Protein AF-A0A970ER37-F1 (afdb_monomer_lite)

Sequence (397 aa):
MRKGLQVGMTLYHLNRRRGTVTQAVVQRLENGSVVVEFEQAVAGFKQVTLPITSIGEWLFFTREDAAASEDSLALRDEYRAFGNARLVRLYNSRYSPAARRRSSRGPLLETLQRHGFRGFLHYTDFANFVQIMEDGYLYSRSLVQKSLPCDAADPDVLENTSTDTFEYARFFYRPKTPTLYSNAGIKLGNSRPHMPIPVLLVFRDELIYHDSVLFLDGGGGSHKSTRTADAREALQFDWDAVFRMDGYPGEEKNKRNAEFLYPDKVSTAYLKRIVFRAQPDLDRARLILGENPLYTVDRNQFPDPRYQRGDRNYLCSFVVKPTESEGVFAVIGQFYSDPGAYTHELRITRAGKEKSAQIKPKRLPNGSYLIGRVRRPVSRIAYYMEGHQCGLWEDAR

pLDDT: mean 90.9, std 9.24, range [47.88, 98.81]

Structure (mmCIF, N/CA/C/O backbone):
data_AF-A0A970ER37-F1
#
_entry.id   AF-A0A970ER37-F1
#
loop_
_atom_site.group_PDB
_atom_site.id
_atom_site.type_symbol
_atom_site.label_atom_id
_atom_site.label_alt_id
_atom_site.label_comp_id
_atom_site.label_asym_id
_atom_site.label_entity_id
_atom_site.label_seq_id
_atom_site.pdbx_PDB_ins_code
_atom_site.Cartn_x
_atom_site.Cartn_y
_atom_site.Cartn_z
_atom_site.occupancy
_atom_site.B_iso_or_equiv
_atom_site.auth_seq_id
_atom_site.auth_comp_id
_atom_site.auth_asym_id
_atom_site.auth_atom_id
_atom_site.pdbx_PDB_model_num
ATOM 1 N N . MET A 1 1 ? 9.589 3.640 -50.193 1.00 47.88 1 MET A N 1
ATOM 2 C CA . MET A 1 1 ? 11.042 3.352 -50.228 1.00 47.88 1 MET A CA 1
ATOM 3 C C . MET A 1 1 ? 11.577 3.378 -48.805 1.00 47.88 1 MET A C 1
ATOM 5 O O . MET A 1 1 ? 11.379 4.379 -48.128 1.00 47.88 1 MET A O 1
ATOM 9 N N . ARG A 1 2 ? 12.185 2.291 -48.315 1.00 55.88 2 ARG A N 1
ATOM 10 C CA . ARG A 1 2 ? 12.879 2.304 -47.014 1.00 55.88 2 ARG A CA 1
ATOM 11 C C . ARG A 1 2 ? 14.162 3.125 -47.186 1.00 55.88 2 ARG A C 1
ATOM 13 O O . ARG A 1 2 ? 14.929 2.843 -48.103 1.00 55.88 2 ARG A O 1
ATOM 20 N N . LYS A 1 3 ? 14.332 4.188 -46.391 1.00 60.62 3 LYS A N 1
ATOM 21 C CA . LYS A 1 3 ? 15.459 5.131 -46.504 1.00 60.62 3 LYS A CA 1
ATOM 22 C C . LYS A 1 3 ? 16.786 4.358 -46.451 1.00 60.62 3 LYS A C 1
ATOM 24 O O . LYS A 1 3 ? 17.013 3.632 -45.493 1.00 60.62 3 LYS A O 1
ATOM 29 N N . GLY A 1 4 ? 17.631 4.511 -47.471 1.00 78.38 4 GLY A N 1
ATOM 30 C CA . GLY A 1 4 ? 19.033 4.072 -47.442 1.00 78.38 4 GLY A CA 1
ATOM 31 C C . GLY A 1 4 ? 19.454 3.075 -48.523 1.00 78.38 4 GLY A C 1
ATOM 32 O O . GLY A 1 4 ? 20.588 3.153 -48.967 1.00 78.38 4 GLY A O 1
ATOM 33 N N . LEU A 1 5 ? 18.568 2.192 -48.997 1.00 91.44 5 LEU A N 1
ATOM 34 C CA . LEU A 1 5 ? 18.921 1.190 -50.014 1.00 91.44 5 LEU A CA 1
ATOM 35 C C . LEU A 1 5 ? 18.517 1.657 -51.420 1.00 91.44 5 LEU A C 1
ATOM 37 O O . LEU A 1 5 ? 17.360 2.022 -51.633 1.00 91.44 5 LEU A O 1
ATOM 41 N N . GLN A 1 6 ? 19.451 1.632 -52.374 1.00 94.31 6 GLN A N 1
ATOM 42 C CA . GLN A 1 6 ? 19.245 2.112 -53.747 1.00 94.31 6 GLN A CA 1
ATOM 43 C C . GLN A 1 6 ? 19.897 1.178 -54.772 1.00 94.31 6 GLN A C 1
ATOM 45 O O . GLN A 1 6 ? 20.856 0.478 -54.459 1.00 94.31 6 GLN A O 1
ATOM 50 N N . VAL A 1 7 ? 19.378 1.175 -56.002 1.00 95.25 7 VAL A N 1
ATOM 51 C CA . VAL A 1 7 ? 20.023 0.491 -57.135 1.00 95.25 7 VAL A CA 1
ATOM 52 C C . VAL A 1 7 ? 21.379 1.143 -57.415 1.00 95.25 7 VAL A C 1
ATOM 54 O O . VAL A 1 7 ? 21.509 2.360 -57.325 1.00 95.25 7 VAL A O 1
ATOM 57 N N . GLY A 1 8 ? 22.390 0.330 -57.715 1.00 95.50 8 GLY A N 1
ATOM 58 C CA . GLY A 1 8 ? 23.782 0.749 -57.876 1.00 95.50 8 GLY A CA 1
ATOM 59 C C . GLY A 1 8 ? 24.564 0.859 -56.563 1.00 95.50 8 GLY A C 1
ATOM 60 O O . GLY A 1 8 ? 25.773 1.061 -56.596 1.00 95.50 8 GLY A O 1
ATOM 61 N N . MET A 1 9 ? 23.914 0.699 -55.405 1.00 95.94 9 MET A N 1
ATOM 62 C CA . MET A 1 9 ? 24.600 0.719 -54.115 1.00 95.94 9 MET A CA 1
ATOM 63 C C . MET A 1 9 ? 25.466 -0.531 -53.934 1.00 95.94 9 MET A C 1
ATOM 65 O O . MET A 1 9 ? 24.998 -1.650 -54.152 1.00 95.94 9 MET A O 1
ATOM 69 N N . THR A 1 10 ? 26.700 -0.343 -53.470 1.00 97.25 10 THR A N 1
ATOM 70 C CA . THR A 1 10 ? 27.555 -1.445 -53.021 1.00 97.25 10 THR A CA 1
ATOM 71 C C . THR A 1 10 ? 27.181 -1.852 -51.601 1.00 97.25 10 THR A C 1
ATOM 73 O O . THR A 1 10 ? 27.174 -1.036 -50.683 1.00 97.25 10 THR A O 1
ATOM 76 N N . LEU A 1 11 ? 26.903 -3.136 -51.432 1.00 96.81 11 LEU A N 1
ATOM 77 C CA . LEU A 1 11 ? 26.782 -3.840 -50.167 1.00 96.81 11 LEU A CA 1
ATOM 78 C C . LEU A 1 11 ? 27.939 -4.832 -50.027 1.00 96.81 11 LEU A C 1
ATOM 80 O O . LEU A 1 11 ? 28.648 -5.155 -50.980 1.00 96.81 11 LEU A O 1
ATOM 84 N N . TYR A 1 12 ? 28.096 -5.362 -48.825 1.00 97.00 12 TYR A N 1
ATOM 85 C CA . TYR A 1 12 ? 29.110 -6.340 -48.476 1.00 97.00 12 TYR A CA 1
ATOM 86 C C . TYR A 1 12 ? 28.431 -7.599 -47.963 1.00 97.00 12 TYR A C 1
ATOM 88 O O . TYR A 1 12 ? 27.575 -7.534 -47.086 1.00 97.00 12 TYR A O 1
ATOM 96 N N . HIS A 1 13 ? 28.798 -8.747 -48.516 1.00 95.94 13 HIS A N 1
ATOM 97 C CA . HIS A 1 13 ? 28.239 -10.038 -48.149 1.00 95.94 13 HIS A CA 1
ATOM 98 C C . HIS A 1 13 ? 29.212 -10.853 -47.306 1.00 95.94 13 HIS A C 1
ATOM 100 O O . HIS A 1 13 ? 30.331 -11.121 -47.747 1.00 95.94 13 HIS A O 1
ATOM 106 N N . LEU A 1 14 ? 28.770 -11.290 -46.123 1.00 93.75 14 LEU A N 1
ATOM 107 C CA . LEU A 1 14 ? 29.549 -12.151 -45.233 1.00 93.75 14 LEU A CA 1
ATOM 108 C C . LEU A 1 14 ? 29.285 -13.630 -45.524 1.00 93.75 14 LEU A C 1
ATOM 110 O O . LEU A 1 14 ? 28.243 -14.182 -45.164 1.00 93.75 14 LEU A O 1
ATOM 114 N N . ASN A 1 15 ? 30.283 -14.325 -46.062 1.00 89.44 15 ASN A N 1
ATOM 115 C CA . ASN A 1 15 ? 30.264 -15.780 -46.121 1.00 89.44 15 ASN A CA 1
ATOM 116 C C . ASN A 1 15 ? 30.736 -16.365 -44.783 1.00 89.44 15 ASN A C 1
ATOM 118 O O . ASN A 1 15 ? 31.928 -16.602 -44.587 1.00 89.44 15 ASN A O 1
ATOM 122 N N . ARG A 1 16 ? 29.801 -16.661 -43.873 1.00 84.69 16 ARG A N 1
ATOM 123 C CA . ARG A 1 16 ? 30.119 -17.200 -42.535 1.00 84.69 16 ARG A CA 1
ATOM 124 C C . ARG A 1 16 ? 30.906 -18.514 -42.553 1.00 84.69 16 ARG A C 1
ATOM 126 O O . ARG A 1 16 ? 31.663 -18.765 -41.626 1.00 84.69 16 ARG A O 1
ATOM 133 N N . ARG A 1 17 ? 30.754 -19.348 -43.591 1.00 84.94 17 ARG A N 1
ATOM 134 C CA . ARG A 1 17 ? 31.494 -20.621 -43.693 1.00 84.94 17 ARG A CA 1
ATOM 135 C C . ARG A 1 17 ? 32.971 -20.410 -44.008 1.00 84.94 17 ARG A C 1
ATOM 137 O O . ARG A 1 17 ? 33.795 -21.206 -43.581 1.00 84.94 17 ARG A O 1
ATOM 144 N N . ARG A 1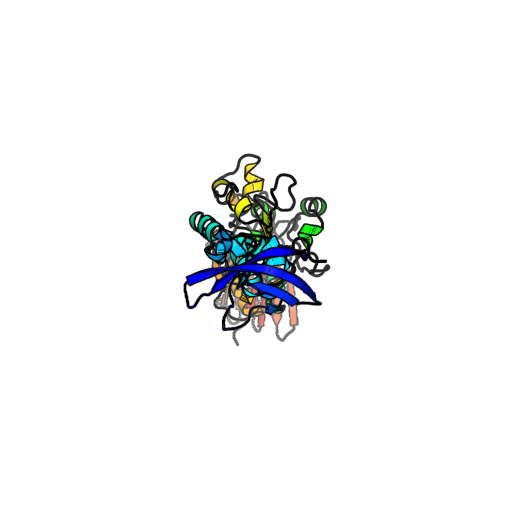 18 ? 33.289 -19.376 -44.790 1.00 85.31 18 ARG A N 1
ATOM 145 C CA . ARG A 1 18 ? 34.660 -19.069 -45.225 1.00 85.31 18 ARG A CA 1
ATOM 146 C C . ARG A 1 18 ? 35.291 -17.898 -44.470 1.00 85.31 18 ARG A C 1
ATOM 148 O O . ARG A 1 18 ? 36.479 -17.662 -44.635 1.00 85.31 18 ARG A O 1
ATOM 155 N N . GLY A 1 19 ? 34.511 -17.153 -43.688 1.00 86.25 19 GLY A N 1
ATOM 156 C CA . GLY A 1 19 ? 34.957 -15.923 -43.028 1.00 86.25 19 GLY A CA 1
ATOM 157 C C . GLY A 1 19 ? 35.306 -14.793 -44.004 1.00 86.25 19 GLY A C 1
ATOM 158 O O . GLY A 1 19 ? 35.996 -13.854 -43.627 1.00 86.25 19 GLY A O 1
ATOM 159 N N . THR A 1 20 ? 34.872 -14.881 -45.264 1.00 91.06 20 THR A N 1
ATOM 160 C CA . THR A 1 20 ? 35.214 -13.912 -46.314 1.00 91.06 20 THR A CA 1
ATOM 161 C C . THR A 1 20 ? 34.095 -12.903 -46.525 1.00 91.06 20 THR A C 1
ATOM 163 O O . THR A 1 20 ? 32.915 -13.256 -46.458 1.00 91.06 20 THR A O 1
ATOM 166 N N . VAL A 1 21 ? 34.470 -11.669 -46.861 1.00 94.94 21 VAL A N 1
ATOM 167 C CA . VAL A 1 21 ? 33.541 -10.592 -47.221 1.00 94.94 21 VAL A CA 1
ATOM 168 C C . VAL A 1 21 ? 33.711 -10.259 -48.700 1.00 94.94 21 VAL A C 1
ATOM 170 O O . VAL A 1 21 ? 34.831 -10.003 -49.139 1.00 94.94 21 VAL A O 1
ATOM 173 N N . THR A 1 22 ? 32.617 -10.262 -49.458 1.00 94.81 22 THR A N 1
ATOM 174 C CA . THR A 1 22 ? 32.610 -10.013 -50.912 1.00 94.81 22 THR A CA 1
ATOM 175 C C . THR A 1 22 ? 31.702 -8.832 -51.235 1.00 94.81 22 THR A C 1
ATOM 177 O O . THR A 1 22 ? 30.657 -8.684 -50.603 1.00 94.81 22 THR A O 1
ATOM 180 N N . GLN A 1 23 ? 32.071 -7.996 -52.207 1.00 96.88 23 GLN A N 1
ATOM 181 C CA . GLN A 1 23 ? 31.209 -6.903 -52.654 1.00 96.88 23 GLN A CA 1
ATOM 182 C C . GLN A 1 23 ? 30.005 -7.426 -53.444 1.00 96.88 23 GLN A C 1
ATOM 184 O O . GLN A 1 23 ? 30.094 -8.409 -54.184 1.00 96.88 23 GLN A O 1
ATOM 189 N N . ALA A 1 24 ? 28.874 -6.752 -53.276 1.00 96.50 24 ALA A N 1
ATOM 190 C CA . ALA A 1 24 ? 27.622 -7.045 -53.947 1.00 96.50 24 ALA A CA 1
ATOM 191 C C . ALA A 1 24 ? 26.961 -5.731 -54.375 1.00 96.50 24 ALA A C 1
ATOM 193 O O . ALA A 1 24 ? 26.738 -4.863 -53.540 1.00 96.50 24 ALA A O 1
ATOM 194 N N . VAL A 1 25 ? 26.630 -5.565 -55.650 1.00 97.56 25 VAL A N 1
ATOM 195 C CA . VAL A 1 25 ? 25.966 -4.359 -56.160 1.00 97.56 25 VAL A CA 1
ATOM 196 C C . VAL A 1 25 ? 24.467 -4.610 -56.250 1.00 97.56 25 VAL A C 1
ATOM 198 O O . VAL A 1 25 ? 24.028 -5.619 -56.802 1.00 97.56 25 VAL A O 1
ATOM 201 N N . VAL A 1 26 ? 23.660 -3.702 -55.705 1.00 97.25 26 VAL A N 1
ATOM 202 C CA . VAL A 1 26 ? 22.197 -3.775 -55.794 1.00 97.25 26 VAL A CA 1
ATOM 203 C C . VAL A 1 26 ? 21.763 -3.532 -57.236 1.00 97.25 26 VAL A C 1
ATOM 205 O O . VAL A 1 26 ? 21.903 -2.427 -57.750 1.00 97.25 26 VAL A O 1
ATOM 208 N N . GLN A 1 27 ? 21.181 -4.543 -57.873 1.00 97.88 27 GLN A N 1
ATOM 209 C CA . GLN A 1 27 ? 20.690 -4.457 -59.251 1.00 97.88 27 GLN A CA 1
ATOM 210 C C . GLN A 1 27 ? 19.216 -4.058 -59.306 1.00 97.88 27 GLN A C 1
ATOM 212 O O . GLN A 1 27 ? 18.799 -3.270 -60.152 1.00 97.88 27 GLN A O 1
ATOM 217 N N . ARG A 1 28 ? 18.404 -4.595 -58.389 1.00 96.50 28 ARG A N 1
ATOM 218 C CA . ARG A 1 28 ? 16.964 -4.332 -58.346 1.00 96.50 28 ARG A CA 1
ATOM 219 C C . ARG A 1 28 ? 16.433 -4.388 -56.923 1.00 96.50 28 ARG A C 1
ATOM 221 O O . ARG A 1 28 ? 16.897 -5.173 -56.100 1.00 96.50 28 ARG A O 1
ATOM 228 N N . LEU A 1 29 ? 15.418 -3.570 -56.664 1.00 93.88 29 LEU A N 1
ATOM 229 C CA . LEU A 1 29 ? 14.607 -3.631 -55.455 1.00 93.88 29 LEU A CA 1
ATOM 230 C C . LEU A 1 29 ? 13.224 -4.165 -55.799 1.00 93.88 29 LEU A C 1
ATOM 232 O O . LEU A 1 29 ? 12.571 -3.680 -56.719 1.00 93.88 29 LEU A O 1
ATOM 236 N N . GLU A 1 30 ? 12.787 -5.154 -55.035 1.00 93.31 30 GLU A N 1
ATOM 237 C CA . GLU A 1 30 ? 11.476 -5.775 -55.155 1.00 93.31 30 GLU A CA 1
ATOM 238 C C . GLU A 1 30 ? 10.690 -5.583 -53.863 1.00 93.31 30 GLU A C 1
ATOM 240 O O . GLU A 1 30 ? 11.230 -5.170 -52.832 1.00 93.31 30 GLU A O 1
ATOM 245 N N . ASN A 1 31 ? 9.393 -5.885 -53.900 1.00 89.94 31 ASN A N 1
ATOM 246 C CA . ASN A 1 31 ? 8.564 -5.794 -52.709 1.00 89.94 31 ASN A CA 1
ATOM 247 C C . ASN A 1 31 ? 9.014 -6.826 -51.660 1.00 89.94 31 ASN A C 1
ATOM 249 O O . ASN A 1 31 ? 8.658 -7.997 -51.734 1.00 89.94 31 ASN A O 1
ATOM 253 N N . GLY A 1 32 ? 9.815 -6.377 -50.691 1.00 90.50 32 GLY A N 1
ATOM 254 C CA . GLY A 1 32 ? 10.342 -7.212 -49.610 1.00 90.50 32 GLY A CA 1
ATOM 255 C C . GLY A 1 32 ? 11.663 -7.926 -49.910 1.00 90.50 32 GLY A C 1
ATOM 256 O O . GLY A 1 32 ? 12.168 -8.604 -49.017 1.00 90.50 32 GLY A O 1
ATOM 257 N N . SER A 1 33 ? 12.261 -7.728 -51.090 1.00 95.00 33 SER A N 1
ATOM 258 C CA . SER A 1 33 ? 13.496 -8.407 -51.514 1.00 95.00 33 SER A CA 1
ATOM 259 C C . SER A 1 33 ? 14.469 -7.463 -52.225 1.00 95.00 33 SER A C 1
ATOM 261 O O . SER A 1 33 ? 14.093 -6.403 -52.727 1.00 95.00 33 SER A O 1
ATOM 263 N N . VAL A 1 34 ? 15.739 -7.857 -52.271 1.00 95.69 34 VAL A N 1
ATOM 264 C CA . VAL A 1 34 ? 16.827 -7.173 -52.970 1.00 95.69 34 VAL A CA 1
ATOM 265 C C . VAL A 1 34 ? 17.534 -8.161 -53.893 1.00 95.69 34 VAL A C 1
ATOM 267 O O . VAL A 1 34 ? 17.909 -9.256 -53.475 1.00 95.69 34 VAL A O 1
ATOM 270 N N . VAL A 1 35 ? 17.714 -7.773 -55.153 1.00 96.81 35 VAL A N 1
ATOM 271 C CA . VAL A 1 35 ? 18.524 -8.518 -56.118 1.00 96.81 35 VAL A CA 1
ATOM 272 C C . VAL A 1 35 ? 19.908 -7.894 -56.138 1.00 96.81 35 VAL A C 1
ATOM 274 O O . VAL A 1 35 ? 20.046 -6.710 -56.453 1.00 96.81 35 VAL A O 1
ATOM 277 N N . VAL A 1 36 ? 20.925 -8.683 -55.809 1.00 96.81 36 VAL A N 1
ATOM 278 C CA . VAL A 1 36 ? 22.324 -8.246 -55.790 1.00 96.81 36 VAL A CA 1
ATOM 279 C C . VAL A 1 36 ? 23.156 -9.055 -56.773 1.00 96.81 36 VAL A C 1
ATOM 281 O O . VAL A 1 36 ? 22.921 -10.250 -56.953 1.00 96.81 36 VAL A O 1
ATOM 284 N N . GLU A 1 37 ? 24.136 -8.412 -57.398 1.00 97.19 37 GLU A N 1
ATOM 285 C CA . GLU A 1 37 ? 25.182 -9.070 -58.177 1.00 97.19 37 GLU A CA 1
ATOM 286 C C . GLU A 1 37 ? 26.499 -9.027 -57.405 1.00 97.19 37 GLU A C 1
ATOM 288 O O . GLU A 1 37 ? 26.961 -7.957 -57.019 1.00 97.19 37 GLU A O 1
ATOM 293 N N . PHE A 1 38 ? 27.104 -10.185 -57.172 1.00 95.19 38 PHE A N 1
ATOM 294 C CA . PHE A 1 38 ? 28.379 -10.296 -56.482 1.00 95.19 38 PHE A CA 1
ATOM 295 C C . PHE A 1 38 ? 29.551 -10.071 -57.434 1.00 95.19 38 PHE A C 1
ATOM 297 O O . PHE A 1 38 ? 29.556 -10.565 -58.563 1.00 95.19 38 PHE A O 1
ATOM 304 N N . GLU A 1 39 ? 30.587 -9.400 -56.932 1.00 91.69 39 GLU A N 1
ATOM 305 C CA . GLU A 1 39 ? 31.871 -9.260 -57.629 1.00 91.69 39 GLU A CA 1
ATOM 306 C C . GLU A 1 39 ? 32.495 -10.635 -57.926 1.00 91.69 39 GLU A C 1
ATOM 308 O O . GLU A 1 39 ? 33.024 -10.878 -59.010 1.00 91.69 39 GLU A O 1
ATOM 313 N N . GLN A 1 40 ? 32.370 -11.567 -56.977 1.00 88.50 40 GLN A N 1
ATOM 314 C CA . GLN A 1 40 ? 32.778 -12.963 -57.119 1.00 88.50 40 GLN A CA 1
ATOM 315 C C . GLN A 1 40 ? 31.585 -13.876 -56.854 1.00 88.50 40 GLN A C 1
ATOM 317 O O . GLN A 1 40 ? 30.849 -13.663 -55.892 1.00 88.50 40 GLN A O 1
ATOM 322 N N . ALA A 1 41 ? 31.406 -14.915 -57.675 1.00 85.56 41 ALA A N 1
ATOM 323 C CA . ALA A 1 41 ? 30.274 -15.827 -57.539 1.00 85.56 41 ALA A CA 1
ATOM 324 C C . ALA A 1 41 ? 30.216 -16.452 -56.133 1.00 85.56 41 ALA A C 1
ATOM 326 O O . ALA A 1 41 ? 31.160 -17.101 -55.674 1.00 85.56 41 ALA A O 1
ATOM 327 N N . VAL A 1 42 ? 29.076 -16.297 -55.462 1.00 83.06 42 VAL A N 1
ATOM 328 C CA . VAL A 1 42 ? 28.821 -16.867 -54.138 1.00 83.06 42 VAL A CA 1
ATOM 329 C C . VAL A 1 42 ? 27.996 -18.132 -54.325 1.00 83.06 42 VAL A C 1
ATOM 331 O O . VAL A 1 42 ? 26.911 -18.097 -54.894 1.00 83.06 42 VAL A O 1
ATOM 334 N N . ALA A 1 43 ? 28.525 -19.270 -53.868 1.00 82.81 43 ALA A N 1
ATOM 335 C CA . ALA A 1 43 ? 27.891 -20.583 -54.041 1.00 82.81 43 ALA A CA 1
ATOM 336 C C . ALA A 1 43 ? 27.543 -20.924 -55.510 1.00 82.81 43 ALA A C 1
ATOM 338 O O . ALA A 1 43 ? 26.564 -21.612 -55.771 1.00 82.81 43 ALA A O 1
ATOM 339 N N . GLY A 1 44 ? 28.347 -20.442 -56.466 1.00 87.62 44 GLY A N 1
ATOM 340 C CA . GLY A 1 44 ? 28.128 -20.655 -57.902 1.00 87.62 44 GLY A CA 1
ATOM 341 C C . GLY A 1 44 ? 27.180 -19.648 -58.561 1.00 87.62 44 GLY A C 1
ATOM 342 O O . GLY A 1 44 ? 27.027 -19.678 -59.778 1.00 87.62 44 GLY A O 1
ATOM 343 N N . PHE A 1 45 ? 26.596 -18.720 -57.799 1.00 89.56 45 PHE A N 1
ATOM 344 C CA . PHE A 1 45 ? 25.679 -17.708 -58.315 1.00 89.56 45 PHE A CA 1
ATOM 345 C C . PHE A 1 45 ? 26.345 -16.334 -58.353 1.00 89.56 45 PHE A C 1
ATOM 347 O O . PHE A 1 45 ? 26.882 -15.856 -57.351 1.00 89.56 45 PHE A O 1
ATOM 354 N N . LYS A 1 46 ? 26.294 -15.679 -59.517 1.00 92.19 46 LYS A N 1
ATOM 355 C CA . LYS A 1 46 ? 26.746 -14.288 -59.668 1.00 92.19 46 LYS A CA 1
ATOM 356 C C . LYS A 1 46 ? 25.672 -13.289 -59.235 1.00 92.19 46 LYS A C 1
ATOM 358 O O . LYS A 1 46 ? 26.003 -12.234 -58.718 1.00 92.19 46 LYS A O 1
ATOM 363 N N . GLN A 1 47 ? 24.398 -13.642 -59.383 1.00 95.69 47 GLN A N 1
ATOM 364 C CA . GLN A 1 47 ? 23.263 -12.822 -58.974 1.00 95.69 47 GLN A CA 1
ATOM 365 C C . GLN A 1 47 ? 22.348 -13.626 -58.054 1.00 95.69 47 GLN A C 1
ATOM 367 O O . GLN A 1 47 ? 22.058 -14.789 -58.336 1.00 95.69 47 GLN A O 1
ATOM 372 N N . VAL A 1 48 ? 21.901 -13.018 -56.956 1.00 95.06 48 VAL A N 1
ATOM 373 C CA . VAL A 1 48 ? 21.014 -13.661 -55.979 1.00 95.06 48 VAL A CA 1
ATOM 374 C C . VAL A 1 48 ? 19.928 -12.686 -55.545 1.00 95.06 48 VAL A C 1
ATOM 376 O O . VAL A 1 48 ? 20.175 -11.495 -55.360 1.00 95.06 48 VAL A O 1
ATOM 379 N N . THR A 1 49 ? 18.718 -13.214 -55.365 1.00 95.69 49 THR A N 1
ATOM 380 C CA . THR A 1 49 ? 17.604 -12.495 -54.742 1.00 95.69 49 THR A CA 1
ATOM 381 C C . THR A 1 49 ? 17.536 -12.879 -53.273 1.00 95.69 49 THR A C 1
ATOM 383 O O . THR A 1 49 ? 17.417 -14.060 -52.947 1.00 95.69 49 THR A O 1
ATOM 386 N N . LEU A 1 50 ? 17.622 -11.893 -52.386 1.00 94.50 50 LEU A N 1
ATOM 387 C CA . LEU A 1 50 ? 17.563 -12.088 -50.941 1.00 94.50 50 LEU A CA 1
ATOM 388 C C . LEU A 1 50 ? 16.393 -11.301 -50.347 1.00 94.50 50 LEU A C 1
ATOM 390 O O . LEU A 1 50 ? 16.111 -10.194 -50.808 1.00 94.50 50 LEU A O 1
ATOM 394 N N . PRO A 1 51 ? 15.732 -11.813 -49.296 1.00 95.94 51 PRO A N 1
ATOM 395 C CA . PRO A 1 51 ? 14.806 -11.011 -48.513 1.00 95.94 51 PRO A CA 1
ATOM 396 C C . PRO A 1 51 ? 15.497 -9.753 -47.987 1.00 95.94 51 PRO A C 1
ATOM 398 O O . PRO A 1 51 ? 16.642 -9.792 -47.537 1.00 95.94 51 PRO A O 1
ATOM 401 N N . ILE A 1 52 ? 14.793 -8.625 -47.965 1.00 93.75 52 ILE A N 1
ATOM 402 C CA . ILE A 1 52 ? 15.361 -7.369 -47.463 1.00 93.75 52 ILE A CA 1
ATOM 403 C C . ILE A 1 52 ? 15.729 -7.462 -45.970 1.00 93.75 52 ILE A C 1
ATOM 405 O O . ILE A 1 52 ? 16.615 -6.758 -45.495 1.00 93.75 52 ILE A O 1
ATOM 409 N N . THR A 1 53 ? 15.100 -8.387 -45.237 1.00 94.12 53 THR A N 1
ATOM 410 C CA . THR A 1 53 ? 15.416 -8.713 -43.840 1.00 94.12 53 THR A CA 1
ATOM 411 C C . THR A 1 53 ? 16.803 -9.338 -43.659 1.00 94.12 53 THR A C 1
ATOM 413 O O . THR A 1 53 ? 17.275 -9.405 -42.529 1.00 94.12 53 THR A O 1
ATOM 416 N N . SER A 1 54 ? 17.464 -9.776 -44.740 1.00 93.62 54 SER A N 1
ATOM 417 C CA . SER A 1 54 ? 18.846 -10.276 -44.724 1.00 93.62 54 SER A CA 1
ATOM 418 C C . SER A 1 54 ? 19.892 -9.168 -44.538 1.00 93.62 54 SER A C 1
ATOM 420 O O . SER A 1 54 ? 21.058 -9.467 -44.259 1.00 93.62 54 SER A O 1
ATOM 422 N N . ILE A 1 55 ? 19.501 -7.894 -44.666 1.00 94.88 55 ILE A N 1
ATOM 423 C CA . ILE A 1 55 ? 20.353 -6.749 -44.325 1.00 94.88 55 ILE A CA 1
ATOM 424 C C . ILE A 1 55 ? 20.624 -6.757 -42.811 1.00 94.88 55 ILE A C 1
ATOM 426 O O . ILE A 1 55 ? 19.709 -6.895 -41.997 1.00 94.88 55 ILE A O 1
ATOM 430 N N . GLY A 1 56 ? 21.901 -6.661 -42.438 1.00 92.62 56 GLY A N 1
ATOM 431 C CA . GLY A 1 56 ? 22.394 -6.800 -41.064 1.00 92.62 56 GLY A CA 1
ATOM 432 C C . GLY A 1 56 ? 22.625 -8.244 -40.604 1.00 92.62 56 GLY A C 1
ATOM 433 O O . GLY A 1 56 ? 22.996 -8.458 -39.454 1.00 92.62 56 GLY A O 1
ATOM 434 N N . GLU A 1 57 ? 22.415 -9.239 -41.474 1.00 93.00 57 GLU A N 1
ATOM 435 C CA . GLU A 1 57 ? 22.719 -10.653 -41.191 1.00 93.00 57 GLU A CA 1
ATOM 436 C C . GLU A 1 57 ? 23.699 -11.251 -42.201 1.00 93.00 57 GLU A C 1
ATOM 438 O O . GLU A 1 57 ? 24.677 -11.896 -41.808 1.00 93.00 57 GLU A O 1
ATOM 443 N N . TRP A 1 58 ? 23.417 -11.021 -43.485 1.00 93.75 58 TRP A N 1
ATOM 444 C CA . TRP A 1 58 ? 24.192 -11.511 -44.624 1.00 93.75 58 TRP A CA 1
ATOM 445 C C . TRP A 1 58 ? 24.715 -10.377 -45.496 1.00 93.75 58 TRP A C 1
ATOM 447 O O . TRP A 1 58 ? 25.772 -10.537 -46.096 1.00 93.75 58 TRP A O 1
ATOM 457 N N . LEU A 1 59 ? 23.988 -9.256 -45.557 1.00 95.56 59 LEU A N 1
ATOM 458 C CA . LEU A 1 59 ? 24.340 -8.063 -46.326 1.00 95.56 59 LEU A CA 1
ATOM 459 C C . LEU A 1 59 ? 24.581 -6.867 -45.403 1.00 95.56 59 LEU A C 1
ATOM 461 O O . LEU A 1 59 ? 23.790 -6.619 -44.493 1.00 95.56 59 LEU A O 1
ATOM 465 N N . PHE A 1 60 ? 25.628 -6.098 -45.681 1.00 96.62 60 PHE A N 1
ATOM 466 C CA . PHE A 1 60 ? 26.085 -4.980 -44.861 1.00 96.62 60 PHE A CA 1
ATOM 467 C C . PHE A 1 60 ? 26.389 -3.749 -45.722 1.00 96.62 60 PHE A C 1
ATOM 469 O O . PHE A 1 60 ? 26.792 -3.881 -46.874 1.00 96.62 60 PHE A O 1
ATOM 476 N N . PHE A 1 61 ? 26.179 -2.549 -45.185 1.00 95.75 61 PHE A N 1
ATOM 477 C CA . PHE A 1 61 ? 26.424 -1.283 -45.884 1.00 95.75 61 PHE A CA 1
ATOM 478 C C . PHE A 1 61 ? 27.910 -0.943 -46.003 1.00 95.75 61 PHE A C 1
ATOM 480 O O . PHE A 1 61 ? 28.312 -0.295 -46.965 1.00 95.75 61 PHE A O 1
ATOM 487 N N . THR A 1 62 ? 28.731 -1.398 -45.057 1.00 95.38 62 THR A N 1
ATOM 488 C CA . THR A 1 62 ? 30.190 -1.251 -45.101 1.00 95.38 62 THR A CA 1
ATOM 489 C C . THR A 1 62 ? 30.871 -2.604 -44.930 1.00 95.38 62 THR A C 1
ATOM 491 O O . THR A 1 62 ? 30.250 -3.595 -44.531 1.00 95.38 62 THR A O 1
ATOM 494 N N . ARG A 1 63 ? 32.166 -2.659 -45.249 1.00 95.25 63 ARG A N 1
ATOM 495 C CA . ARG A 1 63 ? 32.957 -3.879 -45.093 1.00 95.25 63 ARG A CA 1
ATOM 496 C C . ARG A 1 63 ? 33.158 -4.217 -43.619 1.00 95.25 63 ARG A C 1
ATOM 498 O O . ARG A 1 63 ? 33.133 -5.385 -43.247 1.00 95.25 63 ARG A O 1
ATOM 505 N N . GLU A 1 64 ? 33.349 -3.195 -42.798 1.00 95.19 64 GLU A N 1
ATOM 506 C CA . GLU A 1 64 ? 33.588 -3.286 -41.360 1.00 95.19 64 GLU A CA 1
ATOM 507 C C . GLU A 1 64 ? 32.359 -3.845 -40.639 1.00 95.19 64 GLU A C 1
ATOM 509 O O . GLU A 1 64 ? 32.485 -4.643 -39.712 1.00 95.19 64 GLU A O 1
ATOM 514 N N . ASP A 1 65 ? 31.165 -3.505 -41.124 1.00 95.38 65 ASP A N 1
ATOM 515 C CA . ASP A 1 65 ? 29.897 -3.963 -40.561 1.00 95.38 65 ASP A CA 1
ATOM 516 C C . ASP A 1 65 ? 29.718 -5.480 -40.668 1.00 95.38 65 ASP A C 1
ATOM 518 O O . ASP A 1 65 ? 29.097 -6.086 -39.797 1.00 95.38 65 ASP A O 1
ATOM 522 N N . ALA A 1 66 ? 30.319 -6.112 -41.680 1.00 92.62 66 ALA A N 1
ATOM 523 C CA . ALA A 1 66 ? 30.332 -7.567 -41.810 1.00 92.62 66 ALA A CA 1
ATOM 524 C C . ALA A 1 66 ? 31.144 -8.262 -40.697 1.00 92.62 66 ALA A C 1
ATOM 526 O O . ALA A 1 66 ? 30.957 -9.453 -40.459 1.00 92.62 66 ALA A O 1
ATOM 527 N N . ALA A 1 67 ? 32.033 -7.532 -40.018 1.00 91.06 67 ALA A N 1
ATOM 528 C CA . ALA A 1 67 ? 32.783 -8.003 -38.854 1.00 91.06 67 ALA A CA 1
ATOM 529 C C . ALA A 1 67 ? 32.219 -7.474 -37.520 1.00 91.06 67 ALA A C 1
ATOM 531 O O . ALA A 1 67 ? 32.703 -7.863 -36.455 1.00 91.06 67 ALA A O 1
ATOM 532 N N . ALA A 1 68 ? 31.215 -6.592 -37.552 1.00 93.38 68 ALA A N 1
ATOM 533 C CA . ALA A 1 68 ? 30.634 -6.011 -36.351 1.00 93.38 68 ALA A CA 1
ATOM 534 C C . ALA A 1 68 ? 29.846 -7.051 -35.539 1.00 93.38 68 ALA A C 1
ATOM 536 O O . ALA A 1 68 ? 29.238 -7.981 -36.076 1.00 93.38 68 ALA A O 1
ATOM 537 N N . SER A 1 69 ? 29.827 -6.874 -34.216 1.00 93.06 69 SER A N 1
ATOM 538 C CA . SER A 1 69 ? 28.990 -7.698 -33.348 1.00 93.06 69 SER A CA 1
ATOM 539 C C . SER A 1 69 ? 27.507 -7.411 -33.581 1.00 93.06 69 SER A C 1
ATOM 541 O O . SER A 1 69 ? 27.106 -6.307 -33.959 1.00 93.06 69 SER A O 1
ATOM 543 N N . GLU A 1 70 ? 26.663 -8.396 -33.283 1.00 91.75 70 GLU A N 1
ATOM 544 C CA . GLU A 1 70 ? 25.212 -8.233 -33.404 1.00 91.75 70 GLU A CA 1
ATOM 545 C C . GLU A 1 70 ? 24.673 -7.132 -32.491 1.00 91.75 70 GLU A C 1
ATOM 547 O O . GLU A 1 70 ? 23.760 -6.417 -32.886 1.00 91.75 70 GLU A O 1
ATOM 552 N N . ASP A 1 71 ? 25.261 -6.954 -31.306 1.00 90.44 71 ASP A N 1
ATOM 553 C CA . ASP A 1 71 ? 24.915 -5.869 -30.385 1.00 90.44 71 ASP A CA 1
ATOM 554 C C . ASP A 1 71 ? 25.224 -4.486 -30.996 1.00 90.44 71 ASP A C 1
ATOM 556 O O . ASP A 1 71 ? 24.415 -3.564 -30.881 1.00 90.44 71 ASP A O 1
ATOM 560 N N . SER A 1 72 ? 26.351 -4.345 -31.706 1.00 93.44 72 SER A N 1
ATOM 561 C CA . SER A 1 72 ? 26.713 -3.104 -32.407 1.00 93.44 72 SER A CA 1
ATOM 562 C C . SER A 1 72 ? 25.748 -2.805 -33.559 1.00 93.44 72 SER A C 1
ATOM 564 O O . SER A 1 72 ? 25.210 -1.700 -33.656 1.00 93.44 72 SER A O 1
ATOM 566 N N . LEU A 1 73 ? 25.448 -3.807 -34.389 1.00 94.88 73 LEU A N 1
ATOM 567 C CA . LEU A 1 73 ? 24.496 -3.672 -35.495 1.00 94.88 73 LEU A CA 1
ATOM 568 C C . LEU A 1 73 ? 23.072 -3.413 -34.997 1.00 94.88 73 LEU A C 1
ATOM 570 O O . LEU A 1 73 ? 22.341 -2.614 -35.582 1.00 94.88 73 LEU A O 1
ATOM 574 N N . ALA A 1 74 ? 22.679 -4.029 -33.881 1.00 93.19 74 ALA A N 1
ATOM 575 C CA . ALA A 1 74 ? 21.375 -3.818 -33.273 1.00 93.19 74 ALA A CA 1
ATOM 576 C C . ALA A 1 74 ? 21.188 -2.393 -32.751 1.00 93.19 74 ALA A C 1
ATOM 578 O O . ALA A 1 74 ? 20.039 -1.998 -32.598 1.00 93.19 74 ALA A O 1
ATOM 579 N N . LEU A 1 75 ? 22.247 -1.607 -32.517 1.00 91.44 75 LEU A N 1
ATOM 580 C CA . LEU A 1 75 ? 22.167 -0.189 -32.140 1.00 91.44 75 LEU A CA 1
ATOM 581 C C . LEU A 1 75 ? 21.971 0.760 -33.329 1.00 91.44 75 LEU A C 1
ATOM 583 O O . LEU A 1 75 ? 21.513 1.884 -33.125 1.00 91.44 75 LEU A O 1
ATOM 587 N N . ARG A 1 76 ? 22.138 0.291 -34.565 1.00 92.38 76 ARG A N 1
ATOM 588 C CA . ARG A 1 76 ? 22.055 1.108 -35.783 1.00 92.38 76 ARG A CA 1
ATOM 589 C C . ARG A 1 76 ? 20.675 1.059 -36.444 1.00 92.38 76 ARG A C 1
ATOM 591 O O . ARG A 1 76 ? 20.184 -0.008 -36.820 1.00 92.38 76 ARG A O 1
ATOM 598 N N . ASP A 1 77 ? 20.031 2.220 -36.559 1.00 89.88 77 ASP A N 1
ATOM 599 C CA . ASP A 1 77 ? 18.675 2.353 -37.113 1.00 89.88 77 ASP A CA 1
ATOM 600 C C . ASP A 1 77 ? 18.593 1.893 -38.568 1.00 89.88 77 ASP A C 1
ATOM 602 O O . ASP A 1 77 ? 17.619 1.246 -38.957 1.00 89.88 77 ASP A O 1
ATOM 606 N N . GLU A 1 78 ? 19.636 2.162 -39.353 1.00 91.75 78 GLU A N 1
ATOM 607 C CA . GLU A 1 78 ? 19.708 1.797 -40.762 1.00 91.75 78 GLU A CA 1
ATOM 608 C C . GLU A 1 78 ? 19.615 0.284 -40.980 1.00 91.75 78 GLU A C 1
ATOM 610 O O . GLU A 1 78 ? 19.053 -0.137 -41.978 1.00 91.75 78 GLU A O 1
ATOM 615 N N . TYR A 1 79 ? 20.059 -0.550 -40.036 1.00 93.06 79 TYR A N 1
ATOM 616 C CA . TYR A 1 79 ? 19.900 -2.003 -40.125 1.00 93.06 79 TYR A CA 1
ATOM 617 C C . TYR A 1 79 ? 18.531 -2.469 -39.619 1.00 93.06 79 TYR A C 1
ATOM 619 O O . TYR A 1 79 ? 17.874 -3.302 -40.251 1.00 93.06 79 TYR A O 1
ATOM 627 N N . ARG A 1 80 ? 18.049 -1.900 -38.504 1.00 92.44 80 ARG A N 1
ATOM 628 C CA . ARG A 1 80 ? 16.729 -2.242 -37.941 1.00 92.44 80 ARG A CA 1
ATOM 629 C C . ARG A 1 80 ? 15.579 -1.891 -38.885 1.00 92.44 80 ARG A C 1
ATOM 631 O O . ARG A 1 80 ? 14.595 -2.629 -38.936 1.00 92.44 80 ARG A O 1
ATOM 638 N N . ALA A 1 81 ? 15.716 -0.820 -39.667 1.00 91.94 81 ALA A N 1
ATOM 639 C CA . ALA A 1 81 ? 14.708 -0.354 -40.620 1.00 91.94 81 ALA A CA 1
ATOM 640 C C . ALA A 1 81 ? 14.326 -1.403 -41.682 1.00 91.94 81 ALA A C 1
ATOM 642 O O . ALA A 1 81 ? 13.237 -1.336 -42.259 1.00 91.94 81 ALA A O 1
ATOM 643 N N . PHE A 1 82 ? 15.185 -2.398 -41.926 1.00 92.56 82 PHE A N 1
ATOM 644 C CA . PHE A 1 82 ? 14.911 -3.473 -42.877 1.00 92.56 82 PHE A CA 1
ATOM 645 C C . PHE A 1 82 ? 14.163 -4.672 -42.280 1.00 92.56 82 PHE A C 1
ATOM 647 O O . PHE A 1 82 ? 13.790 -5.585 -43.016 1.00 92.56 82 PHE A O 1
ATOM 654 N N . GLY A 1 83 ? 13.830 -4.634 -40.987 1.00 89.69 83 GLY A N 1
ATOM 655 C CA . GLY A 1 83 ? 12.978 -5.636 -40.346 1.00 89.69 83 GLY A CA 1
ATOM 656 C C . GLY A 1 83 ? 13.698 -6.942 -40.017 1.00 89.69 83 GLY A C 1
ATOM 657 O O . GLY A 1 83 ? 13.055 -7.983 -39.907 1.00 89.69 83 GLY A O 1
ATOM 658 N N . ASN A 1 84 ? 15.023 -6.908 -39.857 1.00 93.19 84 ASN A N 1
ATOM 659 C CA . ASN A 1 84 ? 15.782 -8.053 -39.373 1.00 93.19 84 ASN A CA 1
ATOM 660 C C . ASN A 1 84 ? 15.307 -8.442 -37.959 1.00 93.19 84 ASN A C 1
ATOM 662 O O . ASN A 1 84 ? 15.603 -7.760 -36.975 1.00 93.19 84 ASN A O 1
ATOM 666 N N . ALA A 1 85 ? 14.565 -9.548 -37.848 1.00 91.69 85 ALA A N 1
ATOM 667 C CA . ALA A 1 85 ? 13.917 -9.955 -36.602 1.00 91.69 85 ALA A CA 1
ATOM 668 C C . ALA A 1 85 ? 14.912 -10.208 -35.458 1.00 91.69 85 ALA A C 1
ATOM 670 O O . ALA A 1 85 ? 14.573 -10.021 -34.288 1.00 91.69 85 ALA A O 1
ATOM 671 N N . ARG A 1 86 ? 16.144 -10.629 -35.767 1.00 91.88 86 ARG A N 1
ATOM 672 C CA . ARG A 1 86 ? 17.182 -10.860 -34.760 1.00 91.88 86 ARG A CA 1
ATOM 673 C C . ARG A 1 86 ? 17.668 -9.541 -34.169 1.00 91.88 86 ARG A C 1
ATOM 675 O O . ARG A 1 86 ? 17.609 -9.384 -32.952 1.00 91.88 86 ARG A O 1
ATOM 682 N N . LEU A 1 87 ? 18.049 -8.584 -35.016 1.00 94.12 87 LEU A N 1
ATOM 683 C CA . LEU A 1 87 ? 18.505 -7.262 -34.573 1.00 94.12 87 LEU A CA 1
ATOM 684 C C . LEU A 1 87 ? 17.391 -6.481 -33.864 1.00 94.12 87 LEU A C 1
ATOM 686 O O . LEU A 1 87 ? 17.635 -5.873 -32.824 1.00 94.12 87 LEU A O 1
ATOM 690 N N . VAL A 1 88 ? 16.153 -6.550 -34.367 1.00 89.94 88 VAL A N 1
ATOM 691 C CA . VAL A 1 88 ? 14.989 -5.902 -33.738 1.00 89.94 88 VAL A CA 1
ATOM 692 C C . VAL A 1 88 ? 14.704 -6.494 -32.357 1.00 89.94 88 VAL A C 1
ATOM 694 O O . VAL A 1 88 ? 14.509 -5.740 -31.405 1.00 89.94 88 VAL A O 1
ATOM 697 N N . ARG A 1 89 ? 14.724 -7.826 -32.199 1.00 89.50 89 ARG A N 1
ATOM 698 C CA . ARG A 1 89 ? 14.555 -8.462 -30.879 1.00 89.50 89 ARG A CA 1
ATOM 699 C C . ARG A 1 89 ? 15.686 -8.095 -29.921 1.00 89.50 89 ARG A C 1
ATOM 701 O O . ARG A 1 89 ? 15.414 -7.776 -28.763 1.00 89.50 89 ARG A O 1
ATOM 708 N N . LEU A 1 90 ? 16.933 -8.114 -30.390 1.00 89.94 90 LEU A N 1
ATOM 709 C CA . LEU A 1 90 ? 18.098 -7.775 -29.572 1.00 89.94 90 LEU A CA 1
ATOM 710 C C . LEU A 1 90 ? 18.026 -6.321 -29.086 1.00 89.94 90 LEU A C 1
ATOM 712 O O . LEU A 1 90 ? 18.126 -6.061 -27.889 1.00 89.94 90 LEU A O 1
ATOM 716 N N . TYR A 1 91 ? 17.724 -5.385 -29.989 1.00 89.19 91 TYR A N 1
ATOM 717 C CA . TYR A 1 91 ? 17.474 -3.992 -29.633 1.00 89.19 91 TYR A CA 1
ATOM 718 C C . TYR A 1 91 ? 16.323 -3.849 -28.639 1.00 89.19 91 TYR A C 1
ATOM 720 O O . TYR A 1 91 ? 16.500 -3.253 -27.580 1.00 89.19 91 TYR A O 1
ATOM 728 N N . ASN A 1 92 ? 15.161 -4.436 -28.926 1.00 82.75 92 ASN A N 1
ATOM 729 C CA . ASN A 1 92 ? 13.984 -4.296 -28.072 1.00 82.75 92 ASN A CA 1
ATOM 730 C C . ASN A 1 92 ? 14.205 -4.832 -26.658 1.00 82.75 92 ASN A C 1
ATOM 732 O O . ASN A 1 92 ? 13.712 -4.224 -25.712 1.00 82.75 92 ASN A O 1
ATOM 736 N N . SER A 1 93 ? 14.963 -5.919 -26.516 1.00 77.44 93 SER A N 1
ATOM 737 C CA . SER A 1 93 ? 15.243 -6.564 -25.229 1.00 77.44 93 SER A CA 1
ATOM 738 C C . SER A 1 93 ? 16.375 -5.926 -24.425 1.00 77.44 93 SER A C 1
ATOM 740 O O . SER A 1 93 ? 16.356 -6.044 -23.203 1.00 77.44 93 SER A O 1
ATOM 742 N N . ARG A 1 94 ? 17.343 -5.253 -25.065 1.00 79.31 94 ARG A N 1
ATOM 743 C CA . ARG A 1 94 ? 18.541 -4.721 -24.379 1.00 79.31 94 ARG A CA 1
ATOM 744 C C . ARG A 1 94 ? 18.722 -3.213 -24.475 1.00 79.31 94 ARG A C 1
ATOM 746 O O . ARG A 1 94 ? 19.203 -2.582 -23.539 1.00 79.31 94 ARG A O 1
ATOM 753 N N . TYR A 1 95 ? 18.374 -2.629 -25.611 1.00 80.12 95 TYR A N 1
ATOM 754 C CA . TYR A 1 95 ? 18.793 -1.274 -25.970 1.00 80.12 95 TYR A CA 1
ATOM 755 C C . TYR A 1 95 ? 17.643 -0.289 -26.108 1.00 80.12 95 TYR A C 1
ATOM 757 O O . TYR A 1 95 ? 17.878 0.917 -26.010 1.00 80.12 95 TYR A O 1
ATOM 765 N N . SER A 1 96 ? 16.417 -0.781 -26.287 1.00 78.50 96 SER A N 1
ATOM 766 C CA . SER A 1 96 ? 15.241 0.074 -26.334 1.00 78.50 96 SER A CA 1
ATOM 767 C C . SER A 1 96 ? 15.130 0.896 -25.046 1.00 78.50 96 SER A C 1
ATOM 769 O O . SER A 1 96 ? 15.509 0.424 -23.966 1.00 78.50 96 SER A O 1
ATOM 771 N N . PRO A 1 97 ? 14.565 2.112 -25.111 1.00 71.69 97 PRO A N 1
ATOM 772 C CA . PRO A 1 97 ? 14.286 2.896 -23.913 1.00 71.69 97 PRO A CA 1
ATOM 773 C C . PRO A 1 97 ? 13.475 2.118 -22.863 1.00 71.69 97 PRO A C 1
ATOM 775 O O . PRO A 1 97 ? 13.676 2.301 -21.668 1.00 71.69 97 PRO A O 1
ATOM 778 N N . ALA A 1 98 ? 12.583 1.211 -23.280 1.00 68.88 98 ALA A N 1
ATOM 779 C CA . ALA A 1 98 ? 11.844 0.333 -22.372 1.00 68.88 98 ALA A CA 1
ATOM 780 C C . ALA A 1 98 ? 12.751 -0.703 -21.681 1.00 68.88 98 ALA A C 1
ATOM 782 O O . ALA A 1 98 ? 12.711 -0.823 -20.459 1.00 68.88 98 ALA A O 1
ATOM 783 N N . ALA A 1 99 ? 13.614 -1.396 -22.429 1.00 70.38 99 ALA A N 1
ATOM 784 C CA . ALA A 1 99 ? 14.568 -2.352 -21.864 1.00 70.38 99 ALA A CA 1
ATOM 785 C C . ALA A 1 99 ? 15.544 -1.691 -20.887 1.00 70.38 99 ALA A C 1
ATOM 787 O O . ALA A 1 99 ? 15.747 -2.197 -19.785 1.00 70.38 99 ALA A O 1
ATOM 788 N N . ARG A 1 100 ? 16.080 -0.520 -21.250 1.00 71.06 100 ARG A N 1
ATOM 789 C CA . ARG A 1 100 ? 16.984 0.248 -20.383 1.00 71.06 100 ARG A CA 1
ATOM 790 C C . ARG A 1 100 ? 16.300 0.703 -19.092 1.00 71.06 100 ARG A C 1
ATOM 792 O O . ARG A 1 100 ? 16.893 0.574 -18.023 1.00 71.06 100 ARG A O 1
ATOM 799 N N . ARG A 1 101 ? 15.044 1.167 -19.179 1.00 69.31 101 ARG A N 1
ATOM 800 C CA . ARG A 1 101 ? 14.215 1.505 -18.006 1.00 69.31 101 ARG A CA 1
ATOM 801 C C . ARG A 1 101 ? 13.961 0.297 -17.109 1.00 69.31 101 ARG A C 1
ATOM 803 O O . ARG A 1 101 ? 13.931 0.448 -15.896 1.00 69.31 101 ARG A O 1
ATOM 810 N N . ARG A 1 102 ? 13.799 -0.903 -17.676 1.00 72.44 102 ARG A N 1
ATOM 811 C CA . ARG A 1 102 ? 13.658 -2.130 -16.879 1.00 72.44 102 ARG A CA 1
ATOM 812 C C . ARG A 1 102 ? 14.968 -2.542 -16.216 1.00 72.44 102 ARG A C 1
ATOM 814 O O . ARG A 1 102 ? 14.953 -2.876 -15.037 1.00 72.44 102 ARG A O 1
ATOM 821 N N . SER A 1 103 ? 16.096 -2.474 -16.927 1.00 76.19 103 SER A N 1
ATOM 822 C CA . SER A 1 103 ? 17.399 -2.870 -16.374 1.00 76.19 103 SER A CA 1
ATOM 823 C C . SER A 1 103 ? 17.866 -1.978 -15.222 1.00 76.19 103 SER A C 1
ATOM 825 O O . SER A 1 103 ? 18.557 -2.458 -14.332 1.00 76.19 103 SER A O 1
ATOM 827 N N . SER A 1 104 ? 17.469 -0.699 -15.192 1.00 82.06 104 SER A N 1
ATOM 828 C CA . SER A 1 104 ? 17.817 0.222 -14.100 1.00 82.06 104 SER A CA 1
ATOM 829 C C . SE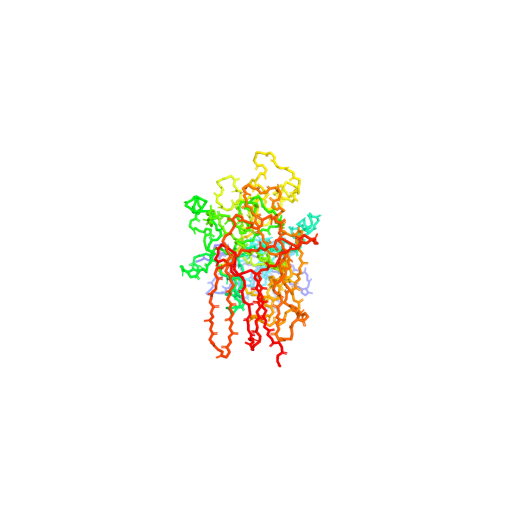R A 1 104 ? 16.977 0.039 -12.829 1.00 82.06 104 SER A C 1
ATOM 831 O O . SER A 1 104 ? 17.342 0.576 -11.784 1.00 82.06 104 SER A O 1
ATOM 833 N N . ARG A 1 105 ? 15.894 -0.750 -12.870 1.00 89.94 105 ARG A N 1
ATOM 834 C CA . ARG A 1 105 ? 15.045 -1.015 -11.694 1.00 89.94 105 ARG A CA 1
ATOM 835 C C . ARG A 1 105 ? 15.703 -1.927 -10.666 1.00 89.94 105 ARG A C 1
ATOM 837 O O . ARG A 1 105 ? 15.473 -1.726 -9.481 1.00 89.94 105 ARG A O 1
ATOM 844 N N . GLY A 1 106 ? 16.540 -2.872 -11.100 1.00 92.69 106 GLY A N 1
ATOM 845 C CA . GLY A 1 106 ? 17.323 -3.721 -10.194 1.00 92.69 106 GLY A CA 1
ATOM 846 C C . GLY A 1 106 ? 18.247 -2.892 -9.289 1.00 92.69 106 GLY A C 1
ATOM 847 O O . GLY A 1 106 ? 18.071 -2.919 -8.074 1.00 92.69 106 GLY A O 1
ATOM 848 N N . PRO A 1 107 ? 19.142 -2.059 -9.857 1.00 94.75 107 PRO A N 1
ATOM 849 C CA . PRO A 1 107 ? 19.990 -1.155 -9.075 1.00 94.75 107 PRO A CA 1
ATOM 850 C C . PRO A 1 107 ? 19.217 -0.179 -8.173 1.00 94.75 107 PRO A C 1
ATOM 852 O O . PRO A 1 107 ? 19.645 0.104 -7.051 1.00 94.75 107 PRO A O 1
ATOM 855 N N . LEU A 1 108 ? 18.069 0.338 -8.632 1.00 96.38 108 LEU A N 1
ATOM 856 C CA . LEU A 1 108 ? 17.197 1.167 -7.794 1.00 96.38 108 LEU A CA 1
ATOM 857 C C . LEU A 1 108 ? 16.660 0.378 -6.600 1.00 96.38 108 LEU A C 1
ATOM 859 O O . LEU A 1 108 ? 16.747 0.848 -5.470 1.00 96.38 108 LEU A O 1
ATOM 863 N N . LEU A 1 109 ? 16.150 -0.831 -6.829 1.00 96.38 109 LEU A N 1
ATOM 864 C CA . LEU A 1 109 ? 15.650 -1.686 -5.762 1.00 96.38 109 LEU A CA 1
ATOM 865 C C . LEU A 1 109 ? 16.743 -2.019 -4.738 1.00 96.38 109 LEU A C 1
ATOM 867 O O . LEU A 1 109 ? 16.498 -1.900 -3.541 1.00 96.38 109 LEU A O 1
ATOM 871 N N . GLU A 1 110 ? 17.956 -2.352 -5.183 1.00 96.44 110 GLU A N 1
ATOM 872 C CA . GLU A 1 110 ? 19.100 -2.554 -4.285 1.00 96.44 110 GLU A CA 1
ATOM 873 C C . GLU A 1 110 ? 19.392 -1.305 -3.446 1.00 96.44 110 GLU A C 1
ATOM 875 O O . GLU A 1 110 ? 19.658 -1.400 -2.247 1.00 96.44 110 GLU A O 1
ATOM 880 N N . THR A 1 111 ? 19.317 -0.121 -4.060 1.00 97.31 111 THR A N 1
ATOM 881 C CA . THR A 1 111 ? 19.510 1.158 -3.366 1.00 97.31 111 THR A CA 1
ATOM 882 C C . THR A 1 111 ? 18.448 1.346 -2.288 1.00 97.31 111 THR A C 1
ATOM 884 O O . THR A 1 111 ? 18.792 1.602 -1.137 1.00 97.31 111 THR A O 1
ATOM 887 N N . LEU A 1 112 ? 17.170 1.137 -2.610 1.00 97.81 112 LEU A N 1
ATOM 888 C CA . LEU A 1 112 ? 16.076 1.198 -1.640 1.00 97.81 112 LEU A CA 1
ATOM 889 C C . LEU A 1 112 ? 16.290 0.201 -0.490 1.00 97.81 112 LEU A C 1
ATOM 891 O O . LEU A 1 112 ? 16.148 0.554 0.682 1.00 97.81 112 LEU A O 1
ATOM 895 N N . GLN A 1 113 ? 16.669 -1.040 -0.802 1.00 96.94 113 GLN A N 1
ATOM 896 C CA . GLN A 1 113 ? 16.897 -2.092 0.192 1.00 96.94 113 GLN A CA 1
ATOM 897 C C . GLN A 1 113 ? 18.029 -1.737 1.166 1.00 96.94 113 GLN A C 1
ATOM 899 O O . GLN A 1 113 ? 17.878 -1.968 2.367 1.00 96.94 113 GLN A O 1
ATOM 904 N N . ARG A 1 114 ? 19.113 -1.096 0.701 1.00 97.38 114 ARG A N 1
ATOM 905 C CA . ARG A 1 114 ? 20.187 -0.589 1.583 1.00 97.38 114 ARG A CA 1
ATOM 906 C C . ARG A 1 114 ? 19.696 0.456 2.588 1.00 97.38 114 ARG A C 1
ATOM 908 O O . ARG A 1 114 ? 20.220 0.509 3.694 1.00 97.38 114 ARG A O 1
ATOM 915 N N . HIS A 1 115 ? 18.661 1.224 2.245 1.00 96.50 115 HIS A N 1
ATOM 916 C CA . HIS A 1 115 ? 18.026 2.197 3.144 1.00 96.50 115 HIS A CA 1
ATOM 917 C C . HIS A 1 115 ? 16.931 1.576 4.034 1.00 96.50 115 HIS A C 1
ATOM 919 O O . HIS A 1 115 ? 16.205 2.282 4.733 1.00 96.50 115 HIS A O 1
ATOM 925 N N . GLY A 1 116 ? 16.789 0.247 4.032 1.00 94.81 116 GLY A N 1
ATOM 926 C CA . GLY A 1 116 ? 15.804 -0.456 4.850 1.00 94.81 116 GLY A CA 1
ATOM 927 C C . GLY A 1 116 ? 14.412 -0.541 4.223 1.00 94.81 116 GLY A C 1
ATOM 928 O O . GLY A 1 116 ? 13.436 -0.759 4.943 1.00 94.81 116 GLY A O 1
ATOM 929 N N . PHE A 1 117 ? 14.290 -0.397 2.899 1.00 97.19 117 PHE A N 1
ATOM 930 C CA . PHE A 1 117 ? 13.056 -0.704 2.175 1.00 97.19 117 PHE A CA 1
ATOM 931 C C . PHE A 1 117 ? 12.650 -2.168 2.380 1.00 97.19 117 PHE A C 1
ATOM 933 O O . PHE A 1 117 ? 13.451 -3.085 2.209 1.00 97.19 117 PHE A O 1
ATOM 940 N N . ARG A 1 118 ? 11.384 -2.404 2.745 1.00 95.12 118 ARG A N 1
ATOM 941 C CA . ARG A 1 118 ? 10.865 -3.757 3.051 1.00 95.12 118 ARG A CA 1
ATOM 942 C C . ARG A 1 118 ? 9.777 -4.236 2.092 1.00 95.12 118 ARG A C 1
ATOM 944 O O . ARG A 1 118 ? 9.262 -5.346 2.273 1.00 95.12 118 ARG A O 1
ATOM 951 N N . GLY A 1 119 ? 9.450 -3.403 1.110 1.00 97.50 119 GLY A N 1
ATOM 952 C CA . GLY A 1 119 ? 8.287 -3.513 0.242 1.00 97.50 119 GLY A CA 1
ATOM 953 C C . GLY A 1 119 ? 7.518 -2.195 0.187 1.00 97.50 119 GLY A C 1
ATOM 954 O O . GLY A 1 119 ? 7.753 -1.290 0.991 1.00 97.50 119 GLY A O 1
ATOM 955 N N . PHE A 1 120 ? 6.589 -2.101 -0.757 1.00 98.38 120 PHE A N 1
ATOM 956 C CA . PHE A 1 120 ? 5.758 -0.917 -0.949 1.00 98.38 120 PHE A CA 1
ATOM 957 C C . PHE A 1 120 ? 4.651 -0.861 0.103 1.00 98.38 120 PHE A C 1
ATOM 959 O O . PHE A 1 120 ? 3.944 -1.845 0.326 1.00 98.38 120 PHE A O 1
ATOM 966 N N . LEU A 1 121 ? 4.517 0.279 0.779 1.00 98.38 121 LEU A N 1
ATOM 967 C CA . LEU A 1 121 ? 3.662 0.418 1.954 1.00 98.38 121 LEU A CA 1
ATOM 968 C C . LEU A 1 121 ? 2.388 1.180 1.612 1.00 98.38 121 LEU A C 1
ATOM 970 O O . LEU A 1 121 ? 2.454 2.312 1.146 1.00 98.38 121 LEU A O 1
ATOM 974 N N . HIS A 1 122 ? 1.233 0.598 1.904 1.00 97.38 122 HIS A N 1
ATOM 975 C CA . HIS A 1 122 ? -0.053 1.269 1.773 1.00 97.38 122 HIS A CA 1
ATOM 976 C C . HIS A 1 122 ? -0.763 1.295 3.126 1.00 97.38 122 HIS A C 1
ATOM 978 O O . HIS A 1 122 ? -1.034 0.250 3.716 1.00 97.38 122 HIS A O 1
ATOM 984 N N . TYR A 1 123 ? -1.046 2.497 3.627 1.00 96.50 123 TYR A N 1
ATOM 985 C CA . TYR A 1 123 ? -1.829 2.695 4.844 1.00 96.50 123 TYR A CA 1
ATOM 986 C C . TYR A 1 123 ? -3.280 2.968 4.472 1.00 96.50 123 TYR A C 1
ATOM 988 O O . TYR A 1 123 ? -3.548 3.853 3.661 1.00 96.50 123 TYR A O 1
ATOM 996 N N . THR A 1 124 ? -4.199 2.240 5.094 1.00 95.62 124 THR A N 1
ATOM 997 C CA . THR A 1 124 ? -5.636 2.378 4.855 1.00 95.62 124 THR A CA 1
ATOM 998 C C . THR A 1 124 ? -6.420 2.200 6.151 1.00 95.62 124 THR A C 1
ATOM 1000 O O . THR A 1 124 ? -5.882 1.687 7.132 1.00 95.62 124 THR A O 1
ATOM 1003 N N . ASP A 1 125 ? -7.677 2.637 6.187 1.00 95.69 125 ASP A N 1
ATOM 1004 C CA . ASP A 1 125 ? -8.558 2.331 7.316 1.00 95.69 125 ASP A CA 1
ATOM 1005 C C . ASP A 1 125 ? -9.020 0.869 7.264 1.00 95.69 125 ASP A C 1
ATOM 1007 O O . ASP A 1 125 ? -9.135 0.274 6.192 1.00 95.69 125 ASP A O 1
ATOM 1011 N N . PHE A 1 126 ? -9.320 0.288 8.422 1.00 97.12 126 PHE A N 1
ATOM 1012 C CA . PHE A 1 126 ? -9.801 -1.080 8.536 1.00 97.12 126 PHE A CA 1
ATOM 1013 C C . PHE A 1 126 ? -11.010 -1.376 7.640 1.00 97.12 126 PHE A C 1
ATOM 1015 O O . PHE A 1 126 ? -11.075 -2.459 7.064 1.00 97.12 126 PHE A O 1
ATOM 1022 N N . ALA A 1 127 ? -11.962 -0.447 7.505 1.00 94.56 127 ALA A N 1
ATOM 1023 C CA . ALA A 1 127 ? -13.136 -0.667 6.662 1.00 94.56 127 ALA A CA 1
ATOM 1024 C C . ALA A 1 127 ? -12.750 -0.819 5.179 1.00 94.56 127 ALA A C 1
ATOM 1026 O O . ALA A 1 127 ? -13.216 -1.734 4.505 1.00 94.56 127 ALA A O 1
ATOM 1027 N N . ASN A 1 128 ? -11.824 0.013 4.694 1.00 94.50 128 ASN A N 1
ATOM 1028 C CA . ASN A 1 128 ? -11.269 -0.129 3.348 1.00 94.50 128 ASN A CA 1
ATOM 1029 C C . ASN A 1 128 ? -10.444 -1.413 3.208 1.00 94.50 128 ASN A C 1
ATOM 1031 O O . ASN A 1 128 ? -10.453 -2.034 2.154 1.00 94.50 128 ASN A O 1
ATOM 1035 N N . PHE A 1 129 ? -9.703 -1.802 4.250 1.00 97.19 129 PHE A N 1
ATOM 1036 C CA . PHE A 1 129 ? -8.939 -3.048 4.257 1.00 97.19 129 PHE A CA 1
ATOM 1037 C C . PHE A 1 129 ? -9.847 -4.263 4.038 1.00 97.19 129 PHE A C 1
ATOM 1039 O O . PHE A 1 129 ? -9.505 -5.106 3.215 1.00 97.19 129 PHE A O 1
ATOM 1046 N N . VAL A 1 130 ? -10.996 -4.335 4.719 1.00 96.62 130 VAL A N 1
ATOM 1047 C CA . VAL A 1 130 ? -11.980 -5.410 4.505 1.00 96.62 130 VAL A CA 1
ATOM 1048 C C . VAL A 1 130 ? -12.408 -5.455 3.037 1.00 96.62 130 VAL A C 1
ATOM 1050 O O . VAL A 1 130 ? -12.239 -6.494 2.407 1.00 96.62 130 VAL A O 1
ATOM 1053 N N . GLN A 1 131 ? -12.808 -4.313 2.469 1.00 94.56 131 GLN A N 1
ATOM 1054 C CA . GLN A 1 131 ? -13.180 -4.202 1.052 1.00 94.56 131 GLN A CA 1
ATOM 1055 C C . GLN A 1 131 ? -12.053 -4.670 0.112 1.00 94.56 131 GLN A C 1
ATOM 1057 O O . GLN A 1 131 ? -12.286 -5.464 -0.790 1.00 94.56 131 GLN A O 1
ATOM 1062 N N . ILE A 1 132 ? -10.808 -4.233 0.341 1.00 95.81 132 ILE A N 1
ATOM 1063 C CA . ILE A 1 132 ? -9.639 -4.627 -0.471 1.00 95.81 132 ILE A CA 1
ATOM 1064 C C . ILE A 1 132 ? -9.433 -6.147 -0.452 1.00 95.81 132 ILE A C 1
ATOM 1066 O O . ILE A 1 132 ? -9.076 -6.740 -1.473 1.00 95.81 132 ILE A O 1
ATOM 1070 N N . MET A 1 133 ? -9.617 -6.781 0.709 1.00 97.38 133 MET A N 1
ATOM 1071 C CA . MET A 1 133 ? -9.450 -8.226 0.849 1.00 97.38 133 MET A CA 1
ATOM 1072 C C . MET A 1 133 ? -10.589 -9.007 0.194 1.00 97.38 133 MET A C 1
ATOM 1074 O O . MET A 1 133 ? -10.313 -10.032 -0.424 1.00 97.38 133 MET A O 1
ATOM 1078 N N . GLU A 1 134 ? -11.827 -8.521 0.298 1.00 95.12 134 GLU A N 1
ATOM 1079 C CA . GLU A 1 134 ? -13.002 -9.109 -0.358 1.00 95.12 134 GLU A CA 1
ATOM 1080 C C . GLU A 1 134 ? -12.915 -8.993 -1.885 1.00 95.12 134 GLU A C 1
ATOM 1082 O O . GLU A 1 134 ? -13.134 -9.973 -2.596 1.00 95.12 134 GLU A O 1
ATOM 1087 N N . ASP A 1 135 ? -12.513 -7.825 -2.392 1.00 94.38 135 ASP A N 1
ATOM 1088 C CA . ASP A 1 135 ? -12.385 -7.572 -3.829 1.00 94.38 135 ASP A CA 1
ATOM 1089 C C . ASP A 1 135 ? -11.157 -8.272 -4.440 1.00 94.38 135 ASP A C 1
ATOM 1091 O O . ASP A 1 135 ? -11.101 -8.507 -5.648 1.00 94.38 135 ASP A O 1
ATOM 1095 N N . GLY A 1 136 ? -10.132 -8.559 -3.631 1.00 95.81 136 GLY A N 1
ATOM 1096 C CA . GLY A 1 136 ? -8.852 -9.116 -4.081 1.00 95.81 136 GLY A CA 1
ATOM 1097 C C . GLY A 1 136 ? -7.918 -8.101 -4.758 1.00 95.81 136 GLY A C 1
ATOM 1098 O O . GLY A 1 136 ? -6.886 -8.486 -5.325 1.00 95.81 136 GLY A O 1
ATOM 1099 N N . TYR A 1 137 ? -8.243 -6.805 -4.696 1.00 95.25 137 TYR A N 1
ATOM 1100 C CA . TYR A 1 137 ? -7.471 -5.727 -5.314 1.00 95.25 137 TYR A CA 1
ATOM 1101 C C . TYR A 1 137 ? -7.468 -4.448 -4.466 1.00 95.25 137 TYR A C 1
ATOM 1103 O O . TYR A 1 137 ? -8.478 -4.045 -3.900 1.00 95.25 137 TYR A O 1
ATOM 1111 N N . LEU A 1 138 ? -6.325 -3.761 -4.446 1.00 95.50 138 LEU A N 1
ATOM 1112 C CA . LEU A 1 138 ? -6.212 -2.353 -4.076 1.00 95.50 138 LEU A CA 1
ATOM 1113 C C . LEU A 1 138 ? -6.359 -1.508 -5.342 1.00 95.50 138 LEU A C 1
ATOM 1115 O O . LEU A 1 138 ? -5.504 -1.576 -6.221 1.00 95.50 138 LEU A O 1
ATOM 1119 N N . TYR A 1 139 ? -7.406 -0.702 -5.427 1.00 92.88 139 TYR A N 1
ATOM 1120 C CA . TYR A 1 139 ? -7.678 0.152 -6.583 1.00 92.88 139 TYR A CA 1
ATOM 1121 C C . TYR A 1 139 ? -7.055 1.550 -6.445 1.00 92.88 139 TYR A C 1
ATOM 1123 O O . TYR A 1 139 ? -6.861 2.068 -5.343 1.00 92.88 139 TYR A O 1
ATOM 1131 N N . SER A 1 140 ? -6.769 2.170 -7.587 1.00 90.94 140 SER A N 1
ATOM 1132 C CA . SER A 1 140 ? -6.484 3.590 -7.729 1.00 90.94 140 SER A CA 1
ATOM 1133 C C . SER A 1 140 ? -7.714 4.406 -7.361 1.00 90.94 140 SER A C 1
ATOM 1135 O O . SER A 1 140 ? -8.851 3.929 -7.365 1.00 90.94 140 SER A O 1
ATOM 1137 N N . ARG A 1 141 ? -7.499 5.679 -7.050 1.00 84.12 141 ARG A N 1
ATOM 1138 C CA . ARG A 1 141 ? -8.578 6.548 -6.592 1.00 84.12 141 ARG A CA 1
ATOM 1139 C C . ARG A 1 141 ? -9.624 6.825 -7.677 1.00 84.12 141 ARG A C 1
ATOM 1141 O O . ARG A 1 141 ? -10.792 6.976 -7.336 1.00 84.12 141 ARG A O 1
ATOM 1148 N N . SER A 1 142 ? -9.229 6.870 -8.949 1.00 85.38 142 SER A N 1
ATOM 1149 C CA . SER A 1 142 ? -10.141 7.039 -10.087 1.00 85.38 142 SER A CA 1
ATOM 1150 C C . SER A 1 142 ? -11.080 5.843 -10.259 1.00 85.38 142 SER A C 1
ATOM 1152 O O . SER A 1 142 ? -12.250 6.020 -10.602 1.00 85.38 142 SER A O 1
ATOM 1154 N N . LEU A 1 143 ? -10.594 4.635 -9.957 1.00 85.12 143 LEU A N 1
ATOM 1155 C CA . LEU A 1 143 ? -11.378 3.407 -10.045 1.00 85.12 143 LEU A CA 1
ATOM 1156 C C . LEU A 1 143 ? -12.268 3.177 -8.822 1.00 85.12 143 LEU A C 1
ATOM 1158 O O . LEU A 1 143 ? -13.326 2.563 -8.960 1.00 85.12 143 LEU A O 1
ATOM 1162 N N . VAL A 1 144 ? -11.911 3.708 -7.646 1.00 77.75 144 VAL A N 1
ATOM 1163 C CA . VAL A 1 144 ? -12.814 3.700 -6.485 1.00 77.75 144 VAL A CA 1
ATOM 1164 C C . VAL A 1 144 ? -13.797 4.871 -6.564 1.00 77.75 144 VAL A C 1
ATOM 1166 O O . VAL A 1 144 ? -13.738 5.836 -5.802 1.00 77.75 144 VAL A O 1
ATOM 1169 N N . GLN A 1 145 ? -14.722 4.814 -7.522 1.00 55.78 145 GLN A N 1
ATOM 1170 C CA . GLN A 1 145 ? -15.789 5.806 -7.655 1.00 55.78 145 GLN A CA 1
ATOM 1171 C C . GLN A 1 145 ? -16.680 5.822 -6.397 1.00 55.78 145 GLN A C 1
ATOM 1173 O O . GLN A 1 145 ? -17.472 4.912 -6.187 1.00 55.78 145 GLN A O 1
ATOM 1178 N N . LYS A 1 146 ? -16.573 6.872 -5.567 1.00 52.81 146 LYS A N 1
ATOM 1179 C CA . LYS A 1 146 ? -17.441 7.204 -4.404 1.00 52.81 146 LYS A CA 1
ATOM 1180 C C . LYS A 1 146 ? -17.670 6.110 -3.335 1.00 52.81 146 LYS A C 1
ATOM 1182 O O . LYS A 1 146 ? -18.391 6.379 -2.379 1.00 52.81 146 LYS A O 1
ATOM 1187 N N . SER A 1 147 ? -17.068 4.929 -3.448 1.00 56.56 147 SER A N 1
ATOM 1188 C CA . SER A 1 147 ? -17.393 3.752 -2.632 1.00 56.56 147 SER A CA 1
ATOM 1189 C C . SER A 1 147 ? -16.351 3.387 -1.574 1.00 56.56 147 SER A C 1
ATOM 1191 O O . SER A 1 147 ? -16.533 2.374 -0.909 1.00 56.56 147 SER A O 1
ATOM 1193 N N . LEU A 1 148 ? -15.290 4.187 -1.367 1.00 68.94 148 LEU A N 1
ATOM 1194 C CA . LEU A 1 148 ? -14.392 3.969 -0.223 1.00 68.94 148 LEU A CA 1
ATOM 1195 C C . LEU A 1 148 ? -15.182 4.151 1.080 1.00 68.94 148 LEU A C 1
ATOM 1197 O O . LEU A 1 148 ? -15.677 5.258 1.318 1.00 68.94 148 LEU A O 1
ATOM 1201 N N . PRO A 1 149 ? -15.242 3.132 1.957 1.00 72.44 149 PRO A N 1
ATOM 1202 C CA . PRO A 1 149 ? -15.858 3.289 3.272 1.00 72.44 149 PRO A CA 1
ATOM 1203 C C . PRO A 1 149 ? -15.264 4.452 4.084 1.00 72.44 149 PRO A C 1
ATOM 1205 O O . PRO A 1 149 ? -15.979 5.125 4.825 1.00 72.44 149 PRO A O 1
ATOM 1208 N N . CYS A 1 150 ? -13.961 4.712 3.935 1.00 74.38 150 CYS A N 1
ATOM 1209 C CA . CYS A 1 150 ? -13.258 5.792 4.617 1.00 74.38 150 CYS A CA 1
ATOM 1210 C C . CYS A 1 150 ? -12.214 6.457 3.706 1.00 74.38 150 CYS A C 1
ATOM 1212 O O . CYS A 1 150 ? -11.206 5.851 3.346 1.00 74.38 150 CYS A O 1
ATOM 1214 N N . ASP A 1 151 ? -12.400 7.731 3.367 1.00 75.88 151 ASP A N 1
ATOM 1215 C CA . ASP A 1 151 ? -11.363 8.510 2.689 1.00 75.88 151 ASP A CA 1
ATOM 1216 C C . ASP A 1 151 ? -10.466 9.222 3.708 1.00 75.88 151 ASP A C 1
ATOM 1218 O O . ASP A 1 151 ? -10.834 10.233 4.309 1.00 75.88 151 ASP A O 1
ATOM 1222 N N . ALA A 1 152 ? -9.279 8.655 3.913 1.00 71.62 152 ALA A N 1
ATOM 1223 C CA . ALA A 1 152 ? -8.306 9.123 4.891 1.00 71.62 152 ALA A CA 1
ATOM 1224 C C . ALA A 1 152 ? -7.438 10.294 4.399 1.00 71.62 152 ALA A C 1
ATOM 1226 O O . ALA A 1 152 ? -6.559 10.741 5.143 1.00 71.62 152 ALA A O 1
ATOM 1227 N N . ALA A 1 153 ? -7.618 10.755 3.159 1.00 71.88 153 ALA A N 1
ATOM 1228 C CA . ALA A 1 153 ? -6.853 11.866 2.608 1.00 71.88 153 ALA A CA 1
ATOM 1229 C C . ALA A 1 153 ? -7.386 13.225 3.089 1.00 71.88 153 ALA A C 1
ATOM 1231 O O . ALA A 1 153 ? -8.553 13.381 3.448 1.00 71.88 153 ALA A O 1
ATOM 1232 N N . ASP A 1 154 ? -6.491 14.209 3.130 1.00 73.50 154 ASP A N 1
ATOM 1233 C CA . ASP A 1 154 ? -6.831 15.588 3.468 1.00 73.50 154 ASP A CA 1
ATOM 1234 C C . ASP A 1 154 ? -7.534 16.244 2.266 1.00 73.50 154 ASP A C 1
ATOM 1236 O O . ASP A 1 154 ? -6.939 16.239 1.184 1.00 73.50 154 ASP A O 1
ATOM 1240 N N . PRO A 1 155 ? -8.772 16.761 2.412 1.00 72.12 155 PRO A N 1
ATOM 1241 C CA . PRO A 1 155 ? -9.493 17.425 1.327 1.00 72.12 155 PRO A CA 1
ATOM 1242 C C . PRO A 1 155 ? -8.667 18.511 0.635 1.00 72.12 155 PRO A C 1
ATOM 1244 O O . PRO A 1 155 ? -8.606 18.526 -0.592 1.00 72.12 155 PRO A O 1
ATOM 1247 N N . ASP A 1 156 ? -7.935 19.322 1.399 1.00 68.81 156 ASP A N 1
ATOM 1248 C CA . ASP A 1 156 ? -7.132 20.415 0.845 1.00 68.81 156 ASP A CA 1
ATOM 1249 C C . ASP A 1 156 ? -5.972 19.863 0.003 1.00 68.81 156 ASP A C 1
ATOM 1251 O O . ASP A 1 156 ? -5.603 20.410 -1.036 1.00 68.81 156 ASP A O 1
ATOM 1255 N N . VAL A 1 157 ? -5.387 18.734 0.416 1.00 70.00 157 VAL A N 1
ATOM 1256 C CA . VAL A 1 157 ? -4.340 18.061 -0.367 1.00 70.00 157 VAL A CA 1
ATOM 1257 C C . VAL A 1 157 ? -4.926 17.456 -1.640 1.00 70.00 157 VAL A C 1
ATOM 1259 O O . VAL A 1 157 ? -4.266 17.472 -2.677 1.00 70.00 157 VAL A O 1
ATOM 1262 N N . LEU A 1 158 ? -6.147 16.921 -1.585 1.00 72.94 158 LEU A N 1
ATOM 1263 C CA . LEU A 1 158 ? -6.820 16.338 -2.745 1.00 72.94 158 LEU A CA 1
ATOM 1264 C C . LEU A 1 158 ? -7.158 17.381 -3.801 1.00 72.94 158 LEU A C 1
ATOM 1266 O O . LEU A 1 158 ? -6.897 17.132 -4.973 1.00 72.94 158 LEU A O 1
ATOM 1270 N N . GLU A 1 159 ? -7.674 18.538 -3.394 1.00 70.69 159 GLU A N 1
ATOM 1271 C CA . GLU A 1 159 ? -7.972 19.649 -4.306 1.00 70.69 159 GLU A CA 1
ATOM 1272 C C . GLU A 1 159 ? -6.722 20.140 -5.046 1.00 70.69 159 GLU A C 1
ATOM 1274 O O . GLU A 1 159 ? -6.797 20.527 -6.209 1.00 70.69 159 GLU A O 1
ATOM 1279 N N . ASN A 1 160 ? -5.557 20.055 -4.399 1.00 67.44 160 ASN A N 1
ATOM 1280 C CA . ASN A 1 160 ? -4.274 20.458 -4.973 1.00 67.44 160 ASN A CA 1
ATOM 1281 C C . ASN A 1 160 ? -3.517 19.322 -5.687 1.00 67.44 160 ASN A C 1
ATOM 1283 O O . ASN A 1 160 ? -2.449 19.554 -6.256 1.00 67.44 160 ASN A O 1
ATOM 1287 N N . THR A 1 161 ? -4.028 18.088 -5.659 1.00 72.69 161 THR A N 1
ATOM 1288 C CA . THR A 1 161 ? -3.396 16.946 -6.330 1.00 72.69 161 THR A CA 1
ATOM 1289 C C . THR A 1 161 ? -3.880 16.874 -7.778 1.00 72.69 161 THR A C 1
ATOM 1291 O O . THR A 1 161 ? -5.081 16.856 -8.030 1.00 72.69 161 THR A O 1
ATOM 1294 N N . SER A 1 162 ? -2.959 16.783 -8.744 1.00 71.12 162 SER A N 1
ATOM 1295 C CA . SER A 1 162 ? -3.324 16.635 -10.160 1.00 71.12 162 SER A CA 1
ATOM 1296 C C . SER A 1 162 ? -4.201 15.402 -10.386 1.00 71.12 162 SER A C 1
ATOM 1298 O O . SER A 1 162 ? -3.889 14.329 -9.862 1.00 71.12 162 SER A O 1
ATOM 1300 N N . THR A 1 163 ? -5.227 15.529 -11.231 1.00 71.50 163 THR A N 1
ATOM 1301 C CA . THR A 1 163 ? -6.180 14.455 -11.563 1.00 71.50 163 THR A CA 1
ATOM 1302 C C . THR A 1 163 ? -5.494 13.171 -12.020 1.00 71.50 163 THR A C 1
ATOM 1304 O O . THR A 1 163 ? -5.899 12.091 -11.608 1.00 71.50 163 THR A O 1
ATOM 1307 N N . ASP A 1 164 ? -4.393 13.279 -12.765 1.00 77.56 164 ASP A N 1
ATOM 1308 C CA . ASP A 1 164 ? -3.626 12.128 -13.257 1.00 77.56 164 ASP A CA 1
ATOM 1309 C C . ASP A 1 164 ? -3.072 11.247 -12.127 1.00 77.56 164 ASP A C 1
ATOM 1311 O O . ASP A 1 164 ? -2.891 10.048 -12.303 1.00 77.56 164 ASP A O 1
ATOM 1315 N N . THR A 1 165 ? -2.807 11.810 -10.944 1.00 78.25 165 THR A N 1
ATOM 1316 C CA . THR A 1 165 ? -2.319 11.045 -9.783 1.00 78.25 165 THR A CA 1
ATOM 1317 C C . THR A 1 165 ? -3.413 10.134 -9.221 1.00 78.25 165 THR A C 1
ATOM 1319 O O . THR A 1 165 ? -3.107 9.138 -8.564 1.00 78.25 165 THR A O 1
ATOM 1322 N N . PHE A 1 166 ? -4.689 10.433 -9.483 1.00 84.12 166 PHE A N 1
ATOM 1323 C CA . PHE A 1 166 ? -5.804 9.589 -9.059 1.00 84.12 166 PHE A CA 1
ATOM 1324 C C . PHE A 1 166 ? -5.905 8.291 -9.858 1.00 84.12 166 PHE A C 1
ATOM 1326 O O . PHE A 1 166 ? -6.463 7.330 -9.334 1.00 84.12 166 PHE A O 1
ATOM 1333 N N . GLU A 1 167 ? -5.278 8.213 -11.034 1.00 89.19 167 GLU A N 1
ATOM 1334 C CA . GLU A 1 167 ? -5.182 6.987 -11.839 1.00 89.19 167 GLU A CA 1
ATOM 1335 C C . GLU A 1 167 ? -4.245 5.929 -11.237 1.00 89.19 167 GLU A C 1
ATOM 1337 O O . GLU A 1 167 ? -4.135 4.815 -11.746 1.00 89.19 167 GLU A O 1
ATOM 1342 N N . TYR A 1 168 ? -3.595 6.239 -10.111 1.00 92.69 168 TYR A N 1
ATOM 1343 C CA . TYR A 1 168 ? -2.631 5.355 -9.474 1.00 92.69 168 TYR A CA 1
ATOM 1344 C C . TYR A 1 168 ? -3.034 4.956 -8.051 1.00 92.69 168 TYR A C 1
ATOM 1346 O O . TYR A 1 168 ? -3.477 5.768 -7.235 1.00 92.69 168 TYR A O 1
ATOM 1354 N N . ALA A 1 169 ? -2.801 3.688 -7.721 1.00 93.94 169 ALA A N 1
ATOM 1355 C CA . ALA A 1 169 ? -2.659 3.235 -6.349 1.00 93.94 169 ALA A CA 1
ATOM 1356 C C . ALA A 1 169 ? -1.340 3.781 -5.775 1.00 93.94 169 ALA A C 1
ATOM 1358 O O . ALA A 1 169 ? -0.271 3.651 -6.380 1.00 93.94 169 ALA A O 1
ATOM 1359 N N . ARG A 1 170 ? -1.427 4.414 -4.602 1.00 94.00 170 ARG A N 1
ATOM 1360 C CA . ARG A 1 170 ? -0.310 5.117 -3.957 1.00 94.00 170 ARG A CA 1
ATOM 1361 C C . ARG A 1 170 ? 0.324 4.259 -2.875 1.00 94.00 170 ARG A C 1
ATOM 1363 O O . ARG A 1 170 ? -0.368 3.730 -2.001 1.00 94.00 170 ARG A O 1
ATOM 1370 N N . PHE A 1 171 ? 1.647 4.203 -2.904 1.00 97.44 171 PHE A N 1
ATOM 1371 C CA . PHE A 1 171 ? 2.471 3.528 -1.917 1.00 97.44 171 PHE A CA 1
ATOM 1372 C C . PHE A 1 171 ? 3.538 4.469 -1.380 1.00 97.44 171 PHE A C 1
ATOM 1374 O O . PHE A 1 171 ? 3.982 5.376 -2.073 1.00 97.44 171 PHE A O 1
ATOM 1381 N N . PHE A 1 172 ? 4.003 4.203 -0.168 1.00 97.62 172 PHE A N 1
ATOM 1382 C CA . PHE A 1 172 ? 5.139 4.872 0.447 1.00 97.62 172 PHE A CA 1
ATOM 1383 C C . PHE A 1 172 ? 6.342 3.931 0.498 1.00 97.62 172 PHE A C 1
ATOM 1385 O O . PHE A 1 172 ? 6.194 2.715 0.658 1.00 97.62 172 PHE A O 1
ATOM 1392 N N . TYR A 1 173 ? 7.544 4.499 0.421 1.00 97.62 173 TYR A N 1
ATOM 1393 C CA . TYR A 1 173 ? 8.788 3.735 0.565 1.00 97.62 173 TYR A CA 1
ATOM 1394 C C . TYR A 1 173 ? 9.122 3.407 2.028 1.00 97.62 173 TYR A C 1
ATOM 1396 O O . TYR A 1 173 ? 9.815 2.428 2.303 1.00 97.62 173 TYR A O 1
ATOM 1404 N N . ARG A 1 174 ? 8.618 4.207 2.979 1.00 94.94 174 ARG A N 1
ATOM 1405 C CA . ARG A 1 174 ? 8.930 4.095 4.413 1.00 94.94 174 ARG A CA 1
ATOM 1406 C C . ARG A 1 174 ? 7.692 4.179 5.306 1.00 94.94 174 ARG A C 1
ATOM 1408 O O . ARG A 1 174 ? 6.702 4.809 4.924 1.00 94.94 174 ARG A O 1
ATOM 1415 N N . PRO A 1 175 ? 7.729 3.572 6.504 1.00 94.06 175 PRO A N 1
ATOM 1416 C CA . PRO A 1 175 ? 6.646 3.712 7.462 1.00 94.06 175 PRO A CA 1
ATOM 1417 C C . PRO A 1 175 ? 6.652 5.104 8.108 1.00 94.06 175 PRO A C 1
ATOM 1419 O O . PRO A 1 175 ? 7.640 5.834 8.039 1.00 94.06 175 PRO A O 1
ATOM 1422 N N . LYS A 1 176 ? 5.564 5.450 8.809 1.00 91.06 176 LYS A N 1
ATOM 1423 C CA . LYS A 1 176 ? 5.440 6.701 9.592 1.00 91.06 176 LYS A CA 1
ATOM 1424 C C . LYS A 1 176 ? 5.762 7.956 8.774 1.00 91.06 176 LYS A C 1
ATOM 1426 O O . LYS A 1 176 ? 6.577 8.801 9.165 1.00 91.06 176 LYS A O 1
ATOM 1431 N N . THR A 1 177 ? 5.127 8.077 7.616 1.00 91.31 177 THR A N 1
ATOM 1432 C CA . THR A 1 177 ? 5.181 9.311 6.831 1.00 91.31 177 THR A CA 1
ATOM 1433 C C . THR A 1 177 ? 4.575 10.470 7.633 1.00 91.31 177 THR A C 1
ATOM 1435 O O . THR A 1 177 ? 3.669 10.240 8.442 1.00 91.31 177 THR A O 1
ATOM 1438 N N . PRO A 1 178 ? 5.059 11.715 7.471 1.00 89.69 178 PRO A N 1
ATOM 1439 C CA . PRO A 1 178 ? 4.516 12.865 8.194 1.00 89.69 178 PRO A CA 1
ATOM 1440 C C . PRO A 1 178 ? 2.990 12.997 8.101 1.00 89.69 178 PRO A C 1
ATOM 1442 O O . PRO A 1 178 ? 2.346 13.323 9.095 1.00 89.69 178 PRO A O 1
ATOM 1445 N N . THR A 1 179 ? 2.393 12.684 6.948 1.00 88.06 179 THR A N 1
ATOM 1446 C CA . THR A 1 179 ? 0.932 12.706 6.760 1.00 88.06 179 THR A CA 1
ATOM 1447 C C . THR A 1 179 ? 0.206 11.742 7.705 1.00 88.06 179 THR A C 1
ATOM 1449 O O . THR A 1 179 ? -0.860 12.059 8.230 1.00 88.06 179 THR A O 1
ATOM 1452 N N . LEU A 1 180 ? 0.805 10.594 8.024 1.00 90.06 180 LEU A N 1
ATOM 1453 C CA . LEU A 1 180 ? 0.192 9.606 8.909 1.00 90.06 180 LEU A CA 1
ATOM 1454 C C . LEU A 1 180 ? 0.036 10.124 10.350 1.00 90.06 180 LEU A C 1
ATOM 1456 O O . LEU A 1 180 ? -0.929 9.763 11.023 1.00 90.06 180 LEU A O 1
ATOM 1460 N N . TYR A 1 181 ? 0.930 11.007 10.817 1.00 88.38 181 TYR A N 1
ATOM 1461 C CA . TYR A 1 181 ? 0.807 11.648 12.136 1.00 88.38 181 TYR A CA 1
ATOM 1462 C C . TYR A 1 181 ? -0.427 12.552 12.235 1.00 88.38 181 TYR A C 1
ATOM 1464 O O . TYR A 1 181 ? -0.991 12.697 13.319 1.00 88.38 181 TYR A O 1
ATOM 1472 N N . SER A 1 182 ? -0.874 13.124 11.116 1.00 85.88 182 SER A N 1
ATOM 1473 C CA . SER A 1 182 ? -2.108 13.907 11.063 1.00 85.88 182 SER A CA 1
ATOM 1474 C C . SER A 1 182 ? -3.345 13.020 10.960 1.00 85.88 182 SER A C 1
ATOM 1476 O O . SER A 1 182 ? -4.354 13.329 11.594 1.00 85.88 182 SER A O 1
ATOM 1478 N N . ASN A 1 183 ? -3.280 11.930 10.190 1.00 89.12 183 ASN A N 1
ATOM 1479 C CA . ASN A 1 183 ? -4.476 11.204 9.753 1.00 89.12 183 ASN A CA 1
ATOM 1480 C C . ASN A 1 183 ? -4.854 10.049 10.694 1.00 89.12 183 ASN A C 1
ATOM 1482 O O . ASN A 1 183 ? -6.040 9.814 10.912 1.00 89.12 183 ASN A O 1
ATOM 1486 N N . ALA A 1 184 ? -3.873 9.327 11.242 1.00 91.44 184 ALA A N 1
ATOM 1487 C CA . ALA A 1 184 ? -4.102 8.050 11.918 1.00 91.44 184 ALA A CA 1
ATOM 1488 C C . ALA A 1 184 ? -4.598 8.174 13.368 1.00 91.44 184 ALA A C 1
ATOM 1490 O O . ALA A 1 184 ? -4.094 8.993 14.139 1.00 91.44 184 ALA A O 1
ATOM 1491 N N . GLY A 1 185 ? -5.486 7.255 13.759 1.00 91.75 185 GLY A N 1
ATOM 1492 C CA . GLY A 1 185 ? -6.037 7.119 15.108 1.00 91.75 185 GLY A CA 1
ATOM 1493 C C . GLY A 1 185 ? -7.418 7.743 15.262 1.00 91.75 185 GLY A C 1
ATOM 1494 O O . GLY A 1 185 ? -7.788 8.620 14.488 1.00 91.75 185 GLY A O 1
ATOM 1495 N N . ILE A 1 186 ? -8.166 7.279 16.268 1.00 93.38 186 ILE A N 1
ATOM 1496 C CA . ILE A 1 186 ? -9.508 7.784 16.561 1.00 93.38 186 ILE A CA 1
ATOM 1497 C C . ILE A 1 186 ? -9.361 9.170 17.176 1.00 93.38 186 ILE A C 1
ATOM 1499 O O . ILE A 1 186 ? -8.667 9.345 18.183 1.00 93.38 186 ILE A O 1
ATOM 1503 N N . LYS A 1 187 ? -9.996 10.149 16.539 1.00 92.06 187 LYS A N 1
ATOM 1504 C CA . LYS A 1 187 ? -9.963 11.556 16.929 1.00 92.06 187 LYS A CA 1
ATOM 1505 C C . LYS A 1 187 ? -11.241 11.928 17.652 1.00 92.06 187 LYS A C 1
ATOM 1507 O O . LYS A 1 187 ? -12.323 11.595 17.176 1.00 92.06 187 LYS A O 1
ATOM 1512 N N . LEU A 1 188 ? -11.111 12.693 18.729 1.00 90.62 188 LEU A N 1
ATOM 1513 C CA . LEU A 1 188 ? -12.267 13.304 19.373 1.00 90.62 188 LEU A CA 1
ATOM 1514 C C . LEU A 1 188 ? -13.049 14.158 18.355 1.00 90.62 188 LEU A C 1
ATOM 1516 O O . LEU A 1 188 ? -12.456 14.985 17.653 1.00 90.62 188 LEU A O 1
ATOM 1520 N N . GLY A 1 189 ? -14.355 13.917 18.225 1.00 89.12 189 GLY A N 1
ATOM 1521 C CA . GLY A 1 189 ? -15.224 14.634 17.291 1.00 89.12 189 GLY A CA 1
ATOM 1522 C C . GLY A 1 189 ? -15.012 14.284 15.814 1.00 89.12 189 GLY A C 1
ATOM 1523 O O . GLY A 1 189 ? -15.539 14.977 14.949 1.00 89.12 189 GLY A O 1
ATOM 1524 N N . ASN A 1 190 ? -14.246 13.231 15.497 1.00 87.75 190 ASN A N 1
ATOM 1525 C CA . ASN A 1 190 ? -14.082 12.708 14.134 1.00 87.75 190 ASN A CA 1
ATOM 1526 C C . ASN A 1 190 ? -13.555 13.717 13.086 1.00 87.75 190 ASN A C 1
ATOM 1528 O O . ASN A 1 190 ? -13.880 13.614 11.901 1.00 87.75 190 ASN A O 1
ATOM 1532 N N . SER A 1 191 ? -12.719 14.679 13.498 1.00 85.62 191 SER A N 1
ATOM 1533 C CA . SER A 1 191 ? -12.137 15.694 12.597 1.00 85.62 191 SER A CA 1
ATOM 1534 C C . SER A 1 191 ? -11.338 15.093 11.426 1.00 85.62 191 SER A C 1
ATOM 1536 O O . SER A 1 191 ? -10.581 14.140 11.593 1.00 85.62 191 SER A O 1
ATOM 1538 N N . ARG A 1 192 ? -11.462 15.664 10.221 1.00 82.25 192 ARG A N 1
ATOM 1539 C CA . ARG A 1 192 ? -10.720 15.220 9.022 1.00 82.25 192 ARG A CA 1
ATOM 1540 C C . ARG A 1 192 ? -9.325 15.866 8.925 1.00 82.25 192 ARG A C 1
ATOM 1542 O O . ARG A 1 192 ? -9.110 16.892 9.569 1.00 82.25 192 ARG A O 1
ATOM 1549 N N . PRO A 1 193 ? -8.380 15.289 8.151 1.00 81.00 193 PRO A N 1
ATOM 1550 C CA . PRO A 1 193 ? -8.376 13.926 7.575 1.00 81.00 193 PRO A CA 1
ATOM 1551 C C . PRO A 1 193 ? -8.399 12.839 8.654 1.00 81.00 193 PRO A C 1
ATOM 1553 O O . PRO A 1 193 ? -7.818 13.047 9.711 1.00 81.00 193 PRO A O 1
ATOM 1556 N N . HIS A 1 194 ? -9.034 11.684 8.435 1.00 86.50 194 HIS A N 1
ATOM 1557 C CA . HIS A 1 194 ? -9.228 10.690 9.503 1.00 86.50 194 HIS A CA 1
ATOM 1558 C C . HIS A 1 194 ? -9.046 9.251 9.008 1.00 86.50 194 HIS A C 1
ATOM 1560 O O . HIS A 1 194 ? -9.708 8.828 8.071 1.00 86.50 194 HIS A O 1
ATOM 1566 N N . MET A 1 195 ? -8.167 8.498 9.672 1.00 92.62 195 MET A N 1
ATOM 1567 C CA . MET A 1 195 ? -7.979 7.051 9.532 1.00 92.62 195 MET A CA 1
ATOM 1568 C C . MET A 1 195 ? -8.056 6.424 10.933 1.00 92.62 195 MET A C 1
ATOM 1570 O O . MET A 1 195 ? -7.017 6.221 11.576 1.00 92.62 195 MET A O 1
ATOM 1574 N N . PRO A 1 196 ? -9.275 6.208 11.454 1.00 93.81 196 PRO A N 1
ATOM 1575 C CA . PRO A 1 196 ? -9.497 5.816 12.843 1.00 93.81 196 PRO A CA 1
ATOM 1576 C C . PRO A 1 196 ? -8.736 4.538 13.230 1.00 93.81 196 PRO A C 1
ATOM 1578 O O . PRO A 1 196 ? -8.071 4.477 14.278 1.00 93.81 196 PRO A O 1
ATOM 1581 N N . ILE A 1 197 ? -8.787 3.526 12.358 1.00 96.25 197 ILE A N 1
ATOM 1582 C CA . ILE A 1 197 ? -8.236 2.195 12.616 1.00 96.25 197 ILE A CA 1
ATOM 1583 C C . ILE A 1 197 ? -7.282 1.837 11.475 1.00 96.25 197 ILE A C 1
ATOM 1585 O O . ILE A 1 197 ? -7.670 1.162 10.525 1.00 96.25 197 ILE A O 1
ATOM 1589 N N . PRO A 1 198 ? -6.030 2.321 11.534 1.00 96.38 198 PRO A N 1
ATOM 1590 C CA . PRO A 1 198 ? -5.083 2.150 10.450 1.00 96.38 198 PRO A CA 1
ATOM 1591 C C . PRO A 1 198 ? -4.625 0.689 10.342 1.00 96.38 198 PRO A C 1
ATOM 1593 O O . PRO A 1 198 ? -4.234 0.065 11.331 1.00 96.38 198 PRO A O 1
ATOM 1596 N N . VAL A 1 199 ? -4.597 0.185 9.114 1.00 98.25 199 VAL A N 1
ATOM 1597 C CA . VAL A 1 199 ? -4.000 -1.090 8.712 1.00 98.25 199 VAL A CA 1
ATOM 1598 C C . VAL A 1 199 ? -2.895 -0.786 7.707 1.00 98.25 199 VAL A C 1
ATOM 1600 O O . VAL A 1 199 ? -3.069 0.030 6.800 1.00 98.25 199 VAL A O 1
ATOM 1603 N N . LEU A 1 200 ? -1.736 -1.420 7.878 1.00 98.56 200 LEU A N 1
ATOM 1604 C CA . LEU A 1 200 ? -0.625 -1.307 6.939 1.00 98.56 200 LEU A CA 1
ATOM 1605 C C . LEU A 1 200 ? -0.556 -2.561 6.069 1.00 98.56 200 LEU A C 1
ATOM 1607 O O . LEU A 1 200 ? -0.325 -3.665 6.560 1.00 98.56 200 LEU A O 1
ATOM 1611 N N . LEU A 1 201 ? -0.677 -2.360 4.765 1.00 98.69 201 LEU A N 1
ATOM 1612 C CA . LEU A 1 201 ? -0.463 -3.369 3.742 1.00 98.69 201 LEU A CA 1
ATOM 1613 C C . LEU A 1 201 ? 0.954 -3.227 3.184 1.00 98.69 201 LEU A C 1
ATOM 1615 O O . LEU A 1 201 ? 1.345 -2.153 2.725 1.00 98.69 201 LEU A O 1
ATOM 1619 N N . VAL A 1 202 ? 1.735 -4.305 3.236 1.00 98.62 202 VAL A N 1
ATOM 1620 C CA . VAL A 1 202 ? 3.096 -4.357 2.688 1.00 98.62 202 VAL A CA 1
ATOM 1621 C C . VAL A 1 202 ? 3.077 -5.222 1.440 1.00 98.62 202 VAL A C 1
ATOM 1623 O O . VAL A 1 202 ? 2.847 -6.428 1.528 1.00 98.62 202 VAL A O 1
ATOM 1626 N N . PHE A 1 203 ? 3.350 -4.618 0.292 1.00 98.56 203 PHE A N 1
ATOM 1627 C CA . PHE A 1 203 ? 3.404 -5.294 -0.997 1.00 98.56 203 PHE A CA 1
ATOM 1628 C C . PHE A 1 203 ? 4.838 -5.662 -1.380 1.00 98.56 203 PHE A C 1
ATOM 1630 O O . PHE A 1 203 ? 5.800 -5.002 -0.977 1.00 98.56 203 PHE A O 1
ATOM 1637 N N . ARG A 1 204 ? 4.974 -6.738 -2.158 1.00 97.12 204 ARG A N 1
ATOM 1638 C CA . ARG A 1 204 ? 6.250 -7.206 -2.707 1.00 97.12 204 ARG A CA 1
ATOM 1639 C C . ARG A 1 204 ? 6.907 -6.128 -3.569 1.00 97.12 204 ARG A C 1
ATOM 1641 O O . ARG A 1 204 ? 6.243 -5.334 -4.226 1.00 97.12 204 ARG A O 1
ATOM 1648 N N . ASP A 1 205 ? 8.230 -6.113 -3.555 1.00 95.56 205 ASP A N 1
ATOM 1649 C CA . ASP A 1 205 ? 9.055 -5.179 -4.320 1.00 95.56 205 ASP A CA 1
ATOM 1650 C C . ASP A 1 205 ? 9.021 -5.436 -5.833 1.00 95.56 205 ASP A C 1
ATOM 1652 O O . ASP A 1 205 ? 9.276 -4.522 -6.612 1.00 95.56 205 ASP A O 1
ATOM 1656 N N . GLU A 1 206 ? 8.590 -6.628 -6.253 1.00 93.44 206 GLU A N 1
ATOM 1657 C CA . GLU A 1 206 ? 8.315 -6.988 -7.650 1.00 93.44 206 GLU A CA 1
ATOM 1658 C C . GLU A 1 206 ? 7.423 -5.976 -8.394 1.00 93.44 206 GLU A C 1
ATOM 1660 O O . GLU A 1 206 ? 7.541 -5.840 -9.613 1.00 93.44 206 GLU A O 1
ATOM 1665 N N . LEU A 1 207 ? 6.570 -5.221 -7.681 1.00 94.88 207 LEU A N 1
ATOM 1666 C CA . LEU A 1 207 ? 5.731 -4.179 -8.284 1.00 94.88 207 LEU A CA 1
ATOM 1667 C C . LEU A 1 207 ? 6.545 -3.124 -9.042 1.00 94.88 207 LEU A C 1
ATOM 1669 O O . LEU A 1 207 ? 6.038 -2.549 -10.005 1.00 94.88 207 LEU A O 1
ATOM 1673 N N . ILE A 1 208 ? 7.811 -2.905 -8.664 1.00 94.81 208 ILE A N 1
ATOM 1674 C CA . ILE A 1 208 ? 8.703 -1.952 -9.330 1.00 94.81 208 ILE A CA 1
ATOM 1675 C C . ILE A 1 208 ? 8.891 -2.271 -10.817 1.00 94.81 208 ILE A C 1
ATOM 1677 O O . ILE A 1 208 ? 9.154 -1.372 -11.612 1.00 94.81 208 ILE A O 1
ATOM 1681 N N . TYR A 1 209 ? 8.739 -3.543 -11.206 1.00 89.62 209 TYR A N 1
ATOM 1682 C CA . TYR A 1 209 ? 8.952 -4.015 -12.571 1.00 89.62 209 TYR A CA 1
ATOM 1683 C C . TYR A 1 209 ? 7.750 -3.819 -13.497 1.00 89.62 209 TYR A C 1
ATOM 1685 O O . TYR A 1 209 ? 7.877 -4.086 -14.692 1.00 89.62 209 TYR A O 1
ATOM 1693 N N . HIS A 1 210 ? 6.626 -3.291 -13.012 1.00 90.62 210 HIS A N 1
ATOM 1694 C CA . HIS A 1 210 ? 5.509 -2.939 -13.882 1.00 90.62 210 HIS A CA 1
ATOM 1695 C C . HIS A 1 210 ? 5.862 -1.740 -14.784 1.00 90.62 210 HIS A C 1
ATOM 1697 O O . HIS A 1 210 ? 6.505 -0.784 -14.358 1.00 90.62 210 HIS A O 1
ATOM 1703 N N . ASP A 1 211 ? 5.511 -1.782 -16.070 1.00 84.81 211 ASP A N 1
ATOM 1704 C CA . ASP A 1 211 ? 6.030 -0.826 -17.065 1.00 84.81 211 ASP A CA 1
ATOM 1705 C C . ASP A 1 211 ? 5.568 0.620 -16.839 1.00 84.81 211 ASP A C 1
ATOM 1707 O O . ASP A 1 211 ? 6.342 1.543 -17.085 1.00 84.81 211 ASP A O 1
ATOM 1711 N N . SER A 1 212 ? 4.363 0.812 -16.305 1.00 90.44 212 SER A N 1
ATOM 1712 C CA . SER A 1 212 ? 3.737 2.136 -16.163 1.00 90.44 212 SER A CA 1
ATOM 1713 C C . SER A 1 212 ? 3.773 2.696 -14.737 1.00 90.44 212 SER A C 1
ATOM 1715 O O . SER A 1 212 ? 2.895 3.465 -14.360 1.00 90.44 212 SER A O 1
ATOM 1717 N N . VAL A 1 213 ? 4.746 2.288 -13.921 1.00 94.19 213 VAL A N 1
ATOM 1718 C CA . VAL A 1 213 ? 4.915 2.826 -12.559 1.00 94.19 213 VAL A CA 1
ATOM 1719 C C . VAL A 1 213 ? 5.617 4.177 -12.580 1.00 94.19 213 VAL A C 1
ATOM 1721 O O . VAL A 1 213 ? 6.413 4.448 -13.482 1.00 94.19 213 VAL A O 1
ATOM 1724 N N . LEU A 1 214 ? 5.358 4.998 -11.563 1.00 95.31 214 LEU A N 1
ATOM 1725 C CA . LEU A 1 214 ? 6.043 6.275 -11.365 1.00 95.31 214 LEU A CA 1
ATOM 1726 C C . LEU A 1 214 ? 6.716 6.328 -9.992 1.00 95.31 214 LEU A C 1
ATOM 1728 O O . LEU A 1 214 ? 6.184 5.840 -8.994 1.00 95.31 214 LEU A O 1
ATOM 1732 N N . PHE A 1 215 ? 7.878 6.970 -9.960 1.00 96.88 215 PHE A N 1
ATOM 1733 C CA . PHE A 1 215 ? 8.669 7.241 -8.768 1.00 96.88 215 PHE A CA 1
ATOM 1734 C C . PHE A 1 215 ? 8.575 8.722 -8.427 1.00 96.88 215 PHE A C 1
ATOM 1736 O O . PHE A 1 215 ? 8.758 9.571 -9.307 1.00 96.88 215 PHE A O 1
ATOM 1743 N N . LEU A 1 216 ? 8.291 9.027 -7.162 1.00 97.06 216 LEU A N 1
ATOM 1744 C CA . LEU A 1 216 ? 8.270 10.384 -6.639 1.00 97.06 216 LEU A CA 1
ATOM 1745 C C . LEU A 1 216 ? 9.226 10.515 -5.456 1.00 97.06 216 LEU A C 1
ATOM 1747 O O . LEU A 1 216 ? 9.228 9.668 -4.563 1.00 97.06 216 LEU A O 1
ATOM 1751 N N . ASP A 1 217 ? 9.993 11.602 -5.422 1.00 95.88 217 ASP A N 1
ATOM 1752 C CA . ASP A 1 217 ? 10.895 11.940 -4.309 1.00 95.88 217 ASP A CA 1
ATOM 1753 C C . ASP A 1 217 ? 10.184 12.653 -3.145 1.00 95.88 217 ASP A C 1
ATOM 1755 O O . ASP A 1 217 ? 10.819 12.999 -2.153 1.00 95.88 217 ASP A O 1
ATOM 1759 N N . GLY A 1 218 ? 8.870 12.858 -3.256 1.00 94.44 218 GLY A N 1
ATOM 1760 C CA . GLY A 1 218 ? 8.010 13.493 -2.265 1.00 94.44 218 GLY A CA 1
ATOM 1761 C C . GLY A 1 218 ? 6.537 13.125 -2.459 1.00 94.44 218 GLY A C 1
ATOM 1762 O O . GLY A 1 218 ? 6.209 12.219 -3.229 1.00 94.44 218 GLY A O 1
ATOM 1763 N N . GLY A 1 219 ? 5.634 13.812 -1.756 1.00 91.19 219 GLY A N 1
ATOM 1764 C CA . GLY A 1 219 ? 4.200 13.521 -1.842 1.00 91.19 219 GLY A CA 1
ATOM 1765 C C . GLY A 1 219 ? 3.604 13.938 -3.189 1.00 91.19 219 GLY A C 1
ATOM 1766 O O . GLY A 1 219 ? 3.911 15.022 -3.689 1.00 91.19 219 GLY A O 1
ATOM 1767 N N . GLY A 1 220 ? 2.704 13.126 -3.755 1.00 86.25 220 GLY A N 1
ATOM 1768 C CA . GLY A 1 220 ? 2.090 13.382 -5.068 1.00 86.25 220 GLY A CA 1
ATOM 1769 C C . GLY A 1 220 ? 1.203 14.630 -5.170 1.00 86.25 220 GLY A C 1
ATOM 1770 O O . GLY A 1 220 ? 0.870 15.040 -6.277 1.00 86.25 220 GLY A O 1
ATOM 1771 N N . GLY A 1 221 ? 0.838 15.245 -4.040 1.00 80.81 221 GLY A N 1
ATOM 1772 C CA . GLY A 1 221 ? 0.098 16.516 -3.987 1.00 80.81 221 GLY A CA 1
ATOM 1773 C C . GLY A 1 221 ? 0.983 17.767 -3.894 1.00 80.81 221 GLY A C 1
ATOM 1774 O O . GLY A 1 221 ? 0.471 18.864 -3.708 1.00 80.81 221 GLY A O 1
ATOM 1775 N N . SER A 1 222 ? 2.311 17.623 -3.953 1.00 85.25 222 SER A N 1
ATOM 1776 C CA . SER A 1 222 ? 3.257 18.738 -3.833 1.00 85.25 222 SER A CA 1
ATOM 1777 C C . SER A 1 222 ? 3.894 19.067 -5.181 1.00 85.25 222 SER A C 1
ATOM 1779 O O . SER A 1 222 ? 4.502 18.207 -5.811 1.00 85.25 222 SER A O 1
ATOM 1781 N N . HIS A 1 223 ? 3.854 20.342 -5.575 1.00 84.06 223 HIS A N 1
ATOM 1782 C CA . HIS A 1 223 ? 4.558 20.857 -6.760 1.00 84.06 223 HIS A CA 1
ATOM 1783 C C . HIS A 1 223 ? 6.090 20.802 -6.629 1.00 84.06 223 HIS A C 1
ATOM 1785 O O . HIS A 1 223 ? 6.798 20.988 -7.613 1.00 84.06 223 HIS A O 1
ATOM 1791 N N . LYS A 1 224 ? 6.609 20.570 -5.415 1.00 87.50 224 LYS A N 1
ATOM 1792 C CA . LYS A 1 224 ? 8.046 20.412 -5.151 1.00 87.50 224 LYS A CA 1
ATOM 1793 C C . LYS A 1 224 ? 8.545 18.984 -5.377 1.00 87.50 224 LYS A C 1
ATOM 1795 O O . LYS A 1 224 ? 9.734 18.744 -5.208 1.00 87.50 224 LYS A O 1
ATOM 1800 N N . SER A 1 225 ? 7.650 18.037 -5.659 1.00 91.69 225 SER A N 1
ATOM 1801 C CA . SER A 1 225 ? 8.017 16.637 -5.860 1.00 91.69 225 SER A CA 1
ATOM 1802 C C . SER A 1 225 ? 8.427 16.397 -7.310 1.00 91.69 225 SER A C 1
ATOM 1804 O O . SER A 1 225 ? 7.683 16.714 -8.240 1.00 91.69 225 SER A O 1
ATOM 1806 N N . THR A 1 226 ? 9.582 15.778 -7.502 1.00 94.06 226 THR A N 1
ATOM 1807 C CA . THR A 1 226 ? 10.007 15.241 -8.792 1.00 94.06 226 THR A CA 1
ATOM 1808 C C . THR A 1 226 ? 9.209 13.977 -9.087 1.00 94.06 226 THR A C 1
ATOM 1810 O O . THR A 1 226 ? 9.083 13.109 -8.226 1.00 94.06 226 THR A O 1
ATOM 1813 N N . ARG A 1 227 ? 8.688 13.845 -10.311 1.00 93.94 227 ARG A N 1
ATOM 1814 C CA . ARG A 1 227 ? 7.947 12.666 -10.786 1.00 93.94 227 ARG A CA 1
ATOM 1815 C C . ARG A 1 227 ? 8.622 12.099 -12.026 1.00 93.94 227 ARG A C 1
ATOM 1817 O O . ARG A 1 227 ? 8.780 12.819 -13.007 1.00 93.94 227 ARG A O 1
ATOM 1824 N N . THR A 1 228 ? 8.954 10.809 -12.020 1.00 93.44 228 THR A N 1
ATOM 1825 C CA . THR A 1 228 ? 9.592 10.152 -13.172 1.00 93.44 228 THR A CA 1
ATOM 1826 C C . THR A 1 228 ? 9.137 8.706 -13.365 1.00 93.44 228 THR A C 1
ATOM 1828 O O . THR A 1 228 ? 8.810 8.008 -12.408 1.00 93.44 228 THR A O 1
ATOM 1831 N N . ALA A 1 229 ? 9.137 8.242 -14.616 1.00 91.12 229 ALA A N 1
ATOM 1832 C CA . ALA A 1 229 ? 8.994 6.827 -14.973 1.00 91.12 229 ALA A CA 1
ATOM 1833 C C . ALA A 1 229 ? 10.360 6.137 -15.189 1.00 91.12 229 ALA A C 1
ATOM 1835 O O . ALA A 1 229 ? 10.416 4.933 -15.460 1.00 91.12 229 ALA A O 1
ATOM 1836 N N . ASP A 1 230 ? 11.465 6.888 -15.136 1.00 89.62 230 ASP A N 1
ATOM 1837 C CA . ASP A 1 230 ? 12.816 6.377 -15.348 1.00 89.62 230 ASP A CA 1
ATOM 1838 C C . ASP A 1 230 ? 13.507 6.099 -14.009 1.00 89.62 230 ASP A C 1
ATOM 1840 O O . ASP A 1 230 ? 13.845 7.005 -13.248 1.00 89.62 230 ASP A O 1
ATOM 1844 N N . ALA A 1 231 ? 13.788 4.823 -13.739 1.00 92.50 231 ALA A N 1
ATOM 1845 C CA . ALA A 1 231 ? 14.492 4.420 -12.527 1.00 92.50 231 ALA A CA 1
ATOM 1846 C C . ALA A 1 231 ? 15.913 5.016 -12.420 1.00 92.50 231 ALA A C 1
ATOM 1848 O O . ALA A 1 231 ? 16.448 5.103 -11.320 1.00 92.50 231 ALA A O 1
ATOM 1849 N N . ARG A 1 232 ? 16.530 5.466 -13.526 1.00 90.69 232 ARG A N 1
ATOM 1850 C CA . ARG A 1 232 ? 17.837 6.154 -13.504 1.00 90.69 232 ARG A CA 1
ATOM 1851 C C . ARG A 1 232 ? 17.747 7.559 -12.928 1.00 90.69 232 ARG A C 1
ATOM 1853 O O . ARG A 1 232 ? 18.671 7.985 -12.245 1.00 90.69 232 ARG A O 1
ATOM 1860 N N . GLU A 1 233 ? 16.647 8.252 -13.197 1.00 94.44 233 GLU A N 1
ATOM 1861 C CA . GLU A 1 233 ? 16.361 9.550 -12.590 1.00 94.44 233 GLU A CA 1
ATOM 1862 C C . GLU A 1 233 ? 15.989 9.359 -11.118 1.00 94.44 233 GLU A C 1
ATOM 1864 O O . GLU A 1 233 ? 16.533 10.042 -10.258 1.00 94.44 233 GLU A O 1
ATOM 1869 N N . ALA A 1 234 ? 15.165 8.352 -10.806 1.00 96.19 234 ALA A N 1
ATOM 1870 C CA . ALA A 1 234 ? 14.817 8.020 -9.423 1.00 96.19 234 ALA A CA 1
ATOM 1871 C C . ALA A 1 234 ? 16.035 7.600 -8.576 1.00 96.19 234 ALA A C 1
ATOM 1873 O O . ALA A 1 234 ? 16.083 7.866 -7.379 1.00 96.19 234 ALA A O 1
ATOM 1874 N N . LEU A 1 235 ? 17.062 6.990 -9.177 1.00 95.50 235 LEU A N 1
ATOM 1875 C CA . LEU A 1 235 ? 18.337 6.709 -8.503 1.00 95.50 235 LEU A CA 1
ATOM 1876 C C . LEU A 1 235 ? 19.044 7.975 -7.991 1.00 95.50 235 LEU A C 1
ATOM 1878 O O . LEU A 1 235 ? 19.843 7.865 -7.068 1.00 95.50 235 LEU A O 1
ATOM 1882 N N . GLN A 1 236 ? 18.756 9.148 -8.563 1.00 96.38 236 GLN A N 1
ATOM 1883 C CA . GLN A 1 236 ? 19.318 10.431 -8.126 1.00 96.38 236 GLN A CA 1
ATOM 1884 C C . GLN A 1 236 ? 18.523 11.083 -6.987 1.00 96.38 236 GLN A C 1
ATOM 1886 O O . GLN A 1 236 ? 18.909 12.148 -6.508 1.00 96.38 236 GLN A O 1
ATOM 1891 N N . PHE A 1 237 ? 17.405 10.489 -6.560 1.00 97.00 237 PHE A N 1
ATOM 1892 C CA . PHE A 1 237 ? 16.648 11.009 -5.427 1.00 97.00 237 PHE A CA 1
ATOM 1893 C C . PHE A 1 237 ? 17.475 10.936 -4.140 1.00 97.00 237 PHE A C 1
ATOM 1895 O O . PHE A 1 237 ? 18.307 10.050 -3.947 1.00 97.00 237 PHE A O 1
ATOM 1902 N N . ASP A 1 238 ? 17.205 11.870 -3.232 1.00 95.69 238 ASP A N 1
ATOM 1903 C CA . ASP A 1 238 ? 17.833 11.939 -1.912 1.00 95.69 238 ASP A CA 1
ATOM 1904 C C . ASP A 1 238 ? 17.224 10.880 -0.976 1.00 95.69 238 ASP A C 1
ATOM 1906 O O . ASP A 1 238 ? 16.379 11.171 -0.123 1.00 95.69 238 ASP A O 1
ATOM 1910 N N . TRP A 1 239 ? 17.610 9.620 -1.194 1.00 96.44 239 TRP A N 1
ATOM 1911 C CA . TRP A 1 239 ? 17.082 8.467 -0.464 1.00 96.44 239 TRP A CA 1
ATOM 1912 C C . TRP A 1 239 ? 17.408 8.508 1.033 1.00 96.44 239 TRP A C 1
ATOM 1914 O O . TRP A 1 239 ? 16.591 8.050 1.834 1.00 96.44 239 TRP A O 1
ATOM 1924 N N . ASP A 1 240 ? 18.517 9.134 1.430 1.00 94.94 240 ASP A N 1
ATOM 1925 C CA . ASP A 1 240 ? 18.849 9.369 2.837 1.00 94.94 240 ASP A CA 1
ATOM 1926 C C . ASP A 1 240 ? 17.801 10.258 3.516 1.00 94.94 240 ASP A C 1
ATOM 1928 O O . ASP A 1 240 ? 17.304 9.927 4.597 1.00 94.94 240 ASP A O 1
ATOM 1932 N N . ALA A 1 241 ? 17.413 11.373 2.887 1.00 93.50 241 ALA A N 1
ATOM 1933 C CA . ALA A 1 241 ? 16.347 12.222 3.412 1.00 93.50 241 ALA A CA 1
ATOM 1934 C C . ALA A 1 241 ? 14.974 11.539 3.351 1.00 93.50 241 ALA A C 1
ATOM 1936 O O . ALA A 1 241 ? 14.176 11.700 4.280 1.00 93.50 241 ALA A O 1
ATOM 1937 N N . VAL A 1 242 ? 14.699 10.766 2.291 1.00 95.06 242 VAL A N 1
ATOM 1938 C CA . VAL A 1 242 ? 13.452 9.997 2.168 1.00 95.06 242 VAL A CA 1
ATOM 1939 C C . VAL A 1 242 ? 13.319 9.022 3.328 1.00 95.06 242 VAL A C 1
ATOM 1941 O O . VAL A 1 242 ? 12.280 9.037 3.974 1.00 95.06 242 VAL A O 1
ATOM 1944 N N . PHE A 1 243 ? 14.340 8.209 3.620 1.00 94.88 243 PHE A N 1
ATOM 1945 C CA . PHE A 1 243 ? 14.287 7.145 4.630 1.00 94.88 243 PHE A CA 1
ATOM 1946 C C . PHE A 1 243 ? 14.563 7.604 6.067 1.00 94.88 243 PHE A C 1
ATOM 1948 O O . PHE A 1 243 ? 14.405 6.813 7.003 1.00 94.88 243 PHE A O 1
ATOM 1955 N N . ARG A 1 244 ? 14.899 8.879 6.283 1.00 91.12 244 ARG A N 1
ATOM 1956 C CA . ARG A 1 244 ? 15.187 9.411 7.618 1.00 91.12 244 ARG A CA 1
ATOM 1957 C C . ARG A 1 244 ? 13.992 9.280 8.577 1.00 91.12 244 ARG A C 1
ATOM 1959 O O . ARG A 1 244 ? 12.843 9.565 8.231 1.00 91.12 244 ARG A O 1
ATOM 1966 N N . MET A 1 245 ? 14.267 8.852 9.812 1.00 85.06 245 MET A N 1
ATOM 1967 C CA . MET A 1 245 ? 13.249 8.524 10.830 1.00 85.06 245 MET A CA 1
ATOM 1968 C C . MET A 1 245 ? 13.188 9.495 12.023 1.00 85.06 245 MET A C 1
ATOM 1970 O O . MET A 1 245 ? 12.329 9.324 12.886 1.00 85.06 245 MET A O 1
ATOM 1974 N N . ASP A 1 246 ? 14.081 10.480 12.091 1.00 82.19 246 ASP A N 1
ATOM 1975 C CA . ASP A 1 246 ? 14.159 11.480 13.166 1.00 82.19 246 ASP A CA 1
ATOM 1976 C C . ASP A 1 246 ? 13.122 12.614 13.003 1.00 82.19 246 ASP A C 1
ATOM 1978 O O . ASP A 1 246 ? 12.173 12.498 12.227 1.00 82.19 246 ASP A O 1
ATOM 1982 N N . GLY A 1 247 ? 13.253 13.714 13.750 1.00 70.31 247 GLY A N 1
ATOM 1983 C CA . GLY A 1 247 ? 12.455 14.924 13.510 1.00 70.31 247 GLY A CA 1
ATOM 1984 C C . GLY A 1 247 ? 12.817 15.591 12.177 1.00 70.31 247 GLY A C 1
ATOM 1985 O O . GLY A 1 247 ? 13.944 15.468 11.712 1.00 70.31 247 GLY A O 1
ATOM 1986 N N . TYR A 1 248 ? 11.873 16.301 11.550 1.00 67.69 248 TYR A N 1
ATOM 1987 C CA . TYR A 1 248 ? 12.107 17.008 10.283 1.00 67.69 248 TYR A CA 1
ATOM 1988 C C . TYR A 1 248 ? 12.004 18.532 10.449 1.00 67.69 248 TYR A C 1
ATOM 1990 O O . TYR A 1 248 ? 10.993 19.023 10.958 1.00 67.69 248 TYR A O 1
ATOM 1998 N N . PRO A 1 249 ? 12.987 19.308 9.966 1.00 58.03 249 PRO A N 1
ATOM 1999 C CA . PRO A 1 249 ? 12.814 20.728 9.694 1.00 58.03 249 PRO A CA 1
ATOM 2000 C C . PRO A 1 249 ? 12.323 20.956 8.249 1.00 58.03 249 PRO A C 1
ATOM 2002 O O . PRO A 1 249 ? 12.813 20.343 7.303 1.00 58.03 249 PRO A O 1
ATOM 2005 N N . GLY A 1 250 ? 11.363 21.868 8.063 1.00 65.75 250 GLY A N 1
ATOM 2006 C CA . GLY A 1 250 ? 11.042 22.466 6.756 1.00 65.75 250 GLY A CA 1
ATOM 2007 C C . GLY A 1 250 ? 10.765 21.490 5.598 1.00 65.75 250 GLY A C 1
ATOM 2008 O O . GLY A 1 250 ? 9.864 20.650 5.672 1.00 65.75 250 GLY A O 1
ATOM 2009 N N . GLU A 1 251 ? 11.510 21.651 4.497 1.00 63.28 251 GLU A N 1
ATOM 2010 C CA . GLU A 1 251 ? 11.286 20.982 3.202 1.00 63.28 251 GLU A CA 1
ATOM 2011 C C . GLU A 1 251 ? 11.511 19.461 3.221 1.00 63.28 251 GLU A C 1
ATOM 2013 O O . GLU A 1 251 ? 10.921 18.747 2.406 1.00 63.28 251 GLU A O 1
ATOM 2018 N N . GLU A 1 252 ? 12.256 18.930 4.199 1.00 80.19 252 GLU A N 1
ATOM 2019 C CA . GLU A 1 252 ? 12.439 17.479 4.363 1.00 80.19 252 GLU A CA 1
ATOM 2020 C C . GLU A 1 2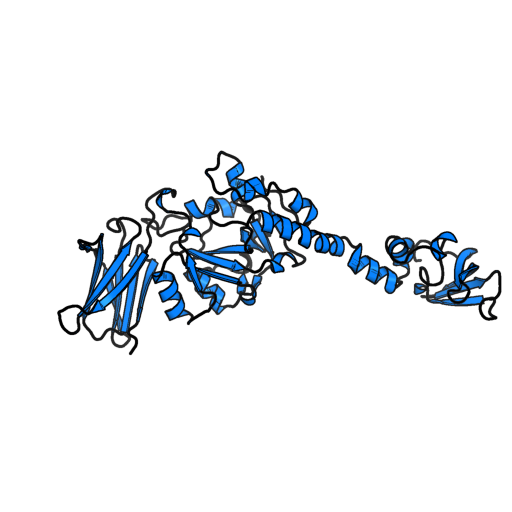52 ? 11.117 16.749 4.634 1.00 80.19 252 GLU A C 1
ATOM 2022 O O . GLU A 1 252 ? 10.988 15.557 4.347 1.00 80.19 252 GLU A O 1
ATOM 2027 N N . LYS A 1 253 ? 10.095 17.464 5.130 1.00 87.06 253 LYS A N 1
ATOM 2028 C CA . LYS A 1 253 ? 8.753 16.905 5.317 1.00 87.06 253 LYS A CA 1
ATOM 2029 C C . LYS A 1 253 ? 8.191 16.340 4.011 1.00 87.06 253 LYS A C 1
ATOM 2031 O O . LYS A 1 253 ? 7.539 15.298 4.049 1.00 87.06 253 LYS A O 1
ATOM 2036 N N . ASN A 1 254 ? 8.407 17.010 2.873 1.00 91.12 254 ASN A N 1
ATOM 2037 C CA . ASN A 1 254 ? 7.893 16.517 1.594 1.00 91.12 254 ASN A CA 1
ATOM 2038 C C . ASN A 1 254 ? 8.614 15.232 1.186 1.00 91.12 254 ASN A C 1
ATOM 2040 O O . ASN A 1 254 ? 7.948 14.252 0.867 1.00 91.12 254 ASN A O 1
ATOM 2044 N N . LYS A 1 255 ? 9.949 15.203 1.304 1.00 93.44 255 LYS A N 1
ATOM 2045 C CA . LYS A 1 255 ? 10.757 14.024 0.957 1.00 93.44 255 LYS A CA 1
ATOM 2046 C C . LYS A 1 255 ? 10.365 12.782 1.756 1.00 93.44 255 LYS A C 1
ATOM 2048 O O . LYS A 1 255 ? 10.249 11.684 1.229 1.00 93.44 255 LYS A O 1
ATOM 2053 N N . ARG A 1 256 ? 10.034 12.954 3.036 1.00 92.62 256 ARG A N 1
ATOM 2054 C CA . ARG A 1 256 ? 9.573 11.859 3.913 1.00 92.62 256 ARG A CA 1
ATOM 2055 C C . ARG A 1 256 ? 8.153 11.360 3.610 1.00 92.62 256 ARG A C 1
ATOM 2057 O O . ARG A 1 256 ? 7.705 10.403 4.249 1.00 92.62 256 ARG A O 1
ATOM 2064 N N . ASN A 1 257 ? 7.454 12.006 2.674 1.00 93.25 257 ASN A N 1
ATOM 2065 C CA . ASN A 1 257 ? 6.205 11.557 2.057 1.00 93.25 257 ASN A CA 1
ATOM 2066 C C . ASN A 1 257 ? 6.426 11.038 0.621 1.00 93.25 257 ASN A C 1
ATOM 2068 O O . ASN A 1 257 ? 5.462 10.978 -0.130 1.00 93.25 257 ASN A O 1
ATOM 2072 N N . ALA A 1 258 ? 7.657 10.690 0.229 1.00 96.12 258 ALA A N 1
ATOM 2073 C CA . ALA A 1 258 ? 7.950 10.109 -1.079 1.00 96.12 258 ALA A CA 1
ATOM 2074 C C . ALA A 1 258 ? 7.062 8.902 -1.399 1.00 96.12 258 ALA A C 1
ATOM 2076 O O . ALA A 1 258 ? 6.812 8.038 -0.545 1.00 96.12 258 ALA A O 1
ATOM 2077 N N . GLU A 1 259 ? 6.619 8.848 -2.652 1.00 97.12 259 GLU A N 1
ATOM 2078 C CA . GLU A 1 259 ? 5.599 7.921 -3.122 1.00 97.12 259 GLU A CA 1
ATOM 2079 C C . GLU A 1 259 ? 6.045 7.090 -4.327 1.00 97.12 259 GLU A C 1
ATOM 2081 O O . GLU A 1 259 ? 6.842 7.502 -5.174 1.00 97.12 259 GLU A O 1
ATOM 2086 N N . PHE A 1 260 ? 5.480 5.895 -4.407 1.00 97.69 260 PHE A N 1
ATOM 2087 C CA . PHE A 1 260 ? 5.505 5.025 -5.568 1.00 97.69 260 PHE A CA 1
ATOM 2088 C C . PHE A 1 260 ? 4.076 4.888 -6.087 1.00 97.69 260 PHE A C 1
ATOM 2090 O O . PHE A 1 260 ? 3.157 4.597 -5.316 1.00 97.69 260 PHE A O 1
ATOM 2097 N N . LEU A 1 261 ? 3.888 5.119 -7.383 1.00 96.56 261 LEU A N 1
ATOM 2098 C CA . LEU A 1 261 ? 2.581 5.090 -8.028 1.00 96.56 261 LEU A CA 1
ATOM 2099 C C . LEU A 1 261 ? 2.476 3.867 -8.930 1.00 96.56 261 LEU A C 1
ATOM 2101 O O . LEU A 1 261 ? 3.266 3.705 -9.863 1.00 96.56 261 LEU A O 1
ATOM 2105 N N . TYR A 1 262 ? 1.476 3.030 -8.668 1.00 95.94 262 TYR A N 1
ATOM 2106 C CA . TYR A 1 262 ? 1.156 1.866 -9.484 1.00 95.94 262 TYR A CA 1
ATOM 2107 C C . TYR A 1 262 ? -0.177 2.090 -10.206 1.00 95.94 262 TYR A C 1
ATOM 2109 O O . TYR A 1 262 ? -1.135 2.493 -9.551 1.00 95.94 262 TYR A O 1
ATOM 2117 N N . PRO A 1 263 ? -0.265 1.874 -11.524 1.00 93.88 263 PRO A N 1
ATOM 2118 C CA . PRO A 1 263 ? -1.457 2.220 -12.297 1.00 93.88 263 PRO A CA 1
ATOM 2119 C C . PRO A 1 263 ? -2.656 1.337 -11.943 1.00 93.88 263 PRO A C 1
ATOM 2121 O O . PRO A 1 263 ? -2.492 0.151 -11.660 1.00 93.88 263 PRO A O 1
ATOM 2124 N N . ASP A 1 264 ? -3.854 1.907 -12.030 1.00 92.31 264 ASP A N 1
ATOM 2125 C CA . ASP A 1 264 ? -5.148 1.222 -11.980 1.00 92.31 264 ASP A CA 1
ATOM 2126 C C . ASP A 1 264 ? -5.418 0.438 -10.694 1.00 92.31 264 ASP A C 1
ATOM 2128 O O . ASP A 1 264 ? -6.188 0.870 -9.848 1.00 92.31 264 ASP A O 1
ATOM 2132 N N . LYS A 1 265 ? -4.845 -0.753 -10.527 1.00 93.94 265 LYS A N 1
ATOM 2133 C CA . LYS A 1 265 ? -5.078 -1.600 -9.357 1.00 93.94 265 LYS A CA 1
ATOM 2134 C C . LYS A 1 265 ? -3.951 -2.592 -9.125 1.00 93.94 265 LYS A C 1
ATOM 2136 O O . LYS A 1 265 ? -3.304 -3.059 -10.057 1.00 93.94 265 LYS A O 1
ATOM 2141 N N . VAL A 1 266 ? -3.778 -2.990 -7.872 1.00 95.88 266 VAL A N 1
ATOM 2142 C CA . VAL A 1 266 ? -2.786 -3.973 -7.433 1.00 95.88 266 VAL A CA 1
ATOM 2143 C C . VAL A 1 266 ? -3.491 -5.166 -6.815 1.00 95.88 266 VAL A C 1
ATOM 2145 O O . VAL A 1 266 ? -4.268 -5.011 -5.880 1.00 95.88 266 VAL A O 1
ATOM 2148 N N . SER A 1 267 ? -3.211 -6.371 -7.310 1.00 96.44 267 SER A N 1
ATOM 2149 C CA . SER A 1 267 ? -3.770 -7.595 -6.723 1.00 96.44 267 SER A CA 1
ATOM 2150 C C . SER A 1 267 ? -3.240 -7.831 -5.307 1.00 96.44 267 SER A C 1
ATOM 2152 O O . SER A 1 267 ? -2.040 -7.692 -5.052 1.00 96.44 267 SER A O 1
ATOM 2154 N N . THR A 1 268 ? -4.112 -8.282 -4.403 1.00 97.25 268 THR A N 1
ATOM 2155 C CA . THR A 1 268 ? -3.732 -8.716 -3.049 1.00 97.25 268 THR A CA 1
ATOM 2156 C C . THR A 1 268 ? -2.796 -9.927 -3.055 1.00 97.25 268 THR A C 1
ATOM 2158 O O . THR A 1 268 ? -2.103 -10.156 -2.068 1.00 97.25 268 THR A O 1
ATOM 2161 N N . ALA A 1 269 ? -2.654 -10.640 -4.179 1.00 95.88 269 ALA A N 1
ATOM 2162 C CA . ALA A 1 269 ? -1.636 -11.677 -4.360 1.00 95.88 269 ALA A CA 1
ATOM 2163 C C . ALA A 1 269 ? -0.195 -11.146 -4.208 1.00 95.88 269 ALA A C 1
ATOM 2165 O O . ALA A 1 269 ? 0.734 -11.913 -3.952 1.00 95.88 269 ALA A O 1
ATOM 2166 N N . TYR A 1 270 ? 0.022 -9.836 -4.356 1.00 97.00 270 TYR A N 1
ATOM 2167 C CA . TYR A 1 270 ? 1.316 -9.198 -4.105 1.00 97.00 270 TYR A CA 1
ATOM 2168 C C . TYR A 1 270 ? 1.536 -8.812 -2.636 1.00 97.00 270 TYR A C 1
ATOM 2170 O O . TYR A 1 270 ? 2.609 -8.299 -2.313 1.00 97.00 270 TYR A O 1
ATOM 2178 N N . LEU A 1 271 ? 0.583 -9.064 -1.732 1.00 98.38 271 LEU A N 1
ATOM 2179 C CA . LEU A 1 271 ? 0.775 -8.826 -0.304 1.00 98.38 271 LEU A CA 1
ATOM 2180 C C . LEU A 1 271 ? 1.844 -9.762 0.261 1.00 98.38 271 LEU A C 1
ATOM 2182 O O . LEU A 1 271 ? 1.820 -10.976 0.082 1.00 98.38 271 LEU A O 1
ATOM 2186 N N . LYS A 1 272 ? 2.784 -9.159 0.981 1.00 97.75 272 LYS A N 1
ATOM 2187 C CA . LYS A 1 272 ? 3.842 -9.828 1.741 1.00 97.75 272 LYS A CA 1
ATOM 2188 C C . LYS A 1 272 ? 3.520 -9.869 3.230 1.00 97.75 272 LYS A C 1
ATOM 2190 O O . LYS A 1 272 ? 3.983 -10.762 3.931 1.00 97.75 272 LYS A O 1
ATOM 2195 N N . ARG A 1 273 ? 2.795 -8.866 3.734 1.00 98.50 273 ARG A N 1
ATOM 2196 C CA . ARG A 1 273 ? 2.414 -8.754 5.146 1.00 98.50 273 ARG A CA 1
ATOM 2197 C C . ARG A 1 273 ? 1.255 -7.781 5.319 1.00 98.50 273 ARG A C 1
ATOM 2199 O O . ARG A 1 273 ? 1.189 -6.770 4.623 1.00 98.50 273 ARG A O 1
ATOM 2206 N N . ILE A 1 274 ? 0.405 -8.054 6.299 1.00 98.81 274 ILE A N 1
ATOM 2207 C CA . ILE A 1 274 ? -0.684 -7.185 6.742 1.00 98.81 274 ILE A CA 1
ATOM 2208 C C . ILE A 1 274 ? -0.444 -6.916 8.226 1.00 98.81 274 ILE A C 1
ATOM 2210 O O . ILE A 1 274 ? -0.339 -7.839 9.037 1.00 98.81 274 ILE A O 1
ATOM 2214 N N . VAL A 1 275 ? -0.268 -5.647 8.574 1.00 98.75 275 VAL A N 1
ATOM 2215 C CA . VAL A 1 275 ? 0.133 -5.232 9.916 1.00 98.75 275 VAL A CA 1
ATOM 2216 C C . VAL A 1 275 ? -1.005 -4.454 10.556 1.00 98.75 275 VAL A C 1
ATOM 2218 O O . VAL A 1 275 ? -1.441 -3.429 10.031 1.00 98.75 275 VAL A O 1
ATOM 2221 N N . PHE A 1 276 ? -1.443 -4.927 11.715 1.00 98.56 276 PHE A N 1
ATOM 2222 C CA . PHE A 1 276 ? -2.404 -4.260 12.580 1.00 98.56 276 PHE A CA 1
ATOM 2223 C C . PHE A 1 276 ? -1.680 -3.504 13.691 1.00 98.56 276 PHE A C 1
ATOM 2225 O O . PHE A 1 276 ? -0.594 -3.894 14.138 1.00 98.56 276 PHE A O 1
ATOM 2232 N N . ARG A 1 277 ? -2.280 -2.404 14.153 1.00 96.56 277 ARG A N 1
ATOM 2233 C CA . ARG A 1 277 ? -1.698 -1.586 15.223 1.00 96.56 277 ARG A CA 1
ATOM 2234 C C . ARG A 1 277 ? -1.790 -2.274 16.585 1.00 96.56 277 ARG A C 1
ATOM 2236 O O . ARG A 1 277 ? -0.844 -2.177 17.365 1.00 96.56 277 ARG A O 1
ATOM 2243 N N . ALA A 1 278 ? -2.907 -2.940 16.870 1.00 97.19 278 ALA A N 1
ATOM 2244 C CA . ALA A 1 278 ? -3.170 -3.595 18.147 1.00 97.19 278 ALA A CA 1
ATOM 2245 C C . ALA A 1 278 ? -3.889 -4.943 17.970 1.00 97.19 278 ALA A C 1
ATOM 2247 O O . ALA A 1 278 ? -4.464 -5.222 16.918 1.00 97.19 278 ALA A O 1
ATOM 2248 N N . GLN A 1 279 ? -3.872 -5.770 19.021 1.00 97.75 279 GLN A N 1
ATOM 2249 C CA . GLN A 1 279 ? -4.494 -7.098 19.015 1.00 97.75 279 GLN A CA 1
ATOM 2250 C C . GLN A 1 279 ? -6.003 -7.078 18.688 1.00 97.75 279 GLN A C 1
ATOM 2252 O O . GLN A 1 279 ? -6.415 -7.893 17.868 1.00 97.75 279 GLN A O 1
ATOM 2257 N N . PRO A 1 280 ? -6.821 -6.135 19.206 1.00 97.88 280 PRO A N 1
ATOM 2258 C CA . PRO A 1 280 ? -8.252 -6.088 18.881 1.00 97.88 280 PRO A CA 1
ATOM 2259 C C . PRO A 1 280 ? -8.554 -5.889 17.390 1.00 97.88 280 PRO A C 1
ATOM 2261 O O . PRO A 1 280 ? -9.564 -6.388 16.896 1.00 97.88 280 PRO A O 1
ATOM 2264 N N . ASP A 1 281 ? -7.684 -5.179 16.665 1.00 97.88 281 ASP A N 1
ATOM 2265 C CA . ASP A 1 281 ? -7.833 -4.981 15.221 1.00 97.88 281 ASP A CA 1
ATOM 2266 C C . ASP A 1 281 ? -7.581 -6.302 14.471 1.00 97.88 281 ASP A C 1
ATOM 2268 O O . ASP A 1 281 ? -8.351 -6.666 13.584 1.00 97.88 281 ASP A O 1
ATOM 2272 N N . LEU A 1 282 ? -6.552 -7.060 14.875 1.00 98.19 282 LEU A N 1
ATOM 2273 C CA . LEU A 1 282 ? -6.268 -8.396 14.340 1.00 98.19 282 LEU A CA 1
ATOM 2274 C C . LEU A 1 282 ? -7.401 -9.385 14.647 1.00 98.19 282 LEU A C 1
ATOM 2276 O O . LEU A 1 282 ? -7.867 -10.083 13.749 1.00 98.19 282 LEU A O 1
ATOM 2280 N N . ASP A 1 283 ? -7.866 -9.439 15.894 1.00 97.38 283 ASP A N 1
ATOM 2281 C CA . ASP A 1 283 ? -8.948 -10.347 16.294 1.00 97.38 283 ASP A CA 1
ATOM 2282 C C . ASP A 1 283 ? -10.216 -10.067 15.484 1.00 97.38 283 ASP A C 1
ATOM 2284 O O . ASP A 1 283 ? -10.882 -10.982 15.002 1.00 97.38 283 ASP A O 1
ATOM 2288 N N . ARG A 1 284 ? -10.506 -8.784 15.241 1.00 97.31 284 ARG A N 1
ATOM 2289 C CA . ARG A 1 284 ? -11.611 -8.388 14.376 1.00 97.31 284 ARG A CA 1
ATOM 2290 C C . ARG A 1 284 ? -11.408 -8.831 12.929 1.00 97.31 284 ARG A C 1
ATOM 2292 O O . ARG A 1 284 ? -12.365 -9.299 12.319 1.00 97.31 284 ARG A O 1
ATOM 2299 N N . ALA A 1 285 ? -10.202 -8.694 12.377 1.00 98.12 285 ALA A N 1
ATOM 2300 C CA . ALA A 1 285 ? -9.908 -9.169 11.025 1.00 98.12 285 ALA A CA 1
ATOM 2301 C C . ALA A 1 285 ? -10.125 -10.681 10.905 1.00 98.12 285 ALA A C 1
ATOM 2303 O O . ALA A 1 285 ? -10.762 -11.116 9.955 1.00 98.12 285 ALA A O 1
ATOM 2304 N N . ARG A 1 286 ? -9.692 -11.464 11.898 1.00 97.94 286 ARG A N 1
ATOM 2305 C CA . ARG A 1 286 ? -9.891 -12.922 11.935 1.00 97.94 286 ARG A CA 1
ATOM 2306 C C . ARG A 1 286 ? -11.356 -13.326 11.975 1.00 97.94 286 ARG A C 1
ATOM 2308 O O . ARG A 1 286 ? -11.752 -14.248 11.274 1.00 97.94 286 ARG A O 1
ATOM 2315 N N . LEU A 1 287 ? -12.162 -12.621 12.766 1.00 96.94 287 LEU A N 1
ATOM 2316 C CA . LEU A 1 287 ? -13.599 -12.881 12.845 1.00 96.94 287 LEU A CA 1
ATOM 2317 C C . LEU A 1 287 ? -14.328 -12.558 11.532 1.00 96.94 287 LEU A C 1
ATOM 2319 O O . LEU A 1 287 ? -15.284 -13.242 11.190 1.00 96.94 287 LEU A O 1
ATOM 2323 N N . ILE A 1 288 ? -13.899 -11.520 10.804 1.00 96.62 288 ILE A N 1
ATOM 2324 C CA . ILE A 1 288 ? -14.575 -11.065 9.576 1.00 96.62 288 ILE A CA 1
ATOM 2325 C C . ILE A 1 288 ? -14.074 -11.815 8.334 1.00 96.62 288 ILE A C 1
ATOM 2327 O O . ILE A 1 288 ? -14.875 -12.235 7.509 1.00 96.62 288 ILE A O 1
ATOM 2331 N N . LEU A 1 289 ? -12.756 -11.963 8.192 1.00 97.25 289 LEU A N 1
ATOM 2332 C CA . LEU A 1 289 ? -12.088 -12.441 6.974 1.00 97.25 289 LEU A CA 1
ATOM 2333 C C . LEU A 1 289 ? -11.456 -13.834 7.131 1.00 97.25 289 LEU A C 1
ATOM 2335 O O . LEU A 1 289 ? -10.924 -14.375 6.163 1.00 97.25 289 LEU A O 1
ATOM 2339 N N . GLY A 1 290 ? -11.492 -14.414 8.333 1.00 97.44 290 GLY A N 1
ATOM 2340 C CA . GLY A 1 290 ? -10.812 -15.667 8.655 1.00 97.44 290 GLY A CA 1
ATOM 2341 C C . GLY A 1 290 ? -9.326 -15.496 8.989 1.00 97.44 290 GLY A C 1
ATOM 2342 O O . GLY A 1 290 ? -8.765 -14.397 8.978 1.00 97.44 290 GLY A O 1
ATOM 2343 N N . GLU A 1 291 ? -8.668 -16.608 9.320 1.00 97.25 291 GLU A N 1
ATOM 2344 C CA . GLU A 1 291 ? -7.222 -16.621 9.558 1.00 97.25 291 GLU A CA 1
ATOM 2345 C C . GLU A 1 291 ? -6.447 -16.350 8.267 1.00 97.25 291 GLU A C 1
ATOM 2347 O O . GLU A 1 291 ? -6.758 -16.878 7.199 1.00 97.25 291 GLU A O 1
ATOM 2352 N N . ASN A 1 292 ? -5.379 -15.564 8.382 1.00 97.69 292 ASN A N 1
ATOM 2353 C CA . ASN A 1 292 ? -4.483 -15.287 7.271 1.00 97.69 292 ASN A CA 1
ATOM 2354 C C . ASN A 1 292 ? -3.029 -15.279 7.771 1.00 97.69 292 ASN A C 1
ATOM 2356 O O . ASN A 1 292 ? -2.711 -14.538 8.704 1.00 97.69 292 ASN A O 1
ATOM 2360 N N . PRO A 1 293 ? -2.118 -16.053 7.154 1.00 97.75 293 PRO A N 1
ATOM 2361 C CA . PRO A 1 293 ? -0.727 -16.149 7.603 1.00 97.75 293 PRO A CA 1
ATOM 2362 C C . PRO A 1 293 ? 0.058 -14.835 7.465 1.00 97.75 293 PRO A C 1
ATOM 2364 O O . PRO A 1 293 ? 1.126 -14.694 8.055 1.00 97.75 293 PRO A O 1
ATOM 2367 N N . LEU A 1 294 ? -0.447 -13.865 6.697 1.00 98.19 294 LEU A N 1
ATOM 2368 C CA . LEU A 1 294 ? 0.175 -12.550 6.536 1.00 98.19 294 LEU A CA 1
ATOM 2369 C C . LEU A 1 294 ? -0.131 -11.596 7.698 1.00 98.19 294 LEU A C 1
ATOM 2371 O O . LEU A 1 294 ? 0.473 -10.521 7.765 1.00 98.19 294 LEU A O 1
ATOM 2375 N N . TYR A 1 295 ? -1.076 -11.946 8.574 1.00 98.69 295 TYR A N 1
ATOM 2376 C CA . TYR A 1 295 ? -1.520 -11.102 9.675 1.00 98.69 295 TYR A CA 1
ATOM 2377 C C . TYR A 1 295 ? -0.482 -11.016 10.795 1.00 98.69 295 TYR A C 1
ATOM 2379 O O . TYR A 1 295 ? 0.003 -12.018 11.311 1.00 98.69 295 TYR A O 1
ATOM 2387 N N . THR A 1 296 ? -0.169 -9.789 11.212 1.00 98.50 296 THR A N 1
ATOM 2388 C CA . THR A 1 296 ? 0.773 -9.506 12.303 1.00 98.50 296 THR A CA 1
ATOM 2389 C C . THR A 1 296 ? 0.338 -8.277 13.099 1.00 98.50 296 THR A C 1
ATOM 2391 O O . THR A 1 296 ? -0.357 -7.410 12.571 1.00 98.50 296 THR A O 1
ATOM 2394 N N . VAL A 1 297 ? 0.777 -8.169 14.355 1.00 98.44 297 VAL A N 1
ATOM 2395 C CA . VAL A 1 297 ? 0.616 -6.956 15.173 1.00 98.44 297 VAL A CA 1
ATOM 2396 C C . VAL A 1 297 ? 1.984 -6.312 15.364 1.00 98.44 297 VAL A C 1
ATOM 2398 O O . VAL A 1 297 ? 2.891 -6.930 15.915 1.00 98.44 297 VAL A O 1
ATOM 2401 N N . ASP A 1 298 ? 2.135 -5.063 14.926 1.00 97.50 298 ASP A N 1
ATOM 2402 C CA . ASP A 1 298 ? 3.336 -4.266 15.191 1.00 97.50 298 ASP A CA 1
ATOM 2403 C C . ASP A 1 298 ? 2.980 -2.780 15.296 1.00 97.50 298 ASP A C 1
ATOM 2405 O O . ASP A 1 298 ? 2.943 -2.034 14.310 1.00 97.50 298 ASP A O 1
ATOM 2409 N N . ARG A 1 299 ? 2.773 -2.324 16.537 1.00 95.00 299 ARG A N 1
ATOM 2410 C CA . ARG A 1 299 ? 2.488 -0.915 16.841 1.00 95.00 299 ARG A CA 1
ATOM 2411 C C . ARG A 1 299 ? 3.584 0.034 16.354 1.00 95.00 299 ARG A C 1
ATOM 2413 O O . ARG A 1 299 ? 3.303 1.197 16.078 1.00 95.00 299 ARG A O 1
ATOM 2420 N N . ASN A 1 300 ? 4.826 -0.440 16.221 1.00 93.62 300 ASN A N 1
ATOM 2421 C CA . ASN A 1 300 ? 5.951 0.397 15.825 1.00 93.62 300 ASN A CA 1
ATOM 2422 C C . ASN A 1 300 ? 5.932 0.731 14.329 1.00 93.62 300 ASN A C 1
ATOM 2424 O O . ASN A 1 300 ? 6.780 1.510 13.904 1.00 93.62 300 ASN A O 1
ATOM 2428 N N . GLN A 1 301 ? 4.994 0.201 13.534 1.00 94.69 301 GLN A N 1
ATOM 2429 C CA . GLN A 1 301 ? 4.765 0.636 12.149 1.00 94.69 301 GLN A CA 1
ATOM 2430 C C . GLN A 1 301 ? 3.848 1.859 12.030 1.00 94.69 301 GLN A C 1
ATOM 2432 O O . GLN A 1 301 ? 3.731 2.433 10.945 1.00 94.69 301 GLN A O 1
ATOM 2437 N N . PHE A 1 302 ? 3.225 2.282 13.129 1.00 93.75 302 PHE A N 1
ATOM 2438 C CA . PHE A 1 302 ? 2.273 3.387 13.162 1.00 93.75 302 PHE A CA 1
ATOM 2439 C C . PHE A 1 302 ? 2.844 4.579 13.940 1.00 93.75 302 PHE A C 1
ATOM 2441 O O . PHE A 1 302 ? 3.783 4.414 14.730 1.00 93.75 302 PHE A O 1
ATOM 2448 N N . PRO A 1 303 ? 2.332 5.800 13.712 1.00 89.12 303 PRO A N 1
ATOM 2449 C CA . PRO A 1 303 ? 2.735 6.959 14.485 1.00 89.12 303 PRO A CA 1
ATOM 2450 C C . PRO A 1 303 ? 2.348 6.758 15.945 1.00 89.12 303 PRO A C 1
ATOM 2452 O O . PRO A 1 303 ? 1.258 6.275 16.254 1.00 89.12 303 PRO A O 1
ATOM 2455 N N . ASP A 1 304 ? 3.251 7.135 16.839 1.00 85.75 304 ASP A N 1
ATOM 2456 C CA . ASP A 1 304 ? 2.958 7.147 18.263 1.00 85.75 304 ASP A CA 1
ATOM 2457 C C . ASP A 1 304 ? 2.097 8.387 18.570 1.00 85.75 304 ASP A C 1
ATOM 2459 O O . ASP A 1 304 ? 2.530 9.502 18.247 1.00 85.75 304 ASP A O 1
ATOM 2463 N N . PRO A 1 305 ? 0.899 8.228 19.168 1.00 81.25 305 PRO A N 1
ATOM 2464 C CA . PRO A 1 305 ? 0.000 9.350 19.405 1.00 81.25 305 PRO A CA 1
ATOM 2465 C C . PRO A 1 305 ? 0.578 10.477 20.263 1.00 81.25 305 PRO A C 1
ATOM 2467 O O . PRO A 1 305 ? 0.138 11.612 20.118 1.00 81.25 305 PRO A O 1
ATOM 2470 N N . ARG A 1 306 ? 1.616 10.222 21.076 1.00 79.25 306 ARG A N 1
ATOM 2471 C CA . ARG A 1 306 ? 2.342 11.276 21.817 1.00 79.25 306 ARG A CA 1
ATOM 2472 C C . ARG A 1 306 ? 2.960 12.350 20.924 1.00 79.25 306 ARG A C 1
ATOM 2474 O O . ARG A 1 306 ? 3.183 13.461 21.388 1.00 79.25 306 ARG A O 1
ATOM 2481 N N . TYR A 1 307 ? 3.262 12.022 19.671 1.00 76.19 307 TYR A N 1
ATOM 2482 C CA . TYR A 1 307 ? 3.840 12.958 18.702 1.00 76.19 307 TYR A CA 1
ATOM 2483 C C . TYR A 1 307 ? 2.814 13.436 17.665 1.00 76.19 307 TYR A C 1
ATOM 2485 O O . TYR A 1 307 ? 3.177 14.103 16.696 1.00 76.19 307 TYR A O 1
ATOM 2493 N N . GLN A 1 308 ? 1.541 13.071 17.822 1.00 71.19 308 GLN A N 1
ATOM 2494 C CA . GLN A 1 308 ? 0.460 13.533 16.959 1.00 71.19 308 GLN A CA 1
ATOM 2495 C C . GLN A 1 308 ? -0.149 14.824 17.523 1.00 71.19 308 GLN A C 1
ATOM 2497 O O . GLN A 1 308 ? -0.114 15.080 18.724 1.00 71.19 308 GLN A O 1
ATOM 2502 N N . ARG A 1 309 ? -0.715 15.666 16.650 1.00 63.44 309 ARG A N 1
ATOM 2503 C CA . ARG A 1 309 ? -1.464 16.851 17.094 1.00 63.44 309 ARG A CA 1
ATOM 2504 C C . ARG A 1 309 ? -2.862 16.446 17.571 1.00 63.44 309 ARG A C 1
ATOM 2506 O O . ARG A 1 309 ? -3.616 15.848 16.801 1.00 63.44 309 ARG A O 1
ATOM 2513 N N . GLY A 1 310 ? -3.220 16.877 18.780 1.00 66.81 310 GLY A N 1
ATOM 2514 C CA . GLY A 1 310 ? -4.553 16.724 19.372 1.00 66.81 310 GLY A CA 1
ATOM 2515 C C . GLY A 1 310 ? -4.788 15.379 20.059 1.00 66.81 310 GLY A C 1
ATOM 2516 O O . GLY A 1 310 ? -3.933 14.496 20.040 1.00 66.81 310 GLY A O 1
ATOM 2517 N N . ASP A 1 311 ? -5.973 15.226 20.647 1.00 77.62 311 ASP A N 1
ATOM 2518 C CA . ASP A 1 311 ? -6.360 14.003 21.344 1.00 77.62 311 ASP A CA 1
ATOM 2519 C C . ASP A 1 311 ? -6.584 12.873 20.332 1.00 77.62 311 ASP A C 1
ATOM 2521 O O . ASP A 1 311 ? -7.436 12.942 19.434 1.00 77.62 311 ASP A O 1
ATOM 2525 N N . ARG A 1 312 ? -5.744 11.845 20.442 1.00 88.25 312 ARG A N 1
ATOM 2526 C CA . ARG A 1 312 ? -5.763 10.634 19.623 1.00 88.25 312 ARG A CA 1
ATOM 2527 C C . ARG A 1 312 ? -5.803 9.436 20.551 1.00 88.25 312 ARG A C 1
ATOM 2529 O O . ARG A 1 312 ? -5.043 9.371 21.521 1.00 88.25 312 ARG A O 1
ATOM 2536 N N . ASN A 1 313 ? -6.667 8.479 20.244 1.00 93.00 313 ASN A N 1
ATOM 2537 C CA . ASN A 1 313 ? -6.793 7.267 21.040 1.00 93.00 313 ASN A CA 1
ATOM 2538 C C . ASN A 1 313 ? -7.010 6.037 20.154 1.00 93.00 313 ASN A C 1
ATOM 2540 O O . ASN A 1 313 ? -7.280 6.130 18.953 1.00 93.00 313 ASN A O 1
ATOM 2544 N N . TYR A 1 314 ? -6.838 4.868 20.757 1.00 94.94 314 TYR A N 1
ATOM 2545 C CA . TYR A 1 314 ? -7.195 3.578 20.193 1.00 94.94 314 TYR A CA 1
ATOM 2546 C C . TYR A 1 314 ? -7.277 2.515 21.285 1.00 94.94 314 TYR A C 1
ATOM 2548 O O . TYR A 1 314 ? -6.753 2.682 22.388 1.00 94.94 314 TYR A O 1
ATOM 2556 N N . LEU A 1 315 ? -7.936 1.407 20.956 1.00 96.81 315 LEU A N 1
ATOM 2557 C CA . LEU A 1 315 ? -8.059 0.256 21.836 1.00 96.81 315 LEU A CA 1
ATOM 2558 C C . LEU A 1 315 ? -6.810 -0.630 21.710 1.00 96.81 315 LEU A C 1
ATOM 2560 O O . LEU A 1 315 ? -6.556 -1.221 20.666 1.00 96.81 315 LEU A O 1
ATOM 2564 N N . CYS A 1 316 ? -6.017 -0.712 22.774 1.00 96.75 316 CYS A N 1
ATOM 2565 C CA . CYS A 1 316 ? -4.811 -1.540 22.852 1.00 96.75 316 CYS A CA 1
ATOM 2566 C C . CYS A 1 316 ? -5.137 -3.015 23.124 1.00 96.75 316 CYS A C 1
ATOM 2568 O O . CYS A 1 316 ? -4.427 -3.904 22.661 1.00 96.75 316 CYS A O 1
ATOM 2570 N N . SER A 1 317 ? -6.189 -3.267 23.906 1.00 97.44 317 SER A N 1
ATOM 2571 C CA . SER A 1 317 ? -6.630 -4.603 24.312 1.00 97.44 317 SER A CA 1
ATOM 2572 C C . SER A 1 317 ? -8.142 -4.617 24.511 1.00 97.44 317 SER A C 1
ATOM 2574 O O . SER A 1 317 ? -8.708 -3.630 24.986 1.00 97.44 317 SER A O 1
ATOM 2576 N N . PHE A 1 318 ? -8.778 -5.733 24.164 1.00 97.75 318 PHE A N 1
ATOM 2577 C CA . PHE A 1 318 ? -10.208 -5.969 24.304 1.00 97.75 318 PHE A CA 1
ATOM 2578 C C . PHE A 1 318 ? -10.422 -7.395 24.796 1.00 97.75 318 PHE A C 1
ATOM 2580 O O . PHE A 1 318 ? -10.129 -8.351 24.087 1.00 97.75 318 PHE A O 1
ATOM 2587 N N . VAL A 1 319 ? -10.896 -7.541 26.030 1.00 96.94 319 VAL A N 1
ATOM 2588 C CA . VAL A 1 319 ? -11.039 -8.843 26.682 1.00 96.94 319 VAL A CA 1
ATOM 2589 C C . VAL A 1 319 ? -12.459 -8.994 27.199 1.00 96.94 319 VAL A C 1
ATOM 2591 O O . VAL A 1 319 ? -12.955 -8.153 27.950 1.00 96.94 319 VAL A O 1
ATOM 2594 N N . VAL A 1 320 ? -13.090 -10.108 26.840 1.00 96.31 320 VAL A N 1
ATOM 2595 C CA . VAL A 1 320 ? -14.360 -10.559 27.411 1.00 96.31 320 VAL A CA 1
ATOM 2596 C C . VAL A 1 320 ? -14.061 -11.783 28.265 1.00 96.31 320 VAL A C 1
ATOM 2598 O O . VAL A 1 320 ? -13.561 -12.782 27.756 1.00 96.31 320 VAL A O 1
ATOM 2601 N N . LYS A 1 321 ? -14.318 -11.705 29.573 1.00 95.00 321 LYS A N 1
ATOM 2602 C CA . LYS A 1 321 ? -14.017 -12.803 30.506 1.00 95.00 321 LYS A CA 1
ATOM 2603 C C . LYS A 1 321 ? -15.139 -13.027 31.517 1.00 95.00 321 LYS A C 1
ATOM 2605 O O . LYS A 1 321 ? -15.828 -12.061 31.860 1.00 95.00 321 LYS A O 1
ATOM 2610 N N . PRO A 1 322 ? -15.356 -14.268 31.988 1.00 93.75 322 PRO A N 1
ATOM 2611 C CA . PRO A 1 322 ? -16.369 -14.546 32.998 1.00 93.75 322 PRO A CA 1
ATOM 2612 C C . PRO A 1 322 ? -16.059 -13.803 34.300 1.00 93.75 322 PRO A C 1
ATOM 2614 O O . PRO A 1 322 ? -14.904 -13.505 34.614 1.00 93.75 322 PRO A O 1
ATOM 2617 N N . THR A 1 323 ? -17.111 -13.480 35.042 1.00 94.44 323 THR A N 1
ATOM 2618 C CA . THR A 1 323 ? -17.022 -12.948 36.406 1.00 94.44 323 THR A CA 1
ATOM 2619 C C . THR A 1 323 ? -17.411 -14.011 37.427 1.00 94.44 323 THR A C 1
ATOM 2621 O O . THR A 1 323 ? -17.895 -15.071 37.052 1.00 94.44 323 THR A O 1
ATOM 2624 N N . GLU A 1 324 ? -17.259 -13.699 38.715 1.00 92.94 324 GLU A N 1
ATOM 2625 C CA . GLU A 1 324 ? -17.715 -14.561 39.815 1.00 92.94 324 GLU A CA 1
ATOM 2626 C C . GLU A 1 324 ? -19.230 -14.814 39.779 1.00 92.94 324 GLU A C 1
ATOM 2628 O O . GLU A 1 324 ? -19.690 -15.891 40.142 1.00 92.94 324 GLU A O 1
ATOM 2633 N N . SER A 1 325 ? -20.022 -13.843 39.308 1.00 92.00 325 SER A N 1
ATOM 2634 C CA . SER A 1 325 ? -21.448 -14.058 39.068 1.00 92.00 325 SER A CA 1
ATOM 2635 C C . SER A 1 325 ? -21.661 -14.968 37.858 1.00 92.00 325 SER A C 1
ATOM 2637 O O . SER A 1 325 ? -21.275 -14.627 36.734 1.00 92.00 325 SER A O 1
ATOM 2639 N N . GLU A 1 326 ? -22.335 -16.092 38.093 1.00 90.69 326 GLU A N 1
ATOM 2640 C CA . GLU A 1 326 ? -22.663 -17.078 37.068 1.00 90.69 326 GLU A CA 1
ATOM 2641 C C . GLU A 1 326 ? -23.390 -16.437 35.874 1.00 90.69 326 GLU A C 1
ATOM 2643 O O . GLU A 1 326 ? -24.297 -15.613 36.018 1.00 90.69 326 GLU A O 1
ATOM 2648 N N . GLY A 1 327 ? -22.951 -16.789 34.662 1.00 90.31 327 GLY A N 1
ATOM 2649 C CA . GLY A 1 327 ? -23.546 -16.292 33.423 1.00 90.31 327 GLY A CA 1
ATOM 2650 C C . GLY A 1 327 ? -23.293 -14.809 33.131 1.00 90.31 327 GLY A C 1
ATOM 2651 O O . GLY A 1 327 ? -23.947 -14.259 32.243 1.00 90.31 327 GLY A O 1
ATOM 2652 N N . VAL A 1 328 ? -22.369 -14.146 33.834 1.00 95.12 328 VAL A N 1
ATOM 2653 C CA . VAL A 1 328 ? -22.003 -12.743 33.589 1.00 95.12 328 VAL A CA 1
ATOM 2654 C C . VAL A 1 328 ? -20.568 -12.635 33.080 1.00 95.12 328 VAL A C 1
ATOM 2656 O O . VAL A 1 328 ? -19.634 -13.167 33.677 1.00 95.12 328 VAL A O 1
ATOM 2659 N N . PHE A 1 329 ? -20.389 -11.884 31.997 1.00 95.19 329 PHE A N 1
ATOM 2660 C CA . PHE A 1 329 ? -19.091 -11.503 31.454 1.00 95.19 329 PHE A CA 1
ATOM 2661 C C . PHE A 1 329 ? -18.760 -10.051 31.787 1.00 95.19 329 PHE A C 1
ATOM 2663 O O . PHE A 1 329 ? -19.620 -9.171 31.698 1.00 95.19 329 PHE A O 1
ATOM 2670 N N . ALA A 1 330 ? -17.499 -9.789 32.117 1.00 97.19 330 ALA A N 1
ATOM 2671 C CA . ALA A 1 330 ? -16.928 -8.452 32.121 1.00 97.19 330 ALA A CA 1
ATOM 2672 C C . ALA A 1 330 ? -16.284 -8.176 30.761 1.00 97.19 330 ALA A C 1
ATOM 2674 O O . ALA A 1 330 ? -15.470 -8.967 30.283 1.00 97.19 330 ALA A O 1
ATOM 2675 N N . VAL A 1 331 ? -16.631 -7.034 30.174 1.00 97.94 331 VAL A N 1
ATOM 2676 C CA . VAL A 1 331 ? -15.985 -6.490 28.978 1.00 97.94 331 VAL A CA 1
ATOM 2677 C C . VAL A 1 331 ? -14.973 -5.457 29.446 1.00 97.94 331 VAL A C 1
ATOM 2679 O O . VAL A 1 331 ? -15.340 -4.473 30.094 1.00 97.94 331 VAL A O 1
ATOM 2682 N N . ILE A 1 332 ? -13.698 -5.698 29.168 1.00 98.25 332 ILE A N 1
ATOM 2683 C CA . ILE A 1 332 ? -12.578 -4.896 29.658 1.00 98.25 332 ILE A CA 1
ATOM 2684 C C . ILE A 1 332 ? -11.764 -4.407 28.465 1.00 98.25 332 ILE A C 1
ATOM 2686 O O . ILE A 1 332 ? -11.421 -5.187 27.580 1.00 98.25 332 ILE A O 1
ATOM 2690 N N . GLY A 1 333 ? -11.441 -3.117 28.463 1.00 97.69 333 GLY A N 1
ATOM 2691 C CA . GLY A 1 333 ? -10.572 -2.497 27.471 1.00 97.69 333 GLY A CA 1
ATOM 2692 C C . GLY A 1 333 ? -9.319 -1.901 28.096 1.00 97.69 333 GLY A C 1
ATOM 2693 O O . GLY A 1 333 ? -9.335 -1.446 29.241 1.00 97.69 333 GLY A O 1
ATOM 2694 N N . GLN A 1 334 ? -8.235 -1.858 27.331 1.00 97.81 334 GLN A N 1
ATOM 2695 C CA . GLN A 1 334 ? -7.115 -0.954 27.593 1.00 97.81 334 GLN A CA 1
ATOM 2696 C C . GLN A 1 334 ? -7.016 0.033 26.442 1.00 97.81 334 GLN A C 1
ATOM 2698 O O . GLN A 1 334 ? -7.076 -0.368 25.282 1.00 97.81 334 GLN A O 1
ATOM 2703 N N . PHE A 1 335 ? -6.845 1.305 26.771 1.00 96.19 335 PHE A N 1
ATOM 2704 C CA . PHE A 1 335 ? -6.763 2.395 25.809 1.00 96.19 335 PHE A CA 1
ATOM 2705 C C . PHE A 1 335 ? -5.360 2.974 25.806 1.00 96.19 335 PHE A C 1
ATOM 2707 O O . PHE A 1 335 ? -4.628 2.846 26.790 1.00 96.19 335 PHE A O 1
ATOM 2714 N N . TYR A 1 336 ? -4.982 3.595 24.696 1.00 94.38 336 TYR A N 1
ATOM 2715 C CA . TYR A 1 336 ? -3.696 4.268 24.603 1.00 94.38 336 TYR A CA 1
ATOM 2716 C C . TYR A 1 336 ? -3.632 5.500 25.519 1.00 94.38 336 TYR A C 1
ATOM 2718 O O . TYR A 1 336 ? -2.645 5.702 26.224 1.00 94.38 336 TYR A O 1
ATOM 2726 N N . SER A 1 337 ? -4.695 6.302 25.521 1.00 92.50 337 SER A N 1
ATOM 2727 C CA . SER A 1 337 ? -4.876 7.485 26.369 1.00 92.50 337 SER A CA 1
ATOM 2728 C C . SER A 1 337 ? -6.198 7.395 27.139 1.00 92.50 337 SER A C 1
ATOM 2730 O O . SER A 1 337 ? -6.969 6.452 26.942 1.00 92.50 337 SER A O 1
ATOM 2732 N N . ASP A 1 338 ? -6.452 8.340 28.050 1.00 93.06 338 ASP A N 1
ATOM 2733 C CA . ASP A 1 338 ? -7.710 8.385 28.804 1.00 93.06 338 ASP A CA 1
ATOM 2734 C C . ASP A 1 338 ? -8.912 8.430 27.837 1.00 93.06 338 ASP A C 1
ATOM 2736 O O . ASP A 1 338 ? -9.019 9.359 27.030 1.00 93.06 338 ASP A O 1
ATOM 2740 N N . PRO A 1 339 ? -9.803 7.422 27.865 1.00 95.06 339 PRO A N 1
ATOM 2741 C CA . PRO A 1 339 ? -10.959 7.385 26.988 1.00 95.06 339 PRO A CA 1
ATOM 2742 C C . PRO A 1 339 ? -12.069 8.347 27.429 1.00 95.06 339 PRO A C 1
ATOM 2744 O O . PRO A 1 339 ? -12.984 8.562 26.653 1.00 95.06 339 PRO A O 1
ATOM 2747 N N . GLY A 1 340 ? -12.021 8.949 28.624 1.00 94.69 340 GLY A N 1
ATOM 2748 C CA . GLY A 1 340 ? -13.172 9.627 29.238 1.00 94.69 340 GLY A CA 1
ATOM 2749 C C . GLY A 1 340 ? -13.811 10.771 28.438 1.00 94.69 340 GLY A C 1
ATOM 2750 O O . GLY A 1 340 ? -14.987 11.063 28.651 1.00 94.69 340 GLY A O 1
ATOM 2751 N N . ALA A 1 341 ? -13.068 11.401 27.524 1.00 94.06 341 ALA A N 1
ATOM 2752 C CA . ALA A 1 341 ? -13.588 12.446 26.638 1.00 94.06 341 ALA A CA 1
ATOM 2753 C C . ALA A 1 341 ? -14.326 11.899 25.401 1.00 94.06 341 ALA A C 1
ATOM 2755 O O . ALA A 1 341 ? -15.048 12.647 24.750 1.00 94.06 341 ALA A O 1
ATOM 2756 N N . TYR A 1 342 ? -14.145 10.620 25.068 1.00 96.06 342 TYR A N 1
ATOM 2757 C CA . TYR A 1 342 ? -14.698 9.987 23.877 1.00 96.06 342 TYR A CA 1
ATOM 2758 C C . TYR A 1 342 ? -16.113 9.460 24.159 1.00 96.06 342 TYR A C 1
ATOM 2760 O O . TYR A 1 342 ? -16.481 9.105 25.279 1.00 96.06 342 TYR A O 1
ATOM 2768 N N . THR A 1 343 ? -16.926 9.381 23.115 1.00 97.44 343 THR A N 1
ATOM 2769 C CA . THR A 1 343 ? -18.200 8.664 23.129 1.00 97.44 343 THR A CA 1
ATOM 2770 C C . THR A 1 343 ? -17.958 7.164 22.997 1.00 97.44 343 THR A C 1
ATOM 2772 O O . THR A 1 343 ? -17.057 6.716 22.279 1.00 97.44 343 THR A O 1
ATOM 2775 N N . HIS A 1 344 ? -18.771 6.374 23.699 1.00 98.00 344 HIS A N 1
ATOM 2776 C CA . HIS A 1 344 ? -18.579 4.934 23.812 1.00 98.00 344 HIS A CA 1
ATOM 2777 C C . HIS A 1 344 ? -19.898 4.188 23.707 1.00 98.00 344 HIS A C 1
ATOM 2779 O O . HIS A 1 344 ? -20.846 4.457 24.446 1.00 98.00 344 HIS A O 1
ATOM 2785 N N . GLU A 1 345 ? -19.918 3.178 22.849 1.00 98.38 345 GLU A N 1
ATOM 2786 C CA . GLU A 1 345 ? -21.095 2.360 22.600 1.00 98.38 345 GLU A CA 1
ATOM 2787 C C . GLU A 1 345 ? -20.721 0.877 22.670 1.00 98.38 345 GLU A C 1
ATOM 2789 O O . GLU A 1 345 ? -19.702 0.438 22.130 1.00 98.38 345 GLU A O 1
ATOM 2794 N N . LEU A 1 346 ? -21.562 0.096 23.346 1.00 97.94 346 LEU A N 1
ATOM 2795 C CA . LEU A 1 346 ? -21.470 -1.356 23.373 1.00 97.94 346 LEU A CA 1
ATOM 2796 C C . LEU A 1 346 ? -22.692 -1.945 22.672 1.00 97.94 346 LEU A C 1
ATOM 2798 O O . LEU A 1 346 ? -23.826 -1.710 23.092 1.00 97.94 346 LEU A O 1
ATOM 2802 N N . ARG A 1 347 ? -22.455 -2.743 21.631 1.00 98.19 347 ARG A N 1
ATOM 2803 C CA . ARG A 1 347 ? -23.490 -3.498 20.924 1.00 98.19 347 ARG A CA 1
ATOM 2804 C C . ARG A 1 347 ? -23.399 -4.967 21.286 1.00 98.19 347 ARG A C 1
ATOM 2806 O O . ARG A 1 347 ? -22.332 -5.575 21.229 1.00 98.19 347 ARG A O 1
ATOM 2813 N N . ILE A 1 348 ? -24.522 -5.535 21.701 1.00 97.69 348 ILE A N 1
ATOM 2814 C CA . ILE A 1 348 ? -24.617 -6.898 22.217 1.00 97.69 348 ILE A CA 1
ATOM 28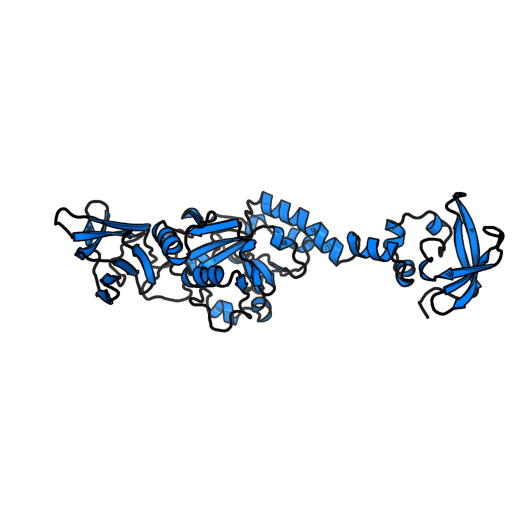15 C C . ILE A 1 348 ? -25.655 -7.638 21.386 1.00 97.69 348 ILE A C 1
ATOM 2817 O O . ILE A 1 348 ? -26.822 -7.250 21.366 1.00 97.69 348 ILE A O 1
ATOM 2821 N N . THR A 1 349 ? -25.250 -8.737 20.754 1.00 97.06 349 THR A N 1
ATOM 2822 C CA . THR A 1 349 ? -26.166 -9.610 20.014 1.00 97.06 349 THR A CA 1
ATOM 2823 C C . THR A 1 349 ? -26.571 -10.810 20.861 1.00 97.06 349 THR A C 1
ATOM 2825 O O . THR A 1 349 ? -25.728 -11.496 21.446 1.00 97.06 349 THR A O 1
ATOM 2828 N N . ARG A 1 350 ? -27.878 -11.079 20.924 1.00 95.12 350 ARG A N 1
ATOM 2829 C CA . ARG A 1 350 ? -28.472 -12.238 21.601 1.00 95.12 350 ARG A CA 1
ATOM 2830 C C . ARG A 1 350 ? -29.532 -12.858 20.708 1.00 95.12 350 ARG A C 1
ATOM 2832 O O . ARG A 1 350 ? -30.457 -12.160 20.305 1.00 95.12 350 ARG A O 1
ATOM 2839 N N . ALA A 1 351 ? -29.410 -14.153 20.415 1.00 91.38 351 ALA A N 1
ATOM 2840 C CA . ALA A 1 351 ? -30.347 -14.870 19.541 1.00 91.38 351 ALA A CA 1
ATOM 2841 C C . ALA A 1 351 ? -30.644 -14.099 18.230 1.00 91.38 351 ALA A C 1
ATOM 2843 O O . ALA A 1 351 ? -31.797 -13.911 17.854 1.00 91.38 351 ALA A O 1
ATOM 2844 N N . GLY A 1 352 ? -29.593 -13.563 17.595 1.00 91.19 352 GLY A N 1
ATOM 2845 C CA . GLY A 1 352 ? -29.687 -12.777 16.358 1.00 91.19 352 GLY A CA 1
ATOM 2846 C C . GLY A 1 352 ? -30.183 -11.333 16.515 1.00 91.19 352 GLY A C 1
ATOM 2847 O O . GLY A 1 352 ? -30.159 -10.587 15.545 1.00 91.19 352 GLY A O 1
ATOM 2848 N N . LYS A 1 353 ? -30.606 -10.903 17.711 1.00 95.00 353 LYS A N 1
ATOM 2849 C CA . LYS A 1 353 ? -31.058 -9.527 17.969 1.00 95.00 353 LYS A CA 1
ATOM 2850 C C . LYS A 1 353 ? -29.951 -8.699 18.605 1.00 95.00 353 LYS A C 1
ATOM 2852 O O . LYS A 1 353 ? -29.456 -9.053 19.676 1.00 95.00 353 LYS A O 1
ATOM 2857 N N . GLU A 1 354 ? -29.603 -7.587 17.973 1.00 96.94 354 GLU A N 1
ATOM 2858 C CA . GLU A 1 354 ? -28.635 -6.626 18.497 1.00 96.94 354 GLU A CA 1
ATOM 2859 C C . GLU A 1 354 ? -29.317 -5.575 19.384 1.00 96.94 354 GLU A C 1
ATOM 2861 O O . GLU A 1 354 ? -30.405 -5.085 19.083 1.00 96.94 354 GLU A O 1
ATOM 2866 N N . LYS A 1 355 ? -28.674 -5.233 20.503 1.00 96.75 355 LYS A N 1
ATOM 2867 C CA . LYS A 1 355 ? -29.016 -4.076 21.334 1.00 96.75 355 LYS A CA 1
ATOM 2868 C C . LYS A 1 355 ? -27.779 -3.220 21.543 1.00 96.75 355 LYS A C 1
ATOM 2870 O O . LYS A 1 355 ? -26.717 -3.751 21.858 1.00 96.75 355 LYS A O 1
ATOM 2875 N N . SER A 1 356 ? -27.953 -1.912 21.427 1.00 96.94 356 SER A N 1
ATOM 2876 C CA . SER A 1 356 ? -26.917 -0.913 21.671 1.00 96.94 356 SER A CA 1
ATOM 2877 C C . SER A 1 356 ? -27.152 -0.193 22.999 1.00 96.94 356 SER A C 1
ATOM 2879 O O . SER A 1 356 ? -28.298 0.036 23.395 1.00 96.94 356 SER A O 1
ATOM 2881 N N . ALA A 1 357 ? -26.067 0.158 23.688 1.00 96.62 357 ALA A N 1
ATOM 2882 C CA . ALA A 1 357 ? -26.091 1.047 24.838 1.00 96.62 357 ALA A CA 1
ATOM 2883 C C . ALA A 1 357 ? -24.883 1.988 24.827 1.00 96.62 357 ALA A C 1
ATOM 2885 O O . ALA A 1 357 ? -23.746 1.554 24.629 1.00 96.62 357 ALA A O 1
ATOM 2886 N N . GLN A 1 358 ? -25.134 3.266 25.116 1.00 97.50 358 GLN A N 1
ATOM 2887 C CA . GLN A 1 358 ? -24.080 4.212 25.471 1.00 97.50 358 GLN A CA 1
ATOM 2888 C C . GLN A 1 358 ? -23.528 3.856 26.851 1.00 97.50 358 GLN A C 1
ATOM 2890 O O . GLN A 1 358 ? -24.282 3.535 27.773 1.00 97.50 358 GLN A O 1
ATOM 2895 N N . ILE A 1 359 ? -22.211 3.907 26.995 1.00 97.25 359 ILE A N 1
ATOM 2896 C CA . ILE A 1 359 ? -21.515 3.489 28.211 1.00 97.25 359 ILE A CA 1
ATOM 2897 C C . ILE A 1 359 ? -20.478 4.528 28.627 1.00 97.25 359 ILE A C 1
ATOM 2899 O O . ILE A 1 359 ? -20.073 5.388 27.853 1.00 97.25 359 ILE A O 1
ATOM 2903 N N . LYS A 1 360 ? -20.028 4.435 29.878 1.00 97.00 360 LYS A N 1
ATOM 2904 C CA . LYS A 1 360 ? -18.895 5.207 30.390 1.00 97.00 360 LYS A CA 1
ATOM 2905 C C . LYS A 1 360 ? -17.858 4.227 30.934 1.00 97.00 360 LYS A C 1
ATOM 2907 O O . LYS A 1 360 ? -18.125 3.615 31.972 1.00 97.00 360 LYS A O 1
ATOM 2912 N N . PRO A 1 361 ? -16.716 4.034 30.249 1.00 97.12 361 PRO A N 1
ATOM 2913 C CA . PRO A 1 361 ? -15.665 3.147 30.724 1.00 97.12 361 PRO A CA 1
ATOM 2914 C C . PRO A 1 361 ? -15.207 3.548 32.130 1.00 97.12 361 PRO A C 1
ATOM 2916 O O . PRO A 1 361 ? -14.837 4.694 32.376 1.00 97.12 361 PRO A O 1
ATOM 2919 N N . LYS A 1 362 ? -15.223 2.601 33.071 1.00 97.56 362 LYS A N 1
ATOM 2920 C CA . LYS A 1 362 ? -14.788 2.840 34.452 1.00 97.56 362 LYS A CA 1
ATOM 2921 C C . LYS A 1 362 ? -13.364 2.341 34.644 1.00 97.56 362 LYS A C 1
ATOM 2923 O O . LYS A 1 362 ? -13.115 1.146 34.499 1.00 97.56 362 LYS A O 1
ATOM 2928 N N . ARG A 1 363 ? -12.447 3.234 35.021 1.00 97.75 363 ARG A N 1
ATOM 2929 C CA . ARG A 1 363 ? -11.051 2.877 35.302 1.00 97.75 363 ARG A CA 1
ATOM 2930 C C . ARG A 1 363 ? -10.959 1.858 36.443 1.00 97.75 363 ARG A C 1
ATOM 2932 O O . ARG A 1 363 ? -11.624 1.992 37.471 1.00 97.75 363 ARG A O 1
ATOM 2939 N N . LEU A 1 364 ? -10.138 0.837 36.241 1.00 96.88 364 LEU A N 1
ATOM 2940 C CA . LEU A 1 364 ? -9.828 -0.227 37.191 1.00 96.88 364 LEU A CA 1
ATOM 2941 C C . LEU A 1 364 ? -8.448 0.016 37.835 1.00 96.88 364 LEU A C 1
ATOM 2943 O O . LEU A 1 364 ? -7.626 0.730 37.254 1.00 96.88 364 LEU A O 1
ATOM 2947 N N . PRO A 1 365 ? -8.149 -0.596 39.001 1.00 96.25 365 PRO A N 1
ATOM 2948 C CA . PRO A 1 365 ? -6.877 -0.386 39.707 1.00 96.25 365 PRO A CA 1
ATOM 2949 C C . PRO A 1 365 ? -5.626 -0.719 38.882 1.00 96.25 365 PRO A C 1
ATOM 2951 O O . PRO A 1 365 ? -4.592 -0.082 39.035 1.00 96.25 365 PRO A O 1
ATOM 2954 N N . ASN A 1 366 ? -5.727 -1.679 37.960 1.00 93.44 366 ASN A N 1
ATOM 2955 C CA . ASN A 1 366 ? -4.635 -2.081 37.068 1.00 93.44 366 ASN A CA 1
ATOM 2956 C C . ASN A 1 366 ? -4.477 -1.176 35.825 1.00 93.44 366 ASN A C 1
ATOM 2958 O O . ASN A 1 366 ? -3.779 -1.547 34.884 1.00 93.44 366 ASN A O 1
ATOM 2962 N N . GLY A 1 367 ? -5.182 -0.041 35.764 1.00 94.00 367 GLY A N 1
ATOM 2963 C CA . GLY A 1 367 ? -5.135 0.910 34.650 1.00 94.00 367 GLY A CA 1
ATOM 2964 C C . GLY A 1 367 ? -5.998 0.554 33.433 1.00 94.00 367 GLY A C 1
ATOM 2965 O O . GLY A 1 367 ? -6.157 1.397 32.554 1.00 94.00 367 GLY A O 1
ATOM 2966 N N . SER A 1 368 ? -6.588 -0.644 33.380 1.00 97.06 368 SER A N 1
ATOM 2967 C CA . SER A 1 368 ? -7.604 -0.987 32.371 1.00 97.06 368 SER A CA 1
ATOM 2968 C C . SER A 1 368 ? -8.959 -0.345 32.694 1.00 97.06 368 SER A C 1
ATOM 2970 O O . SER A 1 368 ? -9.120 0.300 33.729 1.00 97.06 368 SER A O 1
ATOM 2972 N N . TYR A 1 369 ? -9.946 -0.514 31.817 1.00 98.25 369 TYR A N 1
ATOM 2973 C CA . TYR A 1 369 ? -11.279 0.054 31.976 1.00 98.25 369 TYR A CA 1
ATOM 2974 C C . TYR A 1 369 ? -12.343 -1.029 31.837 1.00 98.25 369 TYR A C 1
ATOM 2976 O O . TYR A 1 369 ? -12.361 -1.784 30.865 1.00 98.25 369 TYR A O 1
ATOM 2984 N N . LEU A 1 370 ? -13.267 -1.077 32.792 1.00 97.94 370 LEU A N 1
ATOM 2985 C CA . LEU A 1 370 ? -14.503 -1.833 32.661 1.00 97.94 370 LEU A CA 1
ATOM 2986 C C . LEU A 1 370 ? -15.424 -1.084 31.694 1.00 97.94 370 LEU A C 1
ATOM 2988 O O . LEU A 1 370 ? -15.939 -0.018 32.026 1.00 97.94 370 LEU A O 1
ATOM 2992 N N . ILE A 1 371 ? -15.620 -1.660 30.513 1.00 97.31 371 ILE A N 1
ATOM 2993 C CA . ILE A 1 371 ? -16.495 -1.146 29.454 1.00 97.31 371 ILE A CA 1
ATOM 2994 C C . ILE A 1 371 ? -17.954 -1.486 29.782 1.00 97.31 371 ILE A C 1
ATOM 2996 O O . ILE A 1 371 ? -18.841 -0.648 29.654 1.00 97.31 371 ILE A O 1
ATOM 3000 N N . GLY A 1 372 ? -18.211 -2.706 30.261 1.00 96.25 372 GLY A N 1
ATOM 3001 C CA . GLY A 1 372 ? -19.557 -3.134 30.628 1.00 96.25 372 GLY A CA 1
ATOM 3002 C C . GLY A 1 372 ? -19.613 -4.533 31.231 1.00 96.25 372 GLY A C 1
ATOM 3003 O O . GLY A 1 372 ? -18.614 -5.252 31.290 1.00 96.25 372 GLY A O 1
ATOM 3004 N N . ARG A 1 373 ? -20.809 -4.921 31.681 1.00 96.38 373 ARG A N 1
ATOM 3005 C CA . ARG A 1 373 ? -21.129 -6.287 32.114 1.00 96.38 373 ARG A CA 1
ATOM 3006 C C . ARG A 1 373 ? -22.255 -6.837 31.257 1.00 96.38 373 ARG A C 1
ATOM 3008 O O . ARG A 1 373 ? -23.274 -6.174 31.079 1.00 96.38 373 ARG A O 1
ATOM 3015 N N . VAL A 1 374 ? -22.085 -8.051 30.750 1.00 95.00 374 VAL A N 1
ATOM 3016 C CA . VAL A 1 374 ? -23.026 -8.673 29.816 1.00 95.00 374 VAL A CA 1
ATOM 3017 C C . VAL A 1 374 ? -23.467 -10.023 30.361 1.00 95.00 374 VAL A C 1
ATOM 3019 O O . VAL A 1 374 ? -22.639 -10.886 30.625 1.00 95.00 374 VAL A O 1
ATOM 3022 N N . ARG A 1 375 ? -24.780 -10.213 30.536 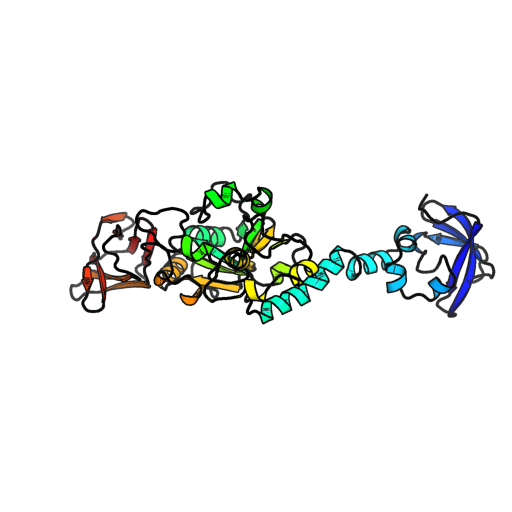1.00 93.69 375 ARG A N 1
ATOM 3023 C CA . ARG A 1 375 ? -25.359 -11.515 30.910 1.00 93.69 375 ARG A CA 1
ATOM 3024 C C . ARG A 1 375 ? -25.550 -12.419 29.691 1.00 93.69 375 ARG A C 1
ATOM 3026 O O . ARG A 1 375 ? -25.931 -11.920 28.627 1.00 93.69 375 ARG A O 1
ATOM 3033 N N . ARG A 1 376 ? -25.339 -13.72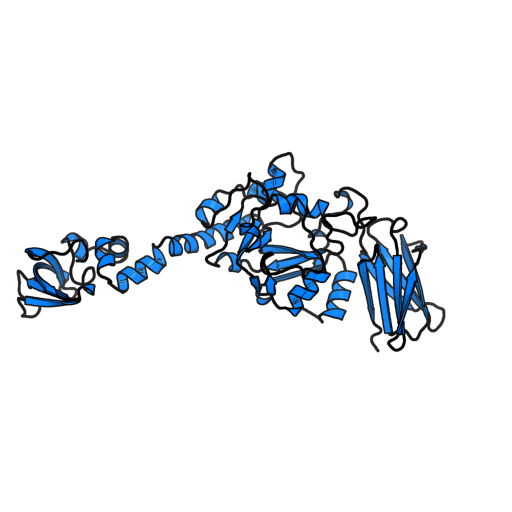4 29.876 1.00 87.56 376 ARG A N 1
ATOM 3034 C CA . ARG A 1 376 ? -25.694 -14.786 28.926 1.00 87.56 376 ARG A CA 1
ATOM 3035 C C . ARG A 1 376 ? -27.221 -14.909 28.752 1.00 87.56 376 ARG A C 1
ATOM 3037 O O . ARG A 1 376 ? -27.966 -14.505 29.646 1.00 87.56 376 ARG A O 1
ATOM 3044 N N . PRO A 1 377 ? -27.682 -15.469 27.616 1.00 91.75 377 PRO A N 1
ATOM 3045 C CA . PRO A 1 377 ? -26.883 -15.850 26.445 1.00 91.75 377 PRO A CA 1
ATOM 3046 C C . PRO A 1 377 ? -26.448 -14.615 25.637 1.00 91.75 377 PRO A C 1
ATOM 3048 O O . PRO A 1 377 ? -27.212 -13.663 25.485 1.00 91.75 377 PRO A O 1
ATOM 3051 N N . VAL A 1 378 ? -25.219 -14.622 25.119 1.00 93.88 378 VAL A N 1
ATOM 3052 C CA . VAL A 1 378 ? -24.678 -13.588 24.221 1.00 93.88 378 VAL A CA 1
ATOM 3053 C C . VAL A 1 378 ? -23.885 -14.275 23.123 1.00 93.88 378 VAL A C 1
ATOM 3055 O O . VAL A 1 378 ? -23.128 -15.190 23.411 1.00 93.88 378 VAL A O 1
ATOM 3058 N N . SER A 1 379 ? -24.091 -13.867 21.873 1.00 94.81 379 SER A N 1
ATOM 3059 C CA . SER A 1 379 ? -23.379 -14.434 20.725 1.00 94.81 379 SER A CA 1
ATOM 3060 C C . SER A 1 379 ? -22.249 -13.542 20.234 1.00 94.81 379 SER A C 1
ATOM 3062 O O . SER A 1 379 ? -21.265 -14.048 19.713 1.00 94.81 379 SER A O 1
ATOM 3064 N N . ARG A 1 380 ? -22.400 -12.221 20.386 1.00 96.88 380 ARG A N 1
ATOM 3065 C CA . ARG A 1 380 ? -21.456 -11.225 19.876 1.00 96.88 380 ARG A CA 1
ATOM 3066 C C . ARG A 1 380 ? -21.462 -9.979 20.747 1.00 96.88 380 ARG A C 1
ATOM 3068 O O . ARG A 1 380 ? -22.525 -9.553 21.211 1.00 96.88 380 ARG A O 1
ATOM 3075 N N . ILE A 1 381 ? -20.286 -9.399 20.945 1.00 97.75 381 ILE A N 1
ATOM 3076 C CA . ILE A 1 381 ? -20.083 -8.121 21.625 1.00 97.75 381 ILE A CA 1
ATOM 3077 C C . ILE A 1 381 ? -19.184 -7.263 20.735 1.00 97.75 381 ILE A C 1
ATOM 3079 O O . ILE A 1 381 ? -18.040 -7.629 20.473 1.00 97.75 381 ILE A O 1
ATOM 3083 N N . ALA A 1 382 ? -19.691 -6.118 20.290 1.00 98.00 382 ALA A N 1
ATOM 3084 C CA . ALA A 1 382 ? -18.942 -5.135 19.521 1.00 98.00 382 ALA A CA 1
ATOM 3085 C C . ALA A 1 382 ? -18.821 -3.838 20.324 1.00 98.00 382 ALA A C 1
ATOM 3087 O O . ALA A 1 382 ? -19.791 -3.366 20.920 1.00 98.00 382 ALA A O 1
ATOM 3088 N N . TYR A 1 383 ? -17.622 -3.271 20.353 1.00 98.25 383 TYR A N 1
ATOM 3089 C CA . TYR A 1 383 ? -17.324 -2.040 21.070 1.00 98.25 383 TYR A CA 1
ATOM 3090 C C . TYR A 1 383 ? -16.920 -0.941 20.092 1.00 98.25 383 TYR A C 1
ATOM 3092 O O . TYR A 1 383 ? -16.081 -1.161 19.212 1.00 98.25 383 TYR A O 1
ATOM 3100 N N . TYR A 1 384 ? -17.508 0.239 20.277 1.00 98.25 384 TYR A N 1
ATOM 3101 C CA . TYR A 1 384 ? -17.301 1.412 19.442 1.00 98.25 384 TYR A CA 1
ATOM 3102 C C . TYR A 1 384 ? -16.792 2.582 20.284 1.00 98.25 384 TYR A C 1
ATOM 3104 O O . TYR A 1 384 ? -17.249 2.805 21.408 1.00 98.25 384 TYR A O 1
ATOM 3112 N N . MET A 1 385 ? -15.868 3.351 19.710 1.00 97.31 385 MET A N 1
ATOM 3113 C CA . MET A 1 385 ? -15.353 4.600 20.269 1.00 97.31 385 MET A CA 1
ATOM 3114 C C . MET A 1 385 ? -15.443 5.682 19.192 1.00 97.31 385 MET A C 1
ATOM 3116 O O . MET A 1 385 ? -14.945 5.473 18.087 1.00 97.31 385 MET A O 1
ATOM 3120 N N . GLU A 1 386 ? -16.117 6.798 19.482 1.00 95.62 386 GLU A N 1
ATOM 3121 C CA . GLU A 1 386 ? -16.445 7.844 18.488 1.00 95.62 386 GLU A CA 1
ATOM 3122 C C . GLU A 1 386 ? -17.169 7.306 17.242 1.00 95.62 386 GLU A C 1
ATOM 3124 O O . GLU A 1 386 ? -16.980 7.789 16.127 1.00 95.62 386 GLU A O 1
ATOM 3129 N N . GLY A 1 387 ? -17.995 6.271 17.423 1.00 95.31 387 GLY A N 1
ATOM 3130 C CA . GLY A 1 387 ? -18.717 5.609 16.333 1.00 95.31 387 GLY A CA 1
ATOM 3131 C C . GLY A 1 387 ? -17.882 4.617 15.514 1.00 95.31 387 GLY A C 1
ATOM 3132 O O . GLY A 1 387 ? -18.428 3.967 14.626 1.00 95.31 387 GLY A O 1
ATOM 3133 N N . HIS A 1 388 ? -16.596 4.426 15.828 1.00 95.88 388 HIS A N 1
ATOM 3134 C CA . HIS A 1 388 ? -15.731 3.455 15.147 1.00 95.88 388 HIS A CA 1
ATOM 3135 C C . HIS A 1 388 ? -15.669 2.148 15.921 1.00 95.88 388 HIS A C 1
ATOM 3137 O O . HIS A 1 388 ? -15.212 2.124 17.068 1.00 95.88 388 HIS A O 1
ATOM 3143 N N . GLN A 1 389 ? -16.089 1.048 15.293 1.00 97.06 389 GLN A N 1
ATOM 3144 C CA . GLN A 1 389 ? -15.955 -0.283 15.883 1.00 97.06 389 GLN A CA 1
ATOM 3145 C C . GLN A 1 389 ? -14.471 -0.562 16.095 1.00 97.06 389 GLN A C 1
ATOM 3147 O O . GLN A 1 389 ? -13.739 -0.646 15.121 1.00 97.06 389 GLN A O 1
ATOM 3152 N N . CYS A 1 390 ? -14.013 -0.711 17.334 1.00 95.56 390 CYS A N 1
ATOM 3153 C CA . CYS A 1 390 ? -12.603 -0.935 17.680 1.00 95.56 390 CYS A CA 1
ATOM 3154 C C . CYS A 1 390 ? -12.375 -2.210 18.503 1.00 95.56 390 CYS A C 1
ATOM 3156 O O . CYS A 1 390 ? -11.233 -2.619 18.668 1.00 95.56 390 CYS A O 1
ATOM 3158 N N . GLY A 1 391 ? -13.440 -2.877 18.955 1.00 96.69 391 GLY A N 1
ATOM 3159 C CA . GLY A 1 391 ? -13.376 -4.201 19.575 1.00 96.69 391 GLY A CA 1
ATOM 3160 C C . GLY A 1 391 ? -14.483 -5.110 19.052 1.00 96.69 391 GLY A C 1
ATOM 3161 O O . GLY A 1 391 ? -15.600 -4.649 18.802 1.00 96.69 391 GLY A O 1
ATOM 3162 N N . LEU A 1 392 ? -14.173 -6.393 18.874 1.00 97.56 392 LEU A N 1
ATOM 3163 C CA . LEU A 1 392 ? -15.137 -7.416 18.487 1.00 97.56 392 LEU A CA 1
ATOM 3164 C C . LEU A 1 392 ? -14.831 -8.723 19.213 1.00 97.56 392 LEU A C 1
ATOM 3166 O O . LEU A 1 392 ? -13.677 -9.124 19.308 1.00 97.56 392 LEU A O 1
ATOM 3170 N N . TRP A 1 393 ? -15.871 -9.373 19.718 1.00 97.12 393 TRP A N 1
ATOM 3171 C CA . TRP A 1 393 ? -15.796 -10.689 20.336 1.00 97.12 393 TRP A CA 1
ATOM 3172 C C . TRP A 1 393 ? -17.022 -11.509 19.945 1.00 97.12 393 TRP A C 1
ATOM 3174 O O . TRP A 1 393 ? -18.137 -10.977 19.916 1.00 97.12 393 TRP A O 1
ATOM 3184 N N . GLU A 1 394 ? -16.819 -12.798 19.692 1.00 94.94 394 GLU A N 1
ATOM 3185 C CA . GLU A 1 394 ? -17.873 -13.773 19.419 1.00 94.94 394 GLU A CA 1
ATOM 3186 C C . GLU A 1 394 ? -17.700 -14.995 20.322 1.00 94.94 394 GLU A C 1
ATOM 3188 O O . GLU A 1 394 ? -16.580 -15.399 20.637 1.00 94.94 394 GLU A O 1
ATOM 3193 N N . ASP A 1 395 ? -18.822 -15.548 20.782 1.00 89.88 395 ASP A N 1
ATOM 3194 C CA . ASP A 1 395 ? -18.832 -16.752 21.615 1.00 89.88 395 ASP A CA 1
ATOM 3195 C C . ASP A 1 395 ? -18.491 -17.949 20.723 1.00 89.88 395 ASP A C 1
ATOM 3197 O O . ASP A 1 395 ? -19.279 -18.293 19.837 1.00 89.88 395 ASP A O 1
ATOM 3201 N N . ALA A 1 396 ? -17.328 -18.565 20.948 1.00 74.44 396 ALA A N 1
ATOM 3202 C CA . ALA A 1 396 ? -16.943 -19.829 20.327 1.00 74.44 396 ALA A CA 1
ATOM 3203 C C . ALA A 1 396 ? -17.833 -20.938 20.907 1.00 74.44 396 ALA A C 1
ATOM 3205 O O . ALA A 1 396 ? -17.490 -21.561 21.911 1.00 74.44 396 ALA A O 1
ATOM 3206 N N . ARG A 1 397 ? -19.038 -21.075 20.354 1.00 53.97 397 ARG A N 1
ATOM 3207 C CA . ARG A 1 397 ? -19.999 -22.113 20.730 1.00 53.97 397 ARG A CA 1
ATOM 3208 C C . ARG A 1 397 ? -19.706 -23.429 20.042 1.00 53.97 397 ARG A C 1
ATOM 3210 O O . ARG A 1 397 ? -19.357 -23.386 18.843 1.00 53.97 397 ARG A O 1
#

Foldseek 3Di:
DQPDDDAQAWKWFQPPVVRDIWIWGFHDDDDQWTWTATPDADVNHRIDIGGLLCELPGIDNDPVSSVDDLLVSLVDPSNVSSPNVSSVVSCVCPPPPLNQLLVLLVVLVVVLVVLVQPAWKDKAALQQVLVCLVVQKDFAQVVCPVPRPADLDAPVLVVLFDPVLSQWDKTARAFPQVSLLAEEFDAQVQDPSYRHWMKMWGFASCLSNDQPKKWWQFARSDPPIDIDSGSVVVSPRPSVLCSDDDDDDDPSSGSVRIIMTHGTIDGCVRTPAMEGLADQSLVVCCVSPNDDPRYDYDNVRHDDNVPHPHDGKAWRDWDWADDPPPQKTWTKTAMSDDLQSWWKKKWWDDPNDIDIDTFGWDADPVRITGGDMDGDPTAKIWMDTNNHTRGIDGDPD

Radius of gyration: 32.38 Å; chains: 1; bounding box: 66×45×100 Å

Secondary structure (DSSP, 8-state):
--TT--TT-EEEEEETTTTEEEEEEEEEEETTEEEEEEEEEETTEEEEEEEGGGBTTTEESSTGGGGS-HHHHHH-HHHHTTT-HHHHHHIIIIISHHHHHHHTHHHHHHHHHHTT--SEEEEEEHHHHHHHHHHTEEE-TTTS-S--S---S-HHHHHTS-GGGGGEEEEESSSS-HHHHHHBSEEGGGPSS-BSSEEEEEE-GGGGGSTT-EEESS-TT-TT--EES-HHHHTTS-HHHHH--S---TTHHHHTT-EEEEESEEEGGGEEEEEESSHHHHHHHHHHH---TTEEE-GGGS--GGGSSS-EE-EEEEEEEE-SSTTEEEEEEEESS-GGGS-EEEEEEETTEEEEEE--PEEPTTS-EEEEEEESS-SEEEEEETTEEEEEEE---